Protein AF-N8UAY3-F1 (afdb_monomer)

Nearest PDB structures (foldseek):
  7ane-assembly1_Ap  TM=3.406E-01  e=6.841E-01  Leishmania major
  6hiv-assembly1_BN  TM=3.502E-01  e=1.423E+00  Trypanosoma brucei brucei
  6yxx-assembly1_BN  TM=2.627E-01  e=9.866E-01  Trypanosoma brucei brucei
  7bmh-assembly1_A  TM=2.824E-01  e=1.489E+00  Plenodomus lingam
  7am2-assembly1_Ap  TM=3.497E-01  e=2.827E+00  Leishmania tarentolae

Radius of gyration: 30.23 Å; Cα contacts (8 Å, |Δi|>4): 750; chains: 1; bounding box: 75×64×90 Å

Mean predicted aligned error: 14.75 Å

pLDDT: mean 79.89, std 14.53, range [37.12, 98.62]

Foldseek 3Di:
DQCCVVQVCVVQNQASVFLVNVLQLLLCCFQPNNVCSRHVVLALLLVVLVVQLPPDDVVVLVVVCVVQPDDADPPDDQSHPADPSSLSSSLVSCLVVVQADPVGNQWGDFCSSVVVCVVVDDPDPDTHDTRNSSGRDPPPPLFPAAADPQFQDDPRTAALVVSVVVLVVVLCVVVVQPDPPDDDYPPVSNVPDDSVVSCVVPPHDYGRHGHFDPPVLLVLLLVLLLVLCVVPVVVLLQLLLLQLVCVVVVVDDVQSSCPDPSRDPVLVVLAAAEQAADPDPCRLVSLLSSHHSLLSVLLNLLSLCSNCLQFLLEDPVFVLAAQLQPFKPPNPDQLVPDPDWFMKGKTFDPPADDDDPPDDGDIDIDTGGSSNNNSLNSLSVSVVSCCVVVQDHSVFDHSRWDADPVSSHTGGDDPVSNQSSQSSNCSNSVRDWDCPDVVHIHHHRDDSVSSSLNNLQVQCLVQPPNCQVVSCVSNVPQDSVVSVCSRPVNDDPLSVLLSFLVQLLCQLVVHDHANEPPSVVVLVVLCVVVVHPDDPPPDDPDPVSSVVSSVSSSVCVVVVQKDKDKDKDWDADPVRDIGIDIHIYIDGPDDD

Solvent-accessible surface area (backbone atoms only — not comparable to full-atom values): 33856 Å² total; per-residue (Å²): 97,73,61,32,79,82,46,37,33,94,83,48,47,51,60,63,58,42,44,66,55,55,51,52,45,54,50,34,24,36,60,55,36,65,62,32,45,66,65,41,44,46,59,50,52,38,52,52,43,57,65,68,39,74,84,61,61,66,69,60,39,54,60,48,29,76,80,43,55,84,53,82,72,88,89,58,82,75,74,46,91,60,54,74,68,54,45,50,42,40,43,45,52,32,57,79,66,67,29,41,24,91,91,44,68,44,39,60,38,58,64,57,70,54,65,82,42,58,95,42,69,77,92,64,98,64,81,63,80,75,65,70,80,57,29,43,49,78,78,78,63,98,48,91,50,52,68,50,77,51,41,74,46,74,90,67,51,35,44,51,68,63,50,53,53,46,54,57,56,56,59,48,50,59,64,55,51,76,41,87,98,47,78,62,61,64,65,79,42,61,78,77,66,45,71,74,59,50,43,72,78,45,80,59,30,68,73,48,46,68,51,73,70,57,65,70,58,51,54,50,51,44,50,55,17,50,55,50,44,73,74,40,45,68,63,48,57,52,42,53,50,53,51,44,50,38,49,73,70,65,75,54,56,64,69,56,44,59,75,33,91,78,39,59,67,68,52,46,73,66,36,36,79,42,62,58,70,62,94,57,96,54,32,68,61,40,54,64,45,34,26,13,49,54,54,50,51,41,34,50,53,15,20,51,51,48,45,48,23,38,68,61,37,43,54,59,73,36,60,45,63,19,44,35,82,72,26,54,38,62,80,90,61,60,63,85,81,48,90,74,56,85,28,28,42,38,38,53,42,86,92,44,60,54,89,62,96,72,72,44,56,47,76,45,71,42,76,41,58,50,72,56,47,36,52,53,50,53,40,27,54,50,45,53,51,37,46,76,65,69,39,41,54,80,93,42,42,24,44,56,57,42,75,37,83,90,77,57,33,52,30,54,49,45,76,65,54,50,52,50,26,31,40,47,30,28,58,59,73,57,44,58,67,43,78,76,46,95,97,38,63,24,25,57,60,70,48,46,70,40,28,22,48,50,33,52,39,54,48,36,73,75,41,42,77,66,30,46,66,58,48,31,58,65,59,69,51,84,55,61,64,66,47,49,54,69,48,53,72,82,50,53,67,69,60,51,41,53,48,44,21,49,53,52,46,35,41,69,70,70,44,95,64,60,71,52,42,62,50,76,57,48,57,57,52,55,30,66,76,67,76,42,97,70,80,85,78,72,64,98,80,48,70,68,59,56,53,55,50,36,53,53,45,34,49,36,41,75,70,58,40,34,47,72,47,78,47,76,47,79,48,65,49,99,84,70,46,85,41,71,49,72,44,35,37,52,45,67,66,59,83,130

Secondary structure (DSSP, 8-state):
-TTTTTTTHHHHGGGG--HHHHHHHHHHHHHHHHHHHHH-HHHHHHHHHHHHTTT--HHHHHHHHHHS-----TTS--SS---HHHHHHHHHHHHHTT-B-SSSTTSB-TTTTGGGGGGG-----SPPPP-GGG-SS----SSSSEEP-SB---TTS-BHHHHHHHHHHHHTHHHHHTSTTPPP--THHHHS--HHHHHHHSPPBP---BPPPPHHHHHHHHHHHHHHHHHHHHHHHHHHHHHHHHHHTT---HHHHHHSTTS-HHHHHTT--BSS--SSTTHHHHHHTT-BHHHHHHHHHHHHHHHHHHHS---HHHHHT--SSS-EESTT--TTS-----EEEEEE-TT-SB-SSS-BPPEEEEEE-HHHHHHHHHHHHHHHHHHHTTSS-GGG--SSEEEETTTTEEEEPPHHHHHHHHHHHHHHTT--EEEEETTEEEE----HHHHHHHHHHHHHHHHGGGGHHHHHHHHT-S-HHHHHHHHHTTS-HHHHHHHHHHHHHHHHTT-SS--EETGGGHHHHHHHHTT-S------TT-HHHHHHHHHHHHHHHHTTSEEEEEEEEEEE-TTS-EEEEEEEEEEE-S--

Structure (mmCIF, N/CA/C/O backbone):
data_AF-N8UAY3-F1
#
_entry.id   AF-N8UAY3-F1
#
loop_
_atom_site.group_PDB
_atom_site.id
_atom_site.type_symbol
_atom_site.label_atom_id
_atom_site.label_alt_id
_atom_site.label_comp_id
_atom_site.label_asym_id
_atom_site.label_entity_id
_atom_site.label_seq_id
_atom_site.pdbx_PDB_ins_code
_atom_site.Cartn_x
_atom_site.Cartn_y
_atom_site.Cartn_z
_atom_site.occupancy
_atom_site.B_iso_or_equiv
_atom_site.auth_seq_id
_atom_site.auth_comp_id
_atom_site.auth_asym_id
_atom_site.auth_atom_id
_atom_site.pdbx_PDB_model_num
ATOM 1 N N . MET A 1 1 ? 29.345 -21.409 26.321 1.00 54.19 1 MET A N 1
ATOM 2 C CA . MET A 1 1 ? 29.181 -20.986 24.911 1.00 54.19 1 MET A CA 1
ATOM 3 C C . MET A 1 1 ? 28.461 -22.089 24.157 1.00 54.19 1 MET A C 1
ATOM 5 O O . MET A 1 1 ? 28.746 -23.256 24.392 1.00 54.19 1 MET A O 1
ATOM 9 N N . ILE A 1 2 ? 27.542 -21.736 23.264 1.00 57.28 2 ILE A N 1
ATOM 10 C CA . ILE A 1 2 ? 26.912 -22.690 22.342 1.00 57.28 2 ILE A CA 1
ATOM 11 C C . ILE A 1 2 ? 28.004 -23.381 21.502 1.00 57.28 2 ILE A C 1
ATOM 13 O O . ILE A 1 2 ? 28.976 -22.738 21.111 1.00 57.28 2 ILE A O 1
ATOM 17 N N . ASN A 1 3 ? 27.882 -24.695 21.294 1.00 65.00 3 ASN A N 1
ATOM 18 C CA . ASN A 1 3 ? 28.874 -25.568 20.642 1.00 65.00 3 ASN A CA 1
ATOM 19 C C . ASN A 1 3 ? 30.256 -25.640 21.321 1.00 65.00 3 ASN A C 1
ATOM 21 O O . ASN A 1 3 ? 31.181 -26.208 20.745 1.00 65.00 3 ASN A O 1
ATOM 25 N N . SER A 1 4 ? 30.420 -25.152 22.561 1.00 66.00 4 SER A N 1
ATOM 26 C CA . SER A 1 4 ? 31.726 -25.181 23.243 1.00 66.00 4 SER A CA 1
ATOM 27 C C . SER A 1 4 ? 32.270 -26.584 23.477 1.00 66.00 4 SER A C 1
ATOM 29 O O . SER A 1 4 ? 33.482 -26.765 23.479 1.00 66.00 4 SER A O 1
ATOM 31 N N . HIS A 1 5 ? 31.380 -27.558 23.676 1.00 68.44 5 HIS A N 1
ATOM 32 C CA . HIS A 1 5 ? 31.741 -28.965 23.821 1.00 68.44 5 HIS A CA 1
ATOM 33 C C . HIS A 1 5 ? 32.167 -29.578 22.480 1.00 68.44 5 HIS A C 1
ATOM 35 O O . HIS A 1 5 ? 33.114 -30.350 22.436 1.00 68.44 5 HIS A O 1
ATOM 41 N N . ILE A 1 6 ? 31.502 -29.206 21.381 1.00 69.69 6 ILE A N 1
ATOM 42 C CA . ILE A 1 6 ? 31.816 -29.694 20.026 1.00 69.69 6 ILE A CA 1
ATOM 43 C C . ILE A 1 6 ? 33.161 -29.128 19.558 1.00 69.69 6 ILE A C 1
ATOM 45 O O . ILE A 1 6 ? 33.985 -29.836 18.991 1.00 69.69 6 ILE A O 1
ATOM 49 N N . LEU A 1 7 ? 33.395 -27.844 19.831 1.00 69.38 7 LEU A N 1
ATOM 50 C CA . LEU A 1 7 ? 34.625 -27.144 19.470 1.00 69.38 7 LEU A CA 1
ATOM 51 C C . LEU A 1 7 ? 35.740 -27.302 20.512 1.00 69.38 7 LEU A C 1
ATOM 53 O O . LEU A 1 7 ? 36.841 -26.812 20.283 1.00 69.38 7 LEU A O 1
ATOM 57 N N . GLU A 1 8 ? 35.465 -27.948 21.650 1.00 75.31 8 GLU A N 1
ATOM 58 C CA . GLU A 1 8 ? 36.378 -28.064 22.797 1.00 75.31 8 GLU A CA 1
ATOM 59 C C . GLU A 1 8 ? 37.083 -26.730 23.118 1.00 75.31 8 GLU A C 1
ATOM 61 O O . GLU A 1 8 ? 38.305 -26.663 23.283 1.00 75.31 8 GLU A O 1
ATOM 66 N N . LEU A 1 9 ? 36.300 -25.643 23.174 1.00 71.88 9 LEU A N 1
ATOM 67 C CA . LEU A 1 9 ? 36.817 -24.267 23.253 1.00 71.88 9 LEU A CA 1
ATOM 68 C C . LEU A 1 9 ? 37.727 -24.042 24.467 1.00 71.88 9 LEU A C 1
ATOM 70 O O . LEU A 1 9 ? 38.656 -23.245 24.394 1.00 71.88 9 LEU A O 1
ATOM 74 N N . SER A 1 10 ? 37.488 -24.752 25.572 1.00 75.00 10 SER A N 1
ATOM 75 C CA . SER A 1 10 ? 38.325 -24.687 26.777 1.00 75.00 10 SER A CA 1
ATOM 76 C C . SER A 1 10 ? 39.745 -25.215 26.557 1.00 75.00 10 SER A C 1
ATOM 78 O O . SER A 1 10 ? 40.659 -24.792 27.256 1.00 75.00 10 SER A O 1
ATOM 80 N N . LYS A 1 11 ? 39.934 -26.129 25.599 1.00 76.81 11 LYS A N 1
ATOM 81 C CA . LYS A 1 11 ? 41.215 -26.783 25.313 1.00 76.81 11 LYS A CA 1
ATOM 82 C C . LYS A 1 11 ? 41.920 -26.187 24.097 1.00 76.81 11 LYS A C 1
ATOM 84 O O . LYS A 1 11 ? 43.143 -26.113 24.083 1.00 76.81 11 LYS A O 1
ATOM 89 N N . TYR A 1 12 ? 41.163 -25.766 23.084 1.00 72.38 12 TYR A N 1
ATOM 90 C CA . TYR A 1 12 ? 41.717 -25.331 21.797 1.00 72.38 12 TYR A CA 1
ATOM 91 C C . TYR A 1 12 ? 41.393 -23.878 21.431 1.00 72.38 12 TYR A C 1
ATOM 93 O O . TYR A 1 12 ? 41.790 -23.421 20.358 1.00 72.38 12 TYR A O 1
ATOM 101 N N . GLY A 1 13 ? 40.685 -23.135 22.287 1.00 74.62 13 GLY A N 1
ATOM 102 C CA . GLY A 1 13 ? 40.230 -21.785 21.961 1.00 74.62 13 GLY A CA 1
ATOM 103 C C . GLY A 1 13 ? 39.432 -21.773 20.655 1.00 74.62 13 GLY A C 1
ATOM 104 O O . GLY A 1 13 ? 38.655 -22.686 20.385 1.00 74.62 13 GLY A O 1
ATOM 105 N N . LEU A 1 14 ? 39.654 -20.767 19.809 1.00 73.88 14 LEU A N 1
ATOM 106 C CA . LEU A 1 14 ? 39.008 -20.666 18.494 1.00 73.88 14 LEU A CA 1
ATOM 107 C C . LEU A 1 14 ? 39.765 -21.407 17.374 1.00 73.88 14 LEU A C 1
ATOM 109 O O . LEU A 1 14 ? 39.320 -21.393 16.227 1.00 73.88 14 LEU A O 1
ATOM 113 N N . ASN A 1 15 ? 40.866 -22.104 17.685 1.00 72.38 15 ASN A N 1
ATOM 114 C CA . ASN A 1 15 ? 41.706 -22.768 16.678 1.00 72.38 15 ASN A CA 1
ATOM 115 C C . ASN A 1 15 ? 40.995 -23.932 15.968 1.00 72.38 15 ASN A C 1
ATOM 117 O O . ASN A 1 15 ? 41.370 -24.294 14.857 1.00 72.38 15 ASN A O 1
ATOM 121 N N . LYS A 1 16 ? 39.954 -24.509 16.586 1.00 73.75 16 LYS A N 1
ATOM 122 C CA . LYS A 1 16 ? 39.120 -25.568 15.988 1.00 73.75 16 LYS A CA 1
ATOM 123 C C . LYS A 1 16 ? 38.062 -25.050 15.003 1.00 73.75 16 LYS A C 1
ATOM 125 O O . LYS A 1 16 ? 37.354 -25.855 14.404 1.00 73.75 16 LYS A O 1
ATOM 130 N N . ILE A 1 17 ? 37.952 -23.736 14.797 1.00 75.06 17 ILE A N 1
ATOM 131 C CA . ILE A 1 17 ? 37.089 -23.165 13.755 1.00 75.06 17 ILE A CA 1
ATOM 132 C C . ILE A 1 17 ? 37.789 -23.332 12.396 1.00 75.06 17 ILE A C 1
ATOM 134 O O . ILE A 1 17 ? 38.535 -22.464 11.936 1.00 75.06 17 ILE A O 1
ATOM 138 N N . SER A 1 18 ? 37.568 -24.488 11.766 1.00 74.81 18 SER A N 1
ATOM 139 C CA . SER A 1 18 ? 38.076 -24.807 10.431 1.00 74.81 18 SER A CA 1
ATOM 140 C C . SER A 1 18 ? 37.202 -24.213 9.320 1.00 74.81 18 SER A C 1
ATOM 142 O O . SER A 1 18 ? 36.069 -23.785 9.549 1.00 74.81 18 SER A O 1
ATOM 144 N N . GLU A 1 19 ? 37.724 -24.210 8.093 1.00 74.62 19 GLU A N 1
ATOM 145 C CA . GLU A 1 19 ? 36.946 -23.878 6.896 1.00 74.62 19 GLU A CA 1
ATOM 146 C C . GLU A 1 19 ? 35.716 -24.784 6.771 1.00 74.62 19 GLU A C 1
ATOM 148 O O . GLU A 1 19 ? 34.606 -24.289 6.575 1.00 74.62 19 GLU A O 1
ATOM 153 N N . ASP A 1 20 ? 35.899 -26.088 6.979 1.00 77.00 20 ASP A N 1
ATOM 154 C CA . ASP A 1 20 ? 34.824 -27.077 6.911 1.00 77.00 20 ASP A CA 1
ATOM 155 C C . ASP A 1 20 ? 33.733 -26.810 7.950 1.00 77.00 20 ASP A C 1
ATOM 157 O O . ASP A 1 20 ? 32.552 -26.897 7.627 1.00 77.00 20 ASP A O 1
ATOM 161 N N . TYR A 1 21 ? 34.104 -26.397 9.169 1.00 79.12 21 TYR A N 1
ATOM 162 C CA . TYR A 1 21 ? 33.134 -26.022 10.199 1.00 79.12 21 TYR A CA 1
ATOM 163 C C . TYR A 1 21 ? 32.309 -24.794 9.788 1.00 79.12 21 TYR A C 1
ATOM 165 O O . TYR A 1 21 ? 31.097 -24.754 10.002 1.00 79.12 21 TYR A O 1
ATOM 173 N N . ILE A 1 22 ? 32.937 -23.782 9.177 1.00 78.56 22 ILE A N 1
ATOM 174 C CA . ILE A 1 22 ? 32.221 -22.584 8.715 1.00 78.56 22 ILE A CA 1
ATOM 175 C C . ILE A 1 22 ? 31.314 -22.919 7.525 1.00 78.56 22 ILE A C 1
ATOM 177 O O . ILE A 1 22 ? 30.191 -22.417 7.459 1.00 78.56 22 ILE A O 1
ATOM 181 N N . ILE A 1 23 ? 31.773 -23.761 6.595 1.00 79.00 23 ILE A N 1
ATOM 182 C CA . ILE A 1 23 ? 30.966 -24.219 5.458 1.00 79.00 23 ILE A CA 1
ATOM 183 C C . ILE A 1 23 ? 29.763 -25.025 5.953 1.00 79.00 23 ILE A C 1
ATOM 185 O O . ILE A 1 23 ? 28.642 -24.704 5.567 1.00 79.00 23 ILE A O 1
ATOM 189 N N . ASP A 1 24 ? 29.968 -25.999 6.843 1.00 81.88 24 ASP A N 1
ATOM 190 C CA . ASP A 1 24 ? 28.896 -26.787 7.463 1.00 81.88 24 ASP A CA 1
ATOM 191 C C . ASP A 1 24 ? 27.883 -25.885 8.182 1.00 81.88 24 ASP A C 1
ATOM 193 O O . ASP A 1 24 ? 26.674 -26.003 7.981 1.00 81.88 24 ASP A O 1
ATOM 197 N N . TYR A 1 25 ? 28.358 -24.897 8.942 1.00 79.50 25 TYR A N 1
ATOM 198 C CA . TYR A 1 25 ? 27.490 -23.921 9.594 1.00 79.50 25 TYR A CA 1
ATOM 199 C C . TYR A 1 25 ? 26.673 -23.087 8.591 1.00 79.50 25 TYR A C 1
ATOM 201 O O . TYR A 1 25 ? 25.472 -22.892 8.780 1.00 79.50 25 TYR A O 1
ATOM 209 N N . LEU A 1 26 ? 27.281 -22.613 7.499 1.00 79.00 26 LEU A N 1
ATOM 210 C CA . LEU A 1 26 ? 26.583 -21.855 6.453 1.00 79.00 26 LEU A CA 1
ATOM 211 C C . LEU A 1 26 ? 25.581 -22.717 5.670 1.00 79.00 26 LEU A C 1
ATOM 213 O O . LEU A 1 26 ? 24.511 -22.224 5.306 1.00 79.00 26 LEU A O 1
ATOM 217 N N . VAL A 1 27 ? 25.883 -23.997 5.455 1.00 80.25 27 VAL A N 1
ATOM 218 C CA . VAL A 1 27 ? 24.957 -24.980 4.872 1.00 80.25 27 VAL A CA 1
ATOM 219 C C . VAL A 1 27 ? 23.774 -25.222 5.811 1.00 80.25 27 VAL A C 1
ATOM 221 O O . VAL A 1 27 ? 22.624 -25.129 5.388 1.00 80.25 27 VAL A O 1
ATOM 224 N N . LYS A 1 28 ? 24.021 -25.407 7.113 1.00 77.94 28 LYS A N 1
ATOM 225 C CA . LYS A 1 28 ? 22.961 -25.535 8.126 1.00 77.94 28 LYS A CA 1
ATOM 226 C C . LYS A 1 28 ? 22.076 -24.294 8.201 1.00 77.94 28 LYS A C 1
ATOM 228 O O . LYS A 1 28 ? 20.859 -24.428 8.289 1.00 77.94 28 LYS A O 1
ATOM 233 N N . ILE A 1 29 ? 22.651 -23.090 8.111 1.00 76.19 29 ILE A N 1
ATOM 234 C CA . ILE A 1 29 ? 21.869 -21.845 7.998 1.00 76.19 29 ILE A CA 1
ATOM 235 C C . ILE A 1 29 ? 20.981 -21.886 6.754 1.00 76.19 29 ILE A C 1
ATOM 237 O O . ILE A 1 29 ? 19.826 -21.466 6.822 1.00 76.19 29 ILE A O 1
ATOM 241 N N . SER A 1 30 ? 21.519 -22.384 5.639 1.00 72.88 30 SER A N 1
ATOM 242 C CA . SER A 1 30 ? 20.827 -22.428 4.350 1.00 72.88 30 SER A CA 1
ATOM 243 C C . SER A 1 30 ? 19.630 -23.386 4.344 1.00 72.88 30 SER A C 1
ATOM 245 O O . SER A 1 30 ? 18.621 -23.084 3.713 1.00 72.88 30 SER A O 1
ATOM 247 N N . ASN A 1 31 ? 19.712 -24.488 5.093 1.00 72.12 31 ASN A N 1
ATOM 248 C CA . ASN A 1 31 ? 18.662 -25.512 5.145 1.00 72.12 31 ASN A CA 1
ATOM 249 C C . ASN A 1 31 ? 17.673 -25.339 6.299 1.00 72.12 31 ASN A C 1
ATOM 251 O O . ASN A 1 31 ? 16.530 -25.771 6.213 1.00 72.12 31 ASN A O 1
ATOM 255 N N . HIS A 1 32 ? 18.107 -24.760 7.419 1.00 71.44 32 HIS A N 1
ATOM 256 C CA . HIS A 1 32 ? 17.336 -24.809 8.667 1.00 71.44 32 HIS A CA 1
ATOM 257 C C . HIS A 1 32 ? 17.142 -23.440 9.322 1.00 71.44 32 HIS A C 1
ATOM 259 O O . HIS A 1 32 ? 16.545 -23.328 10.393 1.00 71.44 32 HIS A O 1
ATOM 265 N N . GLY A 1 33 ? 17.644 -22.380 8.691 1.00 73.44 33 GLY A N 1
ATOM 266 C CA . GLY A 1 33 ? 17.613 -21.033 9.235 1.00 73.44 33 GLY A CA 1
ATOM 267 C C . GLY A 1 33 ? 18.642 -20.803 10.344 1.00 73.44 33 GLY A C 1
ATOM 268 O O . GLY A 1 33 ? 19.209 -21.719 10.940 1.00 73.44 33 GLY A O 1
ATOM 269 N N . LYS A 1 34 ? 18.894 -19.521 10.630 1.00 72.69 34 LYS A N 1
ATOM 270 C CA . LYS A 1 34 ? 19.989 -19.071 11.511 1.00 72.69 34 LYS A CA 1
ATOM 271 C C . LYS A 1 34 ? 19.933 -19.679 12.910 1.00 72.69 34 LYS A C 1
ATOM 273 O O . LYS A 1 34 ? 20.925 -20.210 13.389 1.00 72.69 34 LYS A O 1
ATOM 278 N N . ILE A 1 35 ? 18.769 -19.610 13.551 1.00 74.94 35 ILE A N 1
ATOM 279 C CA . ILE A 1 35 ? 18.608 -20.027 14.947 1.00 74.94 35 ILE A CA 1
ATOM 280 C C . ILE A 1 35 ? 18.741 -21.545 15.088 1.00 74.94 35 ILE A C 1
ATOM 282 O O . ILE A 1 35 ? 19.421 -22.012 16.000 1.00 74.94 35 ILE A O 1
ATOM 286 N N . ASN A 1 36 ? 18.152 -22.317 14.170 1.00 75.50 36 ASN A N 1
ATOM 287 C CA . ASN A 1 36 ? 18.279 -23.769 14.217 1.00 75.50 36 ASN A CA 1
ATOM 288 C C . ASN A 1 36 ? 19.719 -24.209 13.903 1.00 75.50 36 ASN A C 1
ATOM 290 O O . ASN A 1 36 ? 20.234 -25.085 14.579 1.00 75.50 36 ASN A O 1
ATOM 294 N N . ALA A 1 37 ? 20.416 -23.537 12.982 1.00 75.12 37 ALA A N 1
ATOM 295 C CA . ALA A 1 37 ? 21.831 -23.802 12.716 1.00 75.12 37 ALA A CA 1
ATOM 296 C C . ALA A 1 37 ? 22.757 -23.480 13.904 1.00 75.12 37 ALA A C 1
ATOM 298 O O . ALA A 1 37 ? 23.777 -24.142 14.087 1.00 75.12 37 ALA A O 1
ATOM 299 N N . SER A 1 38 ? 22.432 -22.457 14.705 1.00 73.38 38 SER A N 1
ATOM 300 C CA . SER A 1 38 ? 23.234 -22.082 15.876 1.00 73.38 38 SER A CA 1
ATOM 301 C C . SER A 1 38 ? 23.070 -23.048 17.047 1.00 73.38 38 SER A C 1
ATOM 303 O O . SER A 1 38 ? 24.071 -23.428 17.643 1.00 73.38 38 SER A O 1
ATOM 305 N N . ILE A 1 39 ? 21.830 -23.389 17.415 1.00 74.56 39 ILE A N 1
ATOM 306 C CA . ILE A 1 39 ? 21.523 -24.072 18.688 1.00 74.56 39 ILE A CA 1
ATOM 307 C C . ILE A 1 39 ? 20.661 -25.328 18.544 1.00 74.56 39 ILE A C 1
ATOM 309 O O . ILE A 1 39 ? 20.203 -25.844 19.561 1.00 74.56 39 ILE A O 1
ATOM 313 N N . ASN A 1 40 ? 20.386 -25.796 17.324 1.00 79.25 40 ASN A N 1
ATOM 314 C CA . ASN A 1 40 ? 19.385 -26.836 17.058 1.00 79.25 40 ASN A CA 1
ATOM 315 C C . ASN A 1 40 ? 18.063 -26.540 17.787 1.00 79.25 40 ASN A C 1
ATOM 317 O O . ASN A 1 40 ? 17.524 -27.370 18.514 1.00 79.25 40 ASN A O 1
ATOM 321 N N . TYR A 1 41 ? 17.566 -25.308 17.649 1.00 80.44 41 TYR A N 1
ATOM 322 C CA . TYR A 1 41 ? 16.430 -24.797 18.416 1.00 80.44 41 TYR A CA 1
ATOM 323 C C . TYR A 1 41 ? 15.185 -25.685 18.347 1.00 80.44 41 TYR A C 1
ATOM 325 O O . TYR A 1 41 ? 14.543 -25.899 19.372 1.00 80.44 41 TYR A O 1
ATOM 333 N N . ASN A 1 42 ? 14.866 -26.244 17.179 1.00 85.44 42 ASN A N 1
ATOM 334 C CA . ASN A 1 42 ? 13.697 -27.111 17.023 1.00 85.44 42 ASN A CA 1
ATOM 335 C C . ASN A 1 42 ? 13.855 -28.405 17.832 1.00 85.44 42 ASN A C 1
ATOM 337 O O . ASN A 1 42 ? 12.922 -28.852 18.499 1.00 85.44 42 ASN A O 1
ATOM 341 N N . GLU A 1 43 ? 15.052 -28.991 17.817 1.00 86.00 43 GLU A N 1
ATOM 342 C CA . GLU A 1 43 ? 15.378 -30.185 18.596 1.00 86.00 43 GLU A CA 1
ATOM 343 C C . GLU A 1 43 ? 15.393 -29.878 20.096 1.00 86.00 43 GLU A C 1
ATOM 345 O O . GLU A 1 43 ? 14.810 -30.622 20.882 1.00 86.00 43 GLU A O 1
ATOM 350 N N . PHE A 1 44 ? 15.974 -28.742 20.494 1.00 86.25 44 PHE A N 1
ATOM 351 C CA . PHE A 1 44 ? 15.935 -28.264 21.873 1.00 86.25 44 PHE A CA 1
ATOM 352 C C . PHE A 1 44 ? 14.496 -28.139 22.383 1.00 86.25 44 PHE A C 1
ATOM 354 O O . PHE A 1 44 ? 14.182 -28.674 23.443 1.00 86.25 44 PHE A O 1
ATOM 361 N N . VAL A 1 45 ? 13.615 -27.475 21.628 1.00 88.38 45 VAL A N 1
ATOM 362 C CA . VAL A 1 45 ? 12.208 -27.296 22.013 1.00 88.38 45 VAL A CA 1
ATOM 363 C C . VAL A 1 45 ? 11.471 -28.633 22.038 1.00 88.38 45 VAL A C 1
ATOM 365 O O . VAL A 1 45 ? 10.734 -28.891 22.987 1.00 88.38 45 VAL A O 1
ATOM 368 N N . THR A 1 46 ? 11.716 -29.509 21.060 1.00 89.81 46 THR A N 1
ATOM 369 C CA . THR A 1 46 ? 11.142 -30.864 21.024 1.00 89.81 46 THR A CA 1
ATOM 370 C C . THR A 1 46 ? 11.524 -31.648 22.281 1.00 89.81 46 THR A C 1
ATOM 372 O O . THR A 1 46 ? 10.650 -32.138 22.991 1.00 89.81 46 THR A O 1
ATOM 375 N N . ASN A 1 47 ? 12.817 -31.721 22.601 1.00 89.31 47 ASN A N 1
ATOM 376 C CA . ASN A 1 47 ? 13.321 -32.465 23.756 1.00 89.31 47 ASN A CA 1
ATOM 377 C C . ASN A 1 47 ? 12.860 -31.843 25.077 1.00 89.31 47 ASN A C 1
ATOM 379 O O . ASN A 1 47 ? 12.465 -32.557 25.994 1.00 89.31 47 ASN A O 1
ATOM 383 N N . PHE A 1 48 ? 12.850 -30.512 25.161 1.00 90.06 48 PHE A N 1
ATOM 384 C CA . PHE A 1 48 ? 12.347 -29.790 26.324 1.00 90.06 48 PHE A CA 1
ATOM 385 C C . PHE A 1 48 ? 10.877 -30.124 26.599 1.00 90.06 48 PHE A C 1
ATOM 387 O O . PHE A 1 48 ? 10.525 -30.465 27.726 1.00 90.06 48 PHE A O 1
ATOM 394 N N . LEU A 1 49 ? 10.022 -30.066 25.575 1.00 91.31 49 LEU A N 1
ATOM 395 C CA . LEU A 1 49 ? 8.608 -30.408 25.715 1.00 91.31 49 LEU A CA 1
ATOM 396 C C . LEU A 1 49 ? 8.428 -31.890 26.067 1.00 91.31 49 LEU A C 1
ATOM 398 O O . LEU A 1 49 ? 7.640 -32.191 26.962 1.00 91.31 49 LEU A O 1
ATOM 402 N N . LYS A 1 50 ? 9.203 -32.799 25.450 1.00 90.88 50 LYS A N 1
ATOM 403 C CA . LYS A 1 50 ? 9.213 -34.240 25.776 1.00 90.88 50 LYS A CA 1
ATOM 404 C C . LYS A 1 50 ? 9.534 -34.517 27.229 1.00 90.88 50 LYS A C 1
ATOM 406 O O . LYS A 1 50 ? 8.831 -35.304 27.850 1.00 90.88 50 LYS A O 1
ATOM 411 N N . GLU A 1 51 ? 10.528 -33.842 27.792 1.00 90.50 51 GLU A N 1
ATOM 412 C CA . GLU A 1 51 ? 10.829 -33.950 29.219 1.00 90.50 51 GLU A CA 1
ATOM 413 C C . GLU A 1 51 ? 9.681 -33.428 30.088 1.00 90.50 51 GLU A C 1
ATOM 415 O O . GLU A 1 51 ? 9.299 -34.068 31.065 1.00 90.50 51 GLU A O 1
ATOM 420 N N . LYS A 1 52 ? 9.094 -32.284 29.727 1.00 88.88 52 LYS A N 1
ATOM 421 C CA . LYS A 1 52 ? 8.083 -31.615 30.555 1.00 88.88 52 LYS A CA 1
ATOM 422 C C . LYS A 1 52 ? 6.699 -32.246 30.517 1.00 88.88 52 LYS A C 1
ATOM 424 O O . LYS A 1 52 ? 5.926 -32.029 31.446 1.00 88.88 52 LYS A O 1
ATOM 429 N N . MET A 1 53 ? 6.388 -33.034 29.493 1.00 86.88 53 MET A N 1
ATOM 430 C CA . MET A 1 53 ? 5.078 -33.672 29.374 1.00 86.88 53 MET A CA 1
ATOM 431 C C . MET A 1 53 ? 4.977 -35.080 29.964 1.00 86.88 53 MET A C 1
ATOM 433 O O . MET A 1 53 ? 3.881 -35.636 29.977 1.00 86.88 53 MET A O 1
ATOM 437 N N . LYS A 1 54 ? 6.082 -35.653 30.466 1.00 85.69 54 LYS A N 1
ATOM 438 C CA . LYS A 1 54 ? 6.096 -37.005 31.063 1.00 85.69 54 LYS A CA 1
ATOM 439 C C . LYS A 1 54 ? 5.113 -37.156 32.228 1.00 85.69 54 LYS A C 1
ATOM 441 O O . LYS A 1 54 ? 4.590 -38.243 32.435 1.00 85.69 54 LYS A O 1
ATOM 446 N N . GLU A 1 55 ? 4.852 -36.071 32.951 1.00 81.19 55 GLU A N 1
ATOM 447 C CA . GLU A 1 55 ? 4.024 -36.051 34.165 1.00 81.19 55 GLU A CA 1
ATOM 448 C C . GLU A 1 55 ? 2.584 -35.563 33.913 1.00 81.19 55 GLU A C 1
ATOM 450 O O . GLU A 1 55 ? 1.833 -35.340 34.857 1.00 81.19 55 GLU A O 1
ATOM 455 N N . ILE A 1 56 ? 2.181 -35.368 32.651 1.00 87.31 56 ILE A N 1
ATOM 456 C CA . ILE A 1 56 ? 0.863 -34.815 32.306 1.00 87.31 56 ILE A CA 1
ATOM 457 C C . ILE A 1 56 ? -0.160 -35.927 32.092 1.00 87.31 56 ILE A C 1
ATOM 459 O O . ILE A 1 56 ? -0.024 -36.741 31.172 1.00 87.31 56 ILE A O 1
ATOM 463 N N . ASP A 1 57 ? -1.235 -35.885 32.880 1.00 85.50 57 ASP A N 1
ATOM 464 C CA . ASP A 1 57 ? -2.418 -36.718 32.680 1.00 85.50 57 ASP A CA 1
ATOM 465 C C . ASP A 1 57 ? -3.221 -36.248 31.454 1.00 85.50 57 ASP A C 1
ATOM 467 O O . ASP A 1 57 ? -3.515 -35.063 31.275 1.00 85.50 57 ASP A O 1
ATOM 471 N N . ILE A 1 58 ? -3.605 -37.199 30.603 1.00 84.06 58 ILE A N 1
ATOM 472 C CA . ILE A 1 58 ? -4.428 -36.953 29.420 1.00 84.06 58 ILE A CA 1
ATOM 473 C C . ILE A 1 58 ? -5.838 -36.460 29.783 1.00 84.06 58 ILE A C 1
ATOM 475 O O . ILE A 1 58 ? -6.446 -35.731 29.001 1.00 84.06 58 ILE A O 1
ATOM 479 N N . HIS A 1 59 ? -6.364 -36.802 30.963 1.00 84.38 59 HIS A N 1
ATOM 480 C CA . HIS A 1 59 ? -7.692 -36.354 31.391 1.00 84.38 59 HIS A CA 1
ATOM 481 C C . HIS A 1 59 ? -7.769 -34.839 31.604 1.00 84.38 59 HIS A C 1
ATOM 483 O O . HIS A 1 59 ? -8.781 -34.219 31.264 1.00 84.38 59 HIS A O 1
ATOM 489 N N . ASP A 1 60 ? -6.696 -34.225 32.097 1.00 86.44 60 ASP A N 1
ATOM 490 C CA . ASP A 1 60 ? -6.620 -32.772 32.245 1.00 86.44 60 ASP A CA 1
ATOM 491 C C . ASP A 1 60 ? -6.492 -32.067 30.891 1.00 86.44 60 ASP A C 1
ATOM 493 O O . ASP A 1 60 ? -7.071 -30.999 30.681 1.00 86.44 60 ASP A O 1
ATOM 497 N N . VAL A 1 61 ? -5.806 -32.705 29.938 1.00 84.81 61 VAL A N 1
ATOM 498 C CA . VAL A 1 61 ? -5.718 -32.230 28.552 1.00 84.81 61 VAL A CA 1
ATOM 499 C C . VAL A 1 61 ? -7.101 -32.210 27.899 1.00 84.81 61 VAL A C 1
ATOM 501 O O . VAL A 1 61 ? -7.455 -31.224 27.262 1.00 84.81 61 VAL A O 1
ATOM 504 N N . ILE A 1 62 ? -7.920 -33.246 28.101 1.00 84.62 62 ILE A N 1
ATOM 505 C CA . ILE A 1 62 ? -9.280 -33.306 27.539 1.00 84.62 62 ILE A CA 1
ATOM 506 C C . ILE A 1 62 ? -10.161 -32.180 28.105 1.00 84.62 62 ILE A C 1
ATOM 508 O O . ILE A 1 62 ? -10.831 -31.489 27.342 1.00 84.62 62 ILE A O 1
ATOM 512 N N . LYS A 1 63 ? -10.107 -31.916 29.419 1.00 84.12 63 LYS A N 1
ATOM 513 C CA . LYS A 1 63 ? -10.829 -30.778 30.030 1.00 84.12 63 LYS A CA 1
ATOM 514 C C . LYS A 1 63 ? -10.350 -29.431 29.492 1.00 84.12 63 LYS A C 1
ATOM 516 O O . LYS A 1 63 ? -11.135 -28.505 29.304 1.00 84.12 63 LYS A O 1
ATOM 521 N N . PHE A 1 64 ? -9.048 -29.296 29.252 1.00 85.56 64 PHE A N 1
ATOM 522 C CA . PHE A 1 64 ? -8.487 -28.104 28.626 1.00 85.56 64 PHE A CA 1
ATOM 523 C C . PHE A 1 64 ? -9.018 -27.902 27.200 1.00 85.56 64 PHE A C 1
ATOM 525 O O . PHE A 1 64 ? -9.330 -26.771 26.817 1.00 85.56 64 PHE A O 1
ATOM 532 N N . GLU A 1 65 ? -9.179 -28.985 26.443 1.00 83.19 65 GLU A N 1
ATOM 533 C CA . GLU A 1 65 ? -9.690 -28.961 25.073 1.00 83.19 65 GLU A CA 1
ATOM 534 C C . GLU A 1 65 ? -11.172 -28.574 24.975 1.00 83.19 65 GLU A C 1
ATOM 536 O O . GLU A 1 65 ? -11.577 -28.005 23.965 1.00 83.19 65 GLU A O 1
ATOM 541 N N . GLU A 1 66 ? -11.971 -28.770 26.029 1.00 81.75 66 GLU A N 1
ATOM 542 C CA . GLU A 1 66 ? -13.340 -28.230 26.090 1.00 81.75 66 GLU A CA 1
ATOM 543 C C . GLU A 1 66 ? -13.349 -26.693 26.043 1.00 81.75 66 GLU A C 1
ATOM 545 O O . GLU A 1 66 ? -14.236 -26.078 25.448 1.00 81.75 66 GLU A O 1
ATOM 550 N N . LYS A 1 67 ? -12.337 -26.056 26.649 1.00 76.38 67 LYS A N 1
ATOM 551 C CA . LYS A 1 67 ? -12.181 -24.594 26.674 1.00 76.38 67 LYS A CA 1
ATOM 552 C C . LYS A 1 67 ? -11.413 -24.061 25.461 1.00 76.38 67 LYS A C 1
ATOM 554 O O . LYS A 1 67 ? -11.688 -22.951 25.004 1.00 76.38 67 LYS A O 1
ATOM 559 N N . TYR A 1 68 ? -10.453 -24.832 24.955 1.00 74.50 68 TYR A N 1
ATOM 560 C CA . TYR A 1 68 ? -9.630 -24.503 23.792 1.00 74.50 68 TYR A CA 1
ATOM 561 C C . TYR A 1 68 ? -9.588 -25.704 22.835 1.00 74.50 68 TYR A C 1
ATOM 563 O O . TYR A 1 68 ? -8.670 -26.520 22.939 1.00 74.50 68 TYR A O 1
ATOM 571 N N . PRO A 1 69 ? -10.561 -25.826 21.910 1.00 72.06 69 PRO A N 1
ATOM 572 C CA . PRO A 1 69 ? -10.668 -26.980 21.023 1.00 72.06 69 PRO A CA 1
ATOM 573 C C . PRO A 1 69 ? -9.364 -27.255 20.280 1.00 72.06 69 PRO A C 1
ATOM 575 O O . PRO A 1 69 ? -8.798 -26.358 19.651 1.00 72.06 69 PRO A O 1
ATOM 578 N N . PHE A 1 70 ? -8.891 -28.499 20.354 1.00 66.88 70 PHE A N 1
ATOM 579 C CA . PHE A 1 70 ? -7.624 -28.880 19.751 1.00 66.88 70 PHE A CA 1
ATOM 580 C C . PHE A 1 70 ? -7.662 -28.711 18.229 1.00 66.88 70 PHE A C 1
ATOM 582 O O . PHE A 1 70 ? -8.479 -29.310 17.532 1.00 66.88 70 PHE A O 1
ATOM 589 N N . PHE A 1 71 ? -6.738 -27.900 17.719 1.00 65.25 71 PHE A N 1
ATOM 590 C CA . PHE A 1 71 ? -6.557 -27.653 16.294 1.00 65.25 71 PHE A CA 1
ATOM 591 C C . PHE A 1 71 ? -5.256 -28.285 15.786 1.00 65.25 71 PHE A C 1
ATOM 593 O O . PHE A 1 71 ? -4.188 -28.078 16.378 1.00 65.25 71 PHE A O 1
ATOM 600 N N . ILE A 1 72 ? -5.351 -29.022 14.676 1.00 59.59 72 ILE A N 1
ATOM 601 C CA . ILE A 1 72 ? -4.216 -29.574 13.927 1.00 59.59 72 ILE A CA 1
ATOM 602 C C . ILE A 1 72 ? -4.072 -28.747 12.655 1.00 59.59 72 ILE A C 1
ATOM 604 O O . ILE A 1 72 ? -4.997 -28.682 11.846 1.00 59.59 72 ILE A O 1
ATOM 608 N N . ASN A 1 73 ? -2.914 -28.119 12.481 1.00 56.38 73 ASN A N 1
ATOM 609 C CA . ASN A 1 73 ? -2.606 -27.405 11.254 1.00 56.38 73 ASN A CA 1
ATOM 610 C C . ASN A 1 73 ? -1.964 -28.384 10.261 1.00 56.38 73 ASN A C 1
ATOM 612 O O . ASN A 1 73 ? -0.766 -28.623 10.332 1.00 56.38 73 ASN A O 1
ATOM 616 N N . TYR A 1 74 ? -2.762 -28.965 9.363 1.00 51.50 74 TYR A N 1
ATOM 617 C CA . TYR A 1 74 ? -2.298 -29.959 8.380 1.00 51.50 74 TYR A CA 1
ATOM 618 C C . TYR A 1 74 ? -1.452 -29.370 7.233 1.00 51.50 74 TYR A C 1
ATOM 620 O O . TYR A 1 74 ? -0.970 -30.115 6.386 1.00 51.50 74 TYR A O 1
ATOM 628 N N . ASN A 1 75 ? -1.279 -28.045 7.180 1.00 45.78 75 ASN A N 1
ATOM 629 C CA . ASN A 1 75 ? -0.732 -27.340 6.016 1.00 45.78 75 ASN A CA 1
ATOM 630 C C . ASN A 1 75 ? 0.763 -26.986 6.118 1.00 45.78 75 ASN A C 1
ATOM 632 O O . ASN A 1 75 ? 1.266 -26.257 5.263 1.00 45.78 75 ASN A O 1
ATOM 636 N N . HIS A 1 76 ? 1.484 -27.453 7.142 1.00 50.59 76 HIS A N 1
ATOM 637 C CA . HIS A 1 76 ? 2.894 -27.105 7.340 1.00 50.59 76 HIS A CA 1
ATOM 638 C C . HIS A 1 76 ? 3.753 -28.322 7.680 1.00 50.59 76 HIS A C 1
ATOM 640 O O . HIS A 1 76 ? 3.305 -29.225 8.376 1.00 50.59 76 HIS A O 1
ATOM 646 N N . ASN A 1 77 ? 5.006 -28.309 7.212 1.00 53.62 77 ASN A N 1
ATOM 647 C CA . ASN A 1 77 ? 6.024 -29.268 7.630 1.00 53.62 77 ASN A CA 1
ATOM 648 C C . ASN A 1 77 ? 6.166 -29.214 9.158 1.00 53.62 77 ASN A C 1
ATOM 650 O O . ASN A 1 77 ? 6.441 -28.145 9.711 1.00 53.62 77 ASN A O 1
ATOM 654 N N . ASP A 1 78 ? 5.982 -30.350 9.833 1.00 59.19 78 ASP A N 1
ATOM 655 C CA . ASP A 1 78 ? 6.093 -30.456 11.289 1.00 59.19 78 ASP A CA 1
ATOM 656 C C . ASP A 1 78 ? 7.525 -30.124 11.742 1.00 59.19 78 ASP A C 1
ATOM 658 O O . ASP A 1 78 ? 8.424 -30.965 11.778 1.00 59.19 78 ASP A O 1
ATOM 662 N N . GLU A 1 79 ? 7.755 -28.854 12.088 1.00 72.25 79 GLU A N 1
ATOM 663 C CA . GLU A 1 79 ? 9.067 -28.350 12.513 1.00 72.25 79 GLU A CA 1
ATOM 664 C C . GLU A 1 79 ? 9.559 -29.006 13.814 1.00 72.25 79 GLU A C 1
ATOM 666 O O . GLU A 1 79 ? 10.764 -29.018 14.080 1.00 72.25 79 GLU A O 1
ATOM 671 N N . LEU A 1 80 ? 8.635 -29.524 14.634 1.00 82.06 80 LEU A N 1
ATOM 672 C CA . LEU A 1 80 ? 8.915 -30.212 15.892 1.00 82.06 80 LEU A CA 1
ATOM 673 C C . LEU A 1 80 ? 8.507 -31.672 15.722 1.00 82.06 80 LEU A C 1
ATOM 675 O O . LEU A 1 80 ? 7.401 -31.975 15.289 1.00 82.06 80 LEU A O 1
ATOM 679 N N . LYS A 1 81 ? 9.396 -32.589 16.103 1.00 85.62 81 LYS A N 1
ATOM 680 C CA . LYS A 1 81 ? 9.167 -34.034 15.959 1.00 85.62 81 LYS A CA 1
ATOM 681 C C . LYS A 1 81 ? 8.342 -34.562 17.136 1.00 85.62 81 LYS A C 1
ATOM 683 O O . LYS A 1 81 ? 8.868 -35.256 18.013 1.00 85.62 81 LYS A O 1
ATOM 688 N N . LEU A 1 82 ? 7.069 -34.174 17.172 1.00 83.38 82 LEU A N 1
ATOM 689 C CA . LEU A 1 82 ? 6.094 -34.526 18.203 1.00 83.38 82 LEU A CA 1
ATOM 690 C C . LEU A 1 82 ? 4.944 -35.329 17.585 1.00 83.38 82 LEU A C 1
ATOM 692 O O . LEU A 1 82 ? 4.418 -34.972 16.538 1.00 83.38 82 LEU A O 1
ATOM 696 N N . THR A 1 83 ? 4.535 -36.406 18.247 1.00 86.81 83 THR A N 1
ATOM 697 C CA . THR A 1 83 ? 3.298 -37.126 17.920 1.00 86.81 83 THR A CA 1
ATOM 698 C C . THR A 1 83 ? 2.067 -36.290 18.276 1.00 86.81 83 THR A C 1
ATOM 700 O O . THR A 1 83 ? 2.148 -35.308 19.016 1.00 86.81 83 THR A O 1
ATOM 703 N N . LEU A 1 84 ? 0.892 -36.702 17.797 1.00 81.88 84 LEU A N 1
ATOM 704 C CA . LEU A 1 84 ? -0.359 -36.000 18.080 1.00 81.88 84 LEU A CA 1
ATOM 705 C C . LEU A 1 84 ? -0.643 -35.873 19.586 1.00 81.88 84 LEU A C 1
ATOM 707 O O . LEU A 1 84 ? -1.021 -34.808 20.067 1.00 81.88 84 LEU A O 1
ATOM 711 N N . GLU A 1 85 ? -0.441 -36.955 20.337 1.00 83.00 85 GLU A N 1
ATOM 712 C CA . GLU A 1 85 ? -0.634 -36.970 21.788 1.00 83.00 85 GLU A CA 1
ATOM 713 C C . GLU A 1 85 ? 0.386 -36.071 22.500 1.00 83.00 85 GLU A C 1
ATOM 715 O O . GLU A 1 85 ? 0.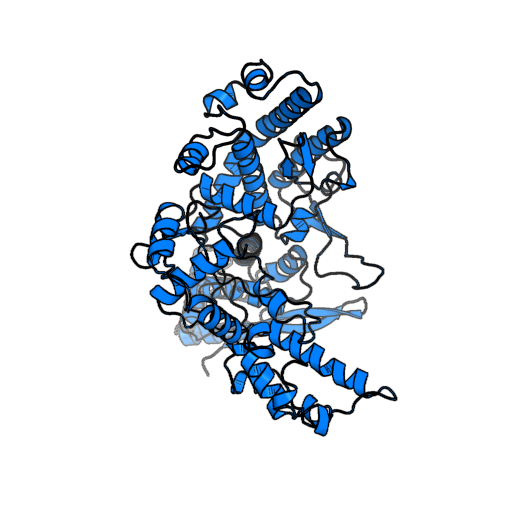024 -35.272 23.367 1.00 83.00 85 GLU A O 1
ATOM 720 N N . GLU A 1 86 ? 1.651 -36.149 22.082 1.00 87.81 86 GLU A N 1
ATOM 721 C CA . GLU A 1 86 ? 2.727 -35.291 22.575 1.00 87.81 86 GLU A CA 1
ATOM 722 C C . GLU A 1 86 ? 2.426 -33.805 22.320 1.00 87.81 86 GLU A C 1
ATOM 724 O O . GLU A 1 86 ? 2.650 -32.958 23.187 1.00 87.81 86 GLU A O 1
ATOM 729 N N . LEU A 1 87 ? 1.857 -33.471 21.160 1.00 87.38 87 LEU A N 1
ATOM 730 C CA . LEU A 1 87 ? 1.476 -32.106 20.812 1.00 87.38 87 LEU A CA 1
ATOM 731 C C . LEU A 1 87 ? 0.334 -31.590 21.699 1.00 87.38 87 LEU A C 1
ATOM 733 O O . LEU A 1 87 ? 0.406 -30.464 22.196 1.00 87.38 87 LEU A O 1
ATOM 737 N N . ARG A 1 88 ? -0.694 -32.414 21.945 1.00 87.25 88 ARG A N 1
ATOM 738 C CA . ARG A 1 88 ? -1.816 -32.089 22.847 1.00 87.25 88 ARG A CA 1
ATOM 739 C C . ARG A 1 88 ? -1.317 -31.788 24.261 1.00 87.25 88 ARG A C 1
ATOM 741 O O . ARG A 1 88 ? -1.588 -30.713 24.802 1.00 87.25 88 ARG A O 1
ATOM 748 N N . LYS A 1 89 ? -0.497 -32.684 24.820 1.00 89.56 89 LYS A N 1
ATOM 749 C CA . LYS A 1 89 ? 0.126 -32.507 26.142 1.00 89.56 89 LYS A CA 1
ATOM 750 C C . LYS A 1 89 ? 1.036 -31.277 26.190 1.00 89.56 89 LYS A C 1
ATOM 752 O O . LYS A 1 89 ? 0.994 -30.522 27.159 1.00 89.56 89 LYS A O 1
ATOM 757 N N . SER A 1 90 ? 1.798 -31.018 25.126 1.00 90.25 90 SER A N 1
ATOM 758 C CA . SER A 1 90 ? 2.664 -29.836 25.016 1.00 90.25 90 SER A CA 1
ATOM 759 C C . SER A 1 90 ? 1.871 -28.528 25.068 1.00 90.25 90 SER A C 1
ATOM 761 O O . SER A 1 90 ? 2.259 -27.599 25.782 1.00 90.25 90 SER A O 1
ATOM 763 N N . LYS A 1 91 ? 0.738 -28.446 24.354 1.00 89.19 91 LYS A N 1
ATOM 764 C CA . LYS A 1 91 ? -0.129 -27.257 24.371 1.00 89.19 91 LYS A CA 1
ATOM 765 C C . LYS A 1 91 ? -0.701 -26.992 25.759 1.00 89.19 91 LYS A C 1
ATOM 767 O O . LYS A 1 91 ? -0.684 -25.839 26.197 1.00 89.19 91 LYS A O 1
ATOM 772 N N . TYR A 1 92 ? -1.155 -28.044 26.440 1.00 90.06 92 TYR A N 1
ATOM 773 C CA . TYR A 1 92 ? -1.654 -27.959 27.810 1.00 90.06 92 TYR A CA 1
ATOM 774 C C . TYR A 1 92 ? -0.561 -27.519 28.792 1.00 90.06 92 TYR A C 1
ATOM 776 O O . TYR A 1 92 ? -0.754 -26.567 29.546 1.00 90.06 92 TYR A O 1
ATOM 784 N N . TRP A 1 93 ? 0.631 -28.121 28.719 1.00 91.88 93 TRP A N 1
ATOM 785 C CA . TRP A 1 93 ? 1.757 -27.743 29.574 1.00 91.88 93 TRP A CA 1
ATOM 786 C C . TRP A 1 93 ? 2.111 -26.260 29.448 1.00 91.88 93 TRP A C 1
ATOM 788 O O . TRP A 1 93 ? 2.282 -25.559 30.449 1.00 91.88 93 TRP A O 1
ATOM 798 N N . LEU A 1 94 ? 2.187 -25.766 28.207 1.00 90.94 94 LEU A N 1
ATOM 799 C CA . LEU A 1 94 ? 2.445 -24.357 27.927 1.00 90.94 94 LEU A CA 1
ATOM 800 C C . LEU A 1 94 ? 1.351 -23.464 28.510 1.00 90.94 94 LEU A C 1
ATOM 802 O O . LEU A 1 94 ? 1.654 -22.366 28.962 1.00 90.94 94 LEU A O 1
ATOM 806 N N . TYR A 1 95 ? 0.098 -23.915 28.544 1.00 88.50 95 TYR A N 1
ATOM 807 C CA . TYR A 1 95 ? -0.994 -23.147 29.133 1.00 88.50 95 TYR A CA 1
ATOM 808 C C . TYR A 1 95 ? -0.828 -23.020 30.647 1.00 88.50 95 TYR A C 1
ATOM 810 O O . TYR A 1 95 ? -0.854 -21.905 31.168 1.00 88.50 95 TYR A O 1
ATOM 818 N N . CYS A 1 96 ? -0.553 -24.132 31.331 1.00 88.00 96 CYS A N 1
ATOM 819 C CA . CYS A 1 96 ? -0.315 -24.153 32.775 1.00 88.00 96 CYS A CA 1
ATOM 820 C C . CYS A 1 96 ? 0.903 -23.316 33.198 1.00 88.00 96 CYS A C 1
ATOM 822 O O . CYS A 1 96 ? 0.924 -22.783 34.300 1.00 88.00 96 CYS A O 1
ATOM 824 N N . ASN A 1 97 ? 1.903 -23.173 32.323 1.00 89.38 97 ASN A N 1
ATOM 825 C CA . ASN A 1 97 ? 3.162 -22.483 32.622 1.00 89.38 97 ASN A CA 1
ATOM 826 C C . ASN A 1 97 ? 3.269 -21.091 31.971 1.00 89.38 97 ASN A C 1
ATOM 828 O O . ASN A 1 97 ? 4.375 -20.621 31.677 1.00 89.38 97 ASN A O 1
ATOM 832 N N . GLU A 1 98 ? 2.135 -20.439 31.697 1.00 87.81 98 GLU A N 1
ATOM 833 C CA . GLU A 1 98 ? 2.062 -19.089 31.116 1.00 87.81 98 GLU A CA 1
ATOM 834 C C . GLU A 1 98 ? 2.876 -18.917 29.817 1.00 87.81 98 GLU A C 1
ATOM 836 O O . GLU A 1 98 ? 3.468 -17.865 29.539 1.00 87.81 98 GLU A O 1
ATOM 841 N N . GLY A 1 99 ? 2.922 -19.972 29.011 1.00 85.31 99 GLY A N 1
ATOM 842 C CA . GLY A 1 99 ? 3.570 -20.037 27.705 1.00 85.31 99 GLY A CA 1
ATOM 843 C C . GLY A 1 99 ? 2.940 -19.127 26.665 1.00 85.31 99 GLY A C 1
ATOM 844 O O . GLY A 1 99 ? 3.644 -18.626 25.789 1.00 85.31 99 GLY A O 1
ATOM 845 N N . TYR A 1 100 ? 1.643 -18.854 26.780 1.00 86.69 100 TYR A N 1
ATOM 846 C CA . TYR A 1 100 ? 0.894 -18.068 25.802 1.00 86.69 100 TYR A CA 1
ATOM 847 C C . TYR A 1 100 ? 0.908 -16.566 26.094 1.00 86.69 100 TYR A C 1
ATOM 849 O O . TYR A 1 100 ? 1.007 -16.114 27.235 1.00 86.69 100 TYR A O 1
ATOM 857 N N . SER A 1 101 ? 0.847 -15.765 25.030 1.00 76.88 101 SER A N 1
ATOM 858 C CA . SER A 1 101 ? 0.849 -14.305 25.104 1.00 76.88 101 SER A CA 1
ATOM 859 C C . SER A 1 101 ? -0.442 -13.768 25.720 1.00 76.88 101 SER A C 1
ATOM 861 O O . SER A 1 101 ? -1.532 -14.153 25.320 1.00 76.88 101 SER A O 1
ATOM 863 N N . THR A 1 102 ? -0.334 -12.776 26.602 1.00 70.25 102 THR A N 1
ATOM 864 C CA . THR A 1 102 ? -1.498 -12.051 27.141 1.00 70.25 102 THR A CA 1
ATOM 865 C C . THR A 1 102 ? -2.237 -11.236 26.073 1.00 70.25 102 THR A C 1
ATOM 867 O O . THR A 1 102 ? -3.444 -11.043 26.168 1.00 70.25 102 THR A O 1
ATOM 870 N N . TYR A 1 103 ? -1.532 -10.779 25.030 1.00 58.66 103 TYR A N 1
ATOM 871 C CA . TYR A 1 103 ? -2.101 -9.984 23.932 1.00 58.66 103 TYR A CA 1
ATOM 872 C C . TYR A 1 103 ? -2.731 -10.836 22.828 1.00 58.66 103 TYR A C 1
ATOM 874 O O . TYR A 1 103 ? -3.602 -10.371 22.096 1.00 58.66 103 TYR A O 1
ATOM 882 N N . SER A 1 104 ? -2.252 -12.067 22.674 1.00 65.81 104 SER A N 1
ATOM 883 C CA . SER A 1 104 ? -2.738 -13.034 21.698 1.00 65.81 104 SER A CA 1
ATOM 884 C C . SER A 1 104 ? -2.721 -14.404 22.370 1.00 65.81 104 SER A C 1
ATOM 886 O O . SER A 1 104 ? -1.767 -15.150 22.144 1.00 65.81 104 SER A O 1
ATOM 888 N N . PRO A 1 105 ? -3.741 -14.741 23.183 1.00 67.69 105 PRO A N 1
ATOM 889 C CA . PRO A 1 105 ? -3.763 -15.954 24.011 1.00 67.69 105 PRO A CA 1
ATOM 890 C C . PRO A 1 105 ? -3.634 -17.251 23.208 1.00 67.69 105 PRO A C 1
ATOM 892 O O . PRO A 1 105 ? -3.328 -18.289 23.771 1.00 67.69 105 PRO A O 1
ATOM 895 N N . ASN A 1 106 ? -3.783 -17.175 21.885 1.00 75.69 106 ASN A N 1
ATOM 896 C CA . ASN A 1 106 ? -3.493 -18.256 20.959 1.00 75.69 106 ASN A CA 1
ATOM 897 C C . ASN A 1 106 ? -1.996 -18.616 20.826 1.00 75.69 106 ASN A C 1
ATOM 899 O O . ASN A 1 106 ? -1.644 -19.768 20.594 1.00 75.69 106 ASN A O 1
ATOM 903 N N . LYS A 1 107 ? -1.102 -17.624 20.905 1.00 81.62 107 LYS A N 1
ATOM 904 C CA . LYS A 1 107 ? 0.290 -17.750 20.449 1.00 81.62 107 LYS A CA 1
ATOM 905 C C . LYS A 1 107 ? 1.253 -17.889 21.608 1.00 81.62 107 LYS A C 1
ATOM 907 O O . LYS A 1 107 ? 1.210 -17.090 22.547 1.00 81.62 107 LYS A O 1
ATOM 912 N N . VAL A 1 108 ? 2.182 -18.833 21.490 1.00 83.75 108 VAL A N 1
ATOM 913 C CA . VAL A 1 108 ? 3.307 -18.963 22.421 1.00 83.75 108 VAL A CA 1
ATOM 914 C C . VAL A 1 108 ? 4.133 -17.670 22.398 1.00 83.75 108 VAL A C 1
ATOM 916 O O . VAL A 1 108 ? 4.398 -17.091 21.339 1.00 83.75 108 VAL A O 1
ATOM 919 N N . LYS A 1 109 ? 4.525 -17.171 23.575 1.00 84.94 109 LYS A N 1
ATOM 920 C CA . LYS A 1 109 ? 5.409 -16.006 23.713 1.00 84.94 109 LYS A CA 1
ATOM 921 C C . LYS A 1 109 ? 6.708 -16.304 22.952 1.00 84.94 109 LYS A C 1
ATOM 923 O O . LYS A 1 109 ? 7.356 -17.310 23.217 1.00 84.94 109 LYS A O 1
ATOM 928 N N . LYS A 1 110 ? 7.121 -15.411 22.043 1.00 76.69 110 LYS A N 1
ATOM 929 C CA . LYS A 1 110 ? 8.295 -15.625 21.169 1.00 76.69 110 LYS A CA 1
ATOM 930 C C . LYS A 1 110 ? 9.535 -16.079 21.944 1.00 76.69 110 LYS A C 1
ATOM 932 O O . LYS A 1 110 ? 10.135 -17.088 21.612 1.00 76.69 110 LYS A O 1
ATOM 937 N N . ASN A 1 111 ? 9.861 -15.396 23.036 1.00 77.88 111 ASN A N 1
ATOM 938 C CA . ASN A 1 111 ? 11.069 -15.683 23.813 1.00 77.88 111 ASN A CA 1
ATOM 939 C C . ASN A 1 111 ? 10.859 -16.734 24.915 1.00 77.88 111 ASN A C 1
ATOM 941 O O . ASN A 1 111 ? 11.722 -16.887 25.774 1.00 77.88 111 ASN A O 1
ATOM 945 N N . TYR A 1 112 ? 9.732 -17.456 24.919 1.00 85.62 112 TYR A N 1
ATOM 946 C CA . TYR A 1 112 ? 9.381 -18.344 26.026 1.00 85.62 112 TYR A CA 1
ATOM 947 C C . TYR A 1 112 ? 10.424 -19.430 26.273 1.00 85.62 112 TYR A C 1
ATOM 949 O O . TYR A 1 112 ? 10.812 -19.648 27.413 1.00 85.62 112 TYR A O 1
ATOM 957 N N . PHE A 1 113 ? 10.894 -20.090 25.214 1.00 84.75 113 PHE A N 1
ATOM 958 C CA . PHE A 1 113 ? 11.883 -21.160 25.342 1.00 84.75 113 PHE A CA 1
ATOM 959 C C . PHE A 1 113 ? 13.310 -20.633 25.523 1.00 84.75 113 PHE A C 1
ATOM 961 O O . PHE A 1 113 ? 14.154 -21.335 26.069 1.00 84.75 113 PHE A O 1
ATOM 968 N N . ILE A 1 114 ? 13.577 -19.389 25.107 1.00 78.38 114 ILE A N 1
ATOM 969 C CA . ILE A 1 114 ? 14.906 -18.772 25.217 1.00 78.38 114 ILE A CA 1
ATOM 970 C C . ILE A 1 114 ? 15.303 -18.562 26.681 1.00 78.38 114 ILE A C 1
ATOM 972 O O . ILE A 1 114 ? 16.474 -18.730 27.002 1.00 78.38 114 ILE A O 1
ATOM 976 N N . LYS A 1 115 ? 14.342 -18.301 27.580 1.00 77.69 115 LYS A N 1
ATOM 977 C CA . LYS A 1 115 ? 14.627 -18.146 29.018 1.00 77.69 115 LYS A CA 1
ATOM 978 C C . LYS A 1 115 ? 15.299 -19.382 29.635 1.00 77.69 115 LYS A C 1
ATOM 980 O O . LYS A 1 115 ? 16.118 -19.273 30.533 1.00 77.69 115 LYS A O 1
ATOM 985 N N . TYR A 1 116 ? 15.016 -20.572 29.100 1.00 78.94 116 TYR A N 1
ATOM 986 C CA . TYR A 1 116 ? 15.619 -21.833 29.547 1.00 78.94 116 TYR A CA 1
ATOM 987 C C . TYR A 1 116 ? 17.022 -22.081 28.964 1.00 78.94 116 TYR A C 1
ATOM 989 O O . TYR A 1 116 ? 17.614 -23.138 29.184 1.00 78.94 116 TYR A O 1
ATOM 997 N N . LEU A 1 117 ? 17.553 -21.117 28.209 1.00 73.56 117 LEU A N 1
ATOM 998 C CA . LEU A 1 117 ? 18.902 -21.113 27.653 1.00 73.56 117 LEU A CA 1
ATOM 999 C C . LEU A 1 117 ? 19.752 -19.948 28.199 1.00 73.56 117 LEU A C 1
ATOM 1001 O O . LEU A 1 117 ? 20.881 -19.778 27.742 1.00 73.56 117 LEU A O 1
ATOM 1005 N N . GLU A 1 118 ? 19.246 -19.153 29.152 1.00 62.03 118 GLU A N 1
ATOM 1006 C CA . GLU A 1 118 ? 19.909 -17.934 29.659 1.00 62.03 118 GLU A CA 1
ATOM 1007 C C . GLU A 1 118 ? 21.300 -18.205 30.256 1.00 62.03 118 GLU A C 1
ATOM 1009 O O . GLU A 1 118 ? 22.24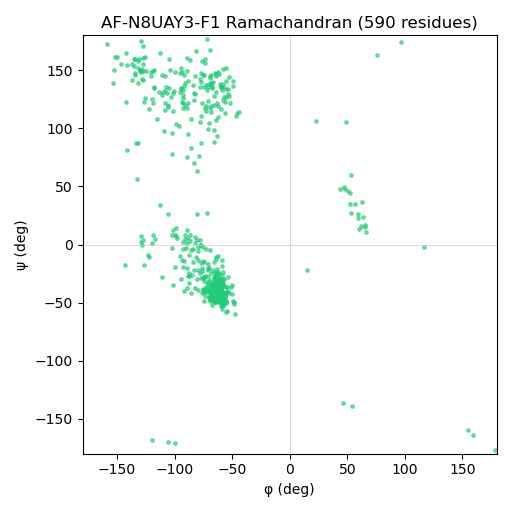3 -17.465 29.970 1.00 62.03 118 GLU A O 1
ATOM 1014 N N . ASP A 1 119 ? 21.485 -19.343 30.932 1.00 61.66 119 ASP A N 1
ATOM 1015 C CA . ASP A 1 119 ? 22.787 -19.773 31.474 1.00 61.66 119 ASP A CA 1
ATOM 1016 C C . ASP A 1 119 ? 23.805 -20.168 30.384 1.00 61.66 119 ASP A C 1
ATOM 1018 O O . ASP A 1 119 ? 24.964 -20.489 30.659 1.00 61.66 119 ASP A O 1
ATOM 1022 N N . ARG A 1 120 ? 23.388 -20.168 29.111 1.00 61.28 120 ARG A N 1
ATOM 1023 C CA . ARG A 1 120 ? 24.171 -20.630 27.960 1.00 61.28 120 ARG A CA 1
ATOM 1024 C C . ARG A 1 120 ? 24.557 -19.493 27.005 1.00 61.28 120 ARG A C 1
ATOM 1026 O O . ARG A 1 120 ? 24.696 -19.751 25.823 1.00 61.28 120 ARG A O 1
ATOM 1033 N N . ILE A 1 121 ? 24.811 -18.274 27.498 1.00 54.22 121 ILE A N 1
ATOM 1034 C CA . ILE A 1 121 ? 25.329 -17.089 26.760 1.00 54.22 121 ILE A CA 1
ATOM 1035 C C . ILE A 1 121 ? 24.578 -16.781 25.450 1.00 54.22 121 ILE A C 1
ATOM 1037 O O . ILE A 1 121 ? 24.806 -17.393 24.406 1.00 54.22 121 ILE A O 1
ATOM 1041 N N . ILE A 1 122 ? 23.755 -15.730 25.476 1.00 56.34 122 ILE A N 1
ATOM 1042 C CA . ILE A 1 122 ? 22.882 -15.333 24.366 1.00 56.34 122 ILE A CA 1
ATOM 1043 C C . ILE A 1 122 ? 23.014 -13.815 24.141 1.00 56.34 122 ILE A C 1
ATOM 1045 O O . ILE A 1 122 ? 22.229 -13.031 24.658 1.00 56.34 122 ILE A O 1
ATOM 1049 N N . ILE A 1 123 ? 23.980 -13.370 23.323 1.00 50.44 123 ILE A N 1
ATOM 1050 C CA . ILE A 1 123 ? 23.779 -12.125 22.556 1.00 50.44 123 ILE A CA 1
ATOM 1051 C C . ILE A 1 123 ? 23.046 -12.542 21.285 1.00 50.44 123 ILE A C 1
ATOM 1053 O O . ILE A 1 123 ? 23.653 -12.804 20.248 1.00 50.44 123 ILE A O 1
ATOM 1057 N N . PHE A 1 124 ? 21.725 -12.667 21.376 1.00 54.78 124 PHE A N 1
ATOM 1058 C CA . PHE A 1 124 ? 20.893 -12.899 20.203 1.00 54.78 124 PHE A CA 1
ATOM 1059 C C . PHE A 1 124 ? 20.305 -11.567 19.772 1.00 54.78 124 PHE A C 1
ATOM 1061 O O . PHE A 1 124 ? 19.323 -11.090 20.329 1.00 54.78 124 PHE A O 1
ATOM 1068 N N . ASN A 1 125 ? 20.856 -10.997 18.704 1.00 54.47 125 ASN A N 1
ATOM 1069 C CA . ASN A 1 125 ? 20.164 -9.947 17.958 1.00 54.47 125 ASN A CA 1
ATOM 1070 C C . ASN A 1 125 ? 19.121 -10.553 16.988 1.00 54.47 125 ASN A C 1
ATOM 1072 O O . ASN A 1 125 ? 18.851 -10.007 15.921 1.00 54.47 125 ASN A O 1
ATOM 1076 N N . GLN A 1 126 ? 18.599 -11.745 17.309 1.00 60.62 126 GLN A N 1
ATOM 1077 C CA . GLN A 1 126 ? 17.728 -12.552 16.456 1.00 60.62 126 GLN A CA 1
ATOM 1078 C C . GLN A 1 126 ? 16.512 -13.031 17.246 1.00 60.62 126 GLN A C 1
ATOM 1080 O O . GLN A 1 126 ? 16.620 -13.409 18.408 1.00 60.62 126 GLN A O 1
ATOM 1085 N N . GLN A 1 127 ? 15.350 -13.000 16.599 1.00 62.59 127 GLN A N 1
ATOM 1086 C CA . GLN A 1 127 ? 14.078 -13.376 17.209 1.00 62.59 127 GLN A CA 1
ATOM 1087 C C . GLN A 1 127 ? 13.796 -14.866 16.950 1.00 62.59 127 GLN A C 1
ATOM 1089 O O . GLN A 1 127 ? 13.855 -15.265 15.786 1.00 62.59 127 GLN A O 1
ATOM 1094 N N . PRO A 1 128 ? 13.476 -15.671 17.980 1.00 68.81 128 PRO A N 1
ATOM 1095 C CA . PRO A 1 128 ? 13.099 -17.079 17.826 1.00 68.81 128 PRO A CA 1
ATOM 1096 C C . PRO A 1 128 ? 11.887 -17.268 16.908 1.00 68.81 128 PRO A C 1
ATOM 1098 O O . PRO A 1 128 ? 11.014 -16.397 16.804 1.00 68.81 128 PRO A O 1
ATOM 1101 N N . VAL A 1 129 ? 11.851 -18.427 16.247 1.00 67.69 129 VAL A N 1
ATOM 1102 C CA . VAL A 1 129 ? 10.741 -18.844 15.382 1.00 67.69 129 VAL A CA 1
ATOM 1103 C C . VAL A 1 129 ? 9.524 -19.161 16.250 1.00 67.69 129 VAL A C 1
ATOM 1105 O O . VAL A 1 129 ? 9.646 -19.745 17.325 1.00 67.69 129 VAL A O 1
ATOM 1108 N N . ALA A 1 130 ? 8.344 -18.738 15.800 1.00 70.69 130 ALA A N 1
ATOM 1109 C CA . ALA A 1 130 ? 7.089 -19.101 16.443 1.00 70.69 130 ALA A CA 1
ATOM 1110 C C . ALA A 1 130 ? 6.566 -20.405 15.827 1.00 70.69 130 ALA A C 1
ATOM 1112 O O . ALA A 1 130 ? 6.229 -20.423 14.646 1.00 70.69 130 ALA A O 1
ATOM 1113 N N . PHE A 1 131 ? 6.459 -21.463 16.631 1.00 79.25 131 PHE A N 1
ATOM 1114 C CA . PHE A 1 131 ? 5.961 -22.763 16.181 1.00 79.25 131 PHE A CA 1
ATOM 1115 C C . PHE A 1 131 ? 4.436 -22.755 16.076 1.00 79.25 131 PHE A C 1
ATOM 1117 O O . PHE A 1 131 ? 3.737 -22.807 17.089 1.00 79.25 131 PHE A O 1
ATOM 1124 N N . GLN A 1 132 ? 3.911 -22.713 14.852 1.00 74.88 132 GLN A N 1
ATOM 1125 C CA . GLN A 1 132 ? 2.462 -22.657 14.629 1.00 74.88 132 GLN A CA 1
ATOM 1126 C C . GLN A 1 132 ? 1.726 -23.901 15.140 1.00 74.88 132 GLN A C 1
ATOM 1128 O O . GLN A 1 132 ? 0.601 -23.785 15.618 1.00 74.88 132 GLN A O 1
ATOM 1133 N N . GLN A 1 133 ? 2.374 -25.069 15.109 1.00 80.06 133 GLN A N 1
ATOM 1134 C CA . GLN A 1 133 ? 1.828 -26.316 15.656 1.00 80.06 133 GLN A CA 1
ATOM 1135 C C . GLN A 1 133 ? 1.478 -26.223 17.152 1.00 80.06 133 GLN A C 1
ATOM 1137 O O . GLN A 1 133 ? 0.611 -26.955 17.619 1.00 80.06 133 GLN A O 1
ATOM 1142 N N . LEU A 1 134 ? 2.096 -25.298 17.900 1.00 84.88 134 LEU A N 1
ATOM 1143 C CA . LEU A 1 134 ? 1.817 -25.062 19.320 1.00 84.88 134 LEU A CA 1
ATOM 1144 C C . LEU A 1 134 ? 0.693 -24.037 19.560 1.00 84.88 134 LEU A C 1
ATOM 1146 O O . LEU A 1 134 ? 0.394 -23.742 20.712 1.00 84.88 134 LEU A O 1
ATOM 1150 N N . ASN A 1 135 ? 0.063 -23.481 18.521 1.00 83.25 135 ASN A N 1
ATOM 1151 C CA . ASN A 1 135 ? -1.059 -22.554 18.688 1.00 83.25 135 ASN A CA 1
ATOM 1152 C C . ASN A 1 135 ? -2.308 -23.277 19.234 1.00 83.25 135 ASN A C 1
ATOM 1154 O O . ASN A 1 135 ? -2.574 -24.435 18.893 1.00 83.25 135 ASN A O 1
ATOM 1158 N N . LEU A 1 136 ? -3.086 -22.588 20.073 1.00 77.25 136 LEU A N 1
ATOM 1159 C CA . LEU A 1 136 ? -4.298 -23.135 20.703 1.00 77.25 136 LEU A CA 1
ATOM 1160 C C . LEU A 1 136 ? -5.500 -23.228 19.759 1.00 77.25 136 LEU A C 1
ATOM 1162 O O . LEU A 1 136 ? -6.264 -24.178 19.830 1.00 77.25 136 LEU A O 1
ATOM 1166 N N . ILE A 1 137 ? -5.660 -22.242 18.890 1.00 69.81 137 ILE A N 1
ATOM 1167 C CA . ILE A 1 137 ? -6.740 -22.074 17.923 1.00 69.81 137 ILE A CA 1
ATOM 1168 C C . ILE A 1 137 ? -6.140 -21.693 16.570 1.00 69.81 137 ILE A C 1
ATOM 1170 O O . ILE A 1 137 ? -5.014 -21.191 16.487 1.00 69.81 137 ILE A O 1
ATOM 1174 N N . ASP A 1 138 ? -6.903 -21.901 15.503 1.00 61.00 138 ASP A N 1
ATOM 1175 C CA . ASP A 1 138 ? -6.518 -21.380 14.198 1.00 61.00 138 ASP A CA 1
ATOM 1176 C C . ASP A 1 138 ? -6.392 -19.849 14.274 1.00 61.00 138 ASP A C 1
ATOM 1178 O O . ASP A 1 138 ? -7.204 -19.160 14.912 1.00 61.00 138 ASP A O 1
ATOM 1182 N N . ASP A 1 139 ? -5.340 -19.306 13.666 1.00 56.84 139 ASP A N 1
ATOM 1183 C CA . ASP A 1 139 ? -5.203 -17.863 13.540 1.00 56.84 139 ASP A CA 1
ATOM 1184 C C . ASP A 1 139 ? -6.341 -17.410 12.627 1.00 56.84 139 ASP A C 1
ATOM 1186 O O . ASP A 1 139 ? -6.217 -17.495 11.409 1.00 56.84 139 ASP A O 1
ATOM 1190 N N . LYS A 1 140 ? -7.451 -16.915 13.204 1.00 52.56 140 LYS A N 1
ATOM 1191 C CA . LYS A 1 140 ? -8.515 -16.269 12.423 1.00 52.56 140 LYS A CA 1
ATOM 1192 C C . LYS A 1 140 ? -7.837 -15.294 11.471 1.00 52.56 140 LYS A C 1
ATOM 1194 O O . LYS A 1 140 ? -7.241 -14.302 11.918 1.00 52.56 140 LYS A O 1
ATOM 1199 N N . SER A 1 141 ? -7.873 -15.615 10.181 1.00 54.44 141 SER A N 1
ATOM 1200 C CA . SER A 1 141 ? -7.202 -14.831 9.162 1.00 54.44 141 SER A CA 1
ATOM 1201 C C . SER A 1 141 ? -7.663 -13.387 9.315 1.00 54.44 141 SER A C 1
ATOM 1203 O O . SER A 1 141 ? -8.843 -13.090 9.500 1.00 54.44 141 SER A O 1
ATOM 1205 N N . LYS A 1 142 ? -6.717 -12.441 9.283 1.00 68.12 142 LYS A N 1
ATOM 1206 C CA . LYS A 1 142 ? -7.062 -11.007 9.322 1.00 68.12 142 LYS A CA 1
ATOM 1207 C C . LYS A 1 142 ? -7.892 -10.575 8.104 1.00 68.12 142 LYS A C 1
ATOM 1209 O O . LYS A 1 142 ? -8.357 -9.440 8.077 1.00 68.12 142 LYS A O 1
ATOM 1214 N N . THR A 1 143 ? -8.004 -11.458 7.122 1.00 83.12 143 THR A N 1
ATOM 1215 C CA . THR A 1 143 ? -8.577 -11.294 5.794 1.00 83.12 143 THR A CA 1
ATOM 1216 C C . THR A 1 143 ? -9.620 -12.382 5.539 1.00 83.12 143 THR A C 1
ATOM 1218 O O . THR A 1 143 ? -9.606 -13.404 6.225 1.00 83.12 143 THR A O 1
ATOM 1221 N N . GLU A 1 144 ? -10.524 -12.182 4.578 1.00 85.50 144 GLU A N 1
ATOM 1222 C CA . GLU A 1 144 ? -11.633 -13.123 4.321 1.00 85.50 144 GLU A CA 1
ATOM 1223 C C . GLU A 1 144 ? -11.146 -14.483 3.814 1.00 85.50 144 GLU A C 1
ATOM 1225 O O . GLU A 1 144 ? -11.692 -15.520 4.175 1.00 85.50 144 GLU A O 1
ATOM 1230 N N . TYR A 1 145 ? -10.099 -14.466 2.993 1.00 83.94 145 TYR A N 1
ATOM 1231 C CA . TYR A 1 145 ? -9.447 -15.653 2.460 1.00 83.94 145 TYR A CA 1
ATOM 1232 C C . TYR A 1 145 ? -7.952 -15.597 2.764 1.00 83.94 145 TYR A C 1
ATOM 1234 O O . TYR A 1 145 ? -7.386 -14.527 3.024 1.00 83.94 145 TYR A O 1
ATOM 1242 N N . LEU A 1 146 ? -7.289 -16.749 2.689 1.00 79.19 146 LEU A N 1
ATOM 1243 C CA . LEU A 1 146 ? -5.835 -16.794 2.696 1.00 79.19 146 LEU A CA 1
ATOM 1244 C C . LEU A 1 146 ? -5.277 -16.086 1.459 1.00 79.19 146 LEU A C 1
ATOM 1246 O O . LEU A 1 146 ? -5.869 -16.077 0.373 1.00 79.19 146 LEU A O 1
ATOM 1250 N N . CYS A 1 147 ? -4.121 -15.459 1.645 1.00 74.25 147 CYS A N 1
ATOM 1251 C CA . CYS A 1 147 ? -3.439 -14.767 0.569 1.00 74.25 147 CYS A CA 1
ATOM 1252 C C . CYS A 1 147 ? -2.794 -15.770 -0.373 1.00 74.25 147 CYS A C 1
ATOM 1254 O O . CYS A 1 147 ? -2.114 -16.692 0.074 1.00 74.25 147 CYS A O 1
ATOM 1256 N N . LEU A 1 148 ? -2.950 -15.551 -1.680 1.00 70.62 148 LEU A N 1
ATOM 1257 C CA . LEU A 1 148 ? -2.099 -16.234 -2.642 1.00 70.62 148 LEU A CA 1
ATOM 1258 C C . LEU A 1 148 ? -0.632 -15.903 -2.357 1.00 70.62 148 LEU A C 1
ATOM 1260 O O . LEU A 1 148 ? -0.330 -14.727 -2.109 1.00 70.62 148 LEU A O 1
ATOM 1264 N N . PRO A 1 149 ? 0.273 -16.897 -2.384 1.00 61.50 149 PRO A N 1
ATOM 1265 C CA . PRO A 1 149 ? 1.694 -16.637 -2.241 1.00 61.50 149 PRO A CA 1
ATOM 1266 C C . PRO A 1 149 ? 2.103 -15.640 -3.320 1.00 61.50 149 PRO A C 1
ATOM 1268 O O . PRO A 1 149 ? 2.026 -15.913 -4.514 1.00 61.50 149 PRO A O 1
ATOM 1271 N N . TYR A 1 150 ? 2.485 -14.436 -2.904 1.00 53.12 150 TYR A N 1
ATOM 1272 C CA . TYR A 1 150 ? 2.980 -13.422 -3.826 1.00 53.12 150 TYR A CA 1
ATOM 1273 C C . TYR A 1 150 ? 4.489 -13.543 -4.017 1.00 53.12 150 TYR A C 1
ATOM 1275 O O . TYR A 1 150 ? 5.054 -12.679 -4.665 1.00 53.12 150 TYR A O 1
ATOM 1283 N N . THR A 1 151 ? 5.138 -14.562 -3.450 1.00 43.81 151 THR A N 1
ATOM 1284 C CA . THR A 1 151 ? 6.539 -14.939 -3.663 1.00 43.81 151 THR A CA 1
ATOM 1285 C C . THR A 1 151 ? 6.566 -16.358 -4.224 1.00 43.81 151 THR A C 1
ATOM 1287 O O . THR A 1 151 ? 5.998 -17.247 -3.600 1.00 43.81 151 THR A O 1
ATOM 1290 N N . THR A 1 152 ? 7.208 -16.583 -5.374 1.00 42.44 152 THR A N 1
ATOM 1291 C CA . THR A 1 152 ? 7.293 -17.885 -6.077 1.00 42.44 152 THR A CA 1
ATOM 1292 C C . THR A 1 152 ? 8.191 -18.901 -5.375 1.00 42.44 152 THR A C 1
ATOM 1294 O O . THR A 1 152 ? 8.848 -19.703 -6.028 1.00 42.44 152 THR A O 1
ATOM 1297 N N . SER A 1 153 ? 8.340 -18.805 -4.063 1.00 38.66 153 SER A N 1
ATOM 1298 C CA . SER A 1 153 ? 9.339 -19.589 -3.376 1.00 38.66 153 SER A CA 1
ATOM 1299 C C . SER A 1 153 ? 8.778 -20.720 -2.564 1.00 38.66 153 SER A C 1
ATOM 1301 O O . SER A 1 153 ? 7.923 -20.475 -1.717 1.00 38.66 153 SER A O 1
ATOM 1303 N N . ASP A 1 154 ? 9.435 -21.863 -2.699 1.00 40.72 154 ASP A N 1
ATOM 1304 C CA . ASP A 1 154 ? 9.414 -22.923 -1.708 1.00 40.72 154 ASP A CA 1
ATOM 1305 C C . ASP A 1 154 ? 9.851 -22.367 -0.342 1.00 40.72 154 ASP A C 1
ATOM 1307 O O . ASP A 1 154 ? 10.814 -21.585 -0.220 1.00 40.72 154 ASP A O 1
ATOM 1311 N N . ASP A 1 155 ? 9.088 -22.730 0.686 1.00 45.03 155 ASP A N 1
ATOM 1312 C CA . ASP A 1 155 ? 9.262 -22.295 2.076 1.00 45.03 155 ASP A CA 1
ATOM 1313 C C . ASP A 1 155 ? 10.440 -23.005 2.776 1.00 45.03 155 ASP A C 1
ATOM 1315 O O . ASP A 1 155 ? 10.776 -22.681 3.912 1.00 45.03 155 ASP A O 1
ATOM 1319 N N . GLU A 1 156 ? 11.112 -23.934 2.090 1.00 44.34 156 GLU A N 1
ATOM 1320 C CA . GLU A 1 156 ? 12.065 -24.868 2.704 1.00 44.34 156 GLU A CA 1
ATOM 1321 C C . GLU A 1 156 ? 13.535 -24.393 2.722 1.00 44.34 156 GLU A C 1
ATOM 1323 O O . GLU A 1 156 ? 14.331 -24.942 3.478 1.00 44.34 156 GLU A O 1
ATOM 1328 N N . HIS A 1 157 ? 13.920 -23.354 1.960 1.00 49.25 157 HIS A N 1
ATOM 1329 C CA . HIS A 1 157 ? 15.336 -22.960 1.784 1.00 49.25 157 HIS A CA 1
ATOM 1330 C C . HIS A 1 157 ? 15.611 -21.459 2.041 1.00 49.25 157 HIS A C 1
ATOM 1332 O O . HIS A 1 157 ? 14.775 -20.590 1.780 1.00 49.25 157 HIS A O 1
ATOM 1338 N N . PHE A 1 158 ? 16.810 -21.126 2.541 1.00 56.78 158 PHE A N 1
ATOM 1339 C CA . PHE A 1 158 ? 17.247 -19.759 2.890 1.00 56.78 158 PHE A CA 1
ATOM 1340 C C . PHE A 1 158 ? 17.640 -18.912 1.662 1.00 56.78 158 PHE A C 1
ATOM 1342 O O . PHE A 1 158 ? 18.186 -19.433 0.691 1.00 56.78 158 PHE A O 1
ATOM 1349 N N . SER A 1 159 ? 17.415 -17.588 1.700 1.00 57.97 159 SER A N 1
ATOM 1350 C CA . SER A 1 159 ? 17.646 -16.712 0.535 1.00 57.97 159 SER A CA 1
ATOM 1351 C C . SER A 1 159 ? 19.131 -16.426 0.255 1.00 57.97 159 SER A C 1
ATOM 1353 O O . SER A 1 159 ? 19.936 -16.233 1.174 1.00 57.97 159 SER A O 1
ATOM 1355 N N . TYR A 1 160 ? 19.479 -16.292 -1.031 1.00 65.25 160 TYR A N 1
ATOM 1356 C CA . TYR A 1 160 ? 20.823 -15.907 -1.483 1.00 65.25 160 TYR A CA 1
ATOM 1357 C C . TYR A 1 160 ? 21.341 -14.614 -0.814 1.00 65.25 160 TYR A C 1
ATOM 1359 O O . TYR A 1 160 ? 22.499 -14.540 -0.395 1.00 65.25 160 TYR A O 1
ATOM 1367 N N . GLN A 1 161 ? 20.484 -13.594 -0.658 1.00 58.88 161 GLN A N 1
ATOM 1368 C CA . GLN A 1 161 ? 20.852 -12.308 -0.043 1.00 58.88 161 GLN A CA 1
ATOM 1369 C C . GLN A 1 161 ? 21.142 -12.426 1.455 1.00 58.88 161 GLN A C 1
ATOM 1371 O O . GLN A 1 161 ? 22.089 -11.809 1.958 1.00 58.88 161 GLN A O 1
ATOM 1376 N N . ASP A 1 162 ? 20.350 -13.219 2.178 1.00 65.00 162 ASP A N 1
ATOM 1377 C CA . ASP A 1 162 ? 20.544 -13.392 3.614 1.00 65.00 162 ASP A CA 1
ATOM 1378 C C . ASP A 1 162 ? 21.869 -14.092 3.915 1.00 65.00 162 ASP A C 1
ATOM 1380 O O . ASP A 1 162 ? 22.583 -13.683 4.841 1.00 65.00 162 ASP A O 1
ATOM 1384 N N . LEU A 1 163 ? 22.223 -15.098 3.108 1.00 71.31 163 LEU A N 1
ATOM 1385 C CA . LEU A 1 163 ? 23.495 -15.806 3.207 1.00 71.31 163 LEU A CA 1
ATOM 1386 C C . LEU A 1 163 ? 24.674 -14.912 2.801 1.00 71.31 163 LEU A C 1
ATOM 1388 O O . LEU A 1 163 ? 25.677 -14.865 3.514 1.00 71.31 163 LEU A O 1
ATOM 1392 N N . GLN A 1 164 ? 24.544 -14.122 1.730 1.00 70.62 164 GLN A N 1
ATOM 1393 C CA . GLN A 1 164 ? 25.577 -13.165 1.321 1.00 70.62 164 GLN A CA 1
ATOM 1394 C C . GLN A 1 164 ? 25.877 -12.143 2.428 1.00 70.62 164 GLN A C 1
ATOM 1396 O O . GLN A 1 164 ? 27.040 -11.825 2.695 1.00 70.62 164 GLN A O 1
ATOM 1401 N N . SER A 1 165 ? 24.839 -11.665 3.120 1.00 69.94 165 SER A N 1
ATOM 1402 C CA . SER A 1 165 ? 24.985 -10.800 4.292 1.00 69.94 165 SER A CA 1
ATOM 1403 C C . SER A 1 165 ? 25.728 -11.504 5.438 1.00 69.94 165 SER A C 1
ATOM 1405 O O . SER A 1 165 ? 26.599 -10.897 6.067 1.00 69.94 165 SER A O 1
ATOM 1407 N N . GLN A 1 166 ? 25.467 -12.799 5.675 1.00 73.69 166 GLN A N 1
ATOM 1408 C CA . GLN A 1 166 ? 26.212 -13.585 6.671 1.00 73.69 166 GLN A CA 1
ATOM 1409 C C . GLN A 1 166 ? 27.683 -13.747 6.301 1.00 73.69 166 GLN A C 1
ATOM 1411 O O . GLN A 1 166 ? 28.539 -13.474 7.136 1.00 73.69 166 GLN A O 1
ATOM 1416 N N . ILE A 1 167 ? 27.996 -14.106 5.054 1.00 74.88 167 ILE A N 1
ATOM 1417 C CA . ILE A 1 167 ? 29.384 -14.223 4.585 1.00 74.88 167 ILE A CA 1
ATOM 1418 C C . ILE A 1 167 ? 30.110 -12.884 4.740 1.00 74.88 167 ILE A C 1
ATOM 1420 O O . ILE A 1 167 ? 31.241 -12.847 5.220 1.00 74.88 167 ILE A O 1
ATOM 1424 N N . LYS A 1 168 ? 29.457 -11.765 4.397 1.00 73.62 168 LYS A N 1
ATOM 1425 C CA . LYS A 1 168 ? 30.034 -10.427 4.582 1.00 73.62 168 LYS A CA 1
ATOM 1426 C C . LYS A 1 168 ? 30.320 -10.128 6.055 1.00 73.62 168 LYS A C 1
ATOM 1428 O O . LYS A 1 168 ? 31.358 -9.547 6.354 1.00 73.62 168 LYS A O 1
ATOM 1433 N N . ASN A 1 169 ? 29.430 -10.515 6.969 1.00 73.25 169 ASN A N 1
ATOM 1434 C CA . ASN A 1 169 ? 29.649 -10.339 8.405 1.00 73.25 169 ASN A CA 1
ATOM 1435 C C . ASN A 1 169 ? 30.748 -11.263 8.948 1.00 73.25 169 ASN A C 1
ATOM 1437 O O . ASN A 1 169 ? 31.579 -10.794 9.716 1.00 73.25 169 ASN A O 1
ATOM 1441 N N . LEU A 1 170 ? 30.818 -12.520 8.501 1.00 74.12 170 LEU A N 1
ATOM 1442 C CA . LEU A 1 170 ? 31.903 -13.442 8.850 1.00 74.12 170 LEU A CA 1
ATOM 1443 C C . LEU A 1 170 ? 33.262 -12.902 8.397 1.00 74.12 170 LEU A C 1
ATOM 1445 O O . LEU A 1 170 ? 34.213 -12.918 9.168 1.00 74.12 170 LEU A O 1
ATOM 1449 N N . LYS A 1 171 ? 33.349 -12.325 7.193 1.00 72.62 171 LYS A N 1
ATOM 1450 C CA . LYS A 1 171 ? 34.589 -11.706 6.697 1.00 72.62 171 LYS A CA 1
ATOM 1451 C C . LYS A 1 171 ? 35.057 -10.509 7.533 1.00 72.62 171 LYS A C 1
ATOM 1453 O O . LYS A 1 171 ? 36.242 -10.202 7.516 1.00 72.62 171 LYS A O 1
ATOM 1458 N N . LYS A 1 172 ? 34.181 -9.865 8.316 1.00 73.12 172 LYS A N 1
ATOM 1459 C CA . LYS A 1 172 ? 34.596 -8.816 9.268 1.00 73.12 172 LYS A CA 1
ATOM 1460 C C . LYS A 1 172 ? 35.360 -9.374 10.471 1.00 73.12 172 LYS A C 1
ATOM 1462 O O . LYS A 1 172 ? 36.096 -8.622 11.095 1.00 73.12 172 LYS A O 1
ATOM 1467 N N . ILE A 1 173 ? 35.231 -10.665 10.787 1.00 71.44 173 ILE A N 1
ATOM 1468 C CA . ILE A 1 173 ? 35.991 -11.299 11.877 1.00 71.44 173 ILE A CA 1
ATOM 1469 C C . ILE A 1 173 ? 37.497 -11.233 11.588 1.00 71.44 173 ILE A C 1
ATOM 1471 O O . ILE A 1 173 ? 38.281 -11.006 12.504 1.00 71.44 173 ILE A O 1
ATOM 1475 N N . VAL A 1 174 ? 37.893 -11.307 10.312 1.00 67.62 174 VAL A N 1
ATOM 1476 C CA . VAL A 1 174 ? 39.291 -11.134 9.875 1.00 67.62 174 VAL A CA 1
ATOM 1477 C C . VAL A 1 174 ? 39.857 -9.772 10.306 1.00 67.62 174 VAL A C 1
ATOM 1479 O O . VAL A 1 174 ? 41.021 -9.683 10.673 1.00 67.62 174 VAL A O 1
ATOM 1482 N N . PHE A 1 175 ? 39.030 -8.722 10.332 1.00 67.56 175 PHE A N 1
ATOM 1483 C CA . PHE A 1 175 ? 39.438 -7.386 10.781 1.00 67.56 175 PHE A CA 1
ATOM 1484 C C . PHE A 1 175 ? 39.594 -7.284 12.307 1.00 67.56 175 PHE A C 1
ATOM 1486 O O . PHE A 1 175 ? 40.415 -6.521 12.804 1.00 67.56 175 PHE A O 1
ATOM 1493 N N . VAL A 1 176 ? 38.812 -8.051 13.071 1.00 67.12 176 VAL A N 1
ATOM 1494 C CA . VAL A 1 176 ? 38.970 -8.133 14.535 1.00 67.12 176 VAL A CA 1
ATOM 1495 C C . VAL A 1 176 ? 40.238 -8.908 14.883 1.00 67.12 176 VAL A C 1
ATOM 1497 O O . VAL A 1 176 ? 40.959 -8.548 15.803 1.00 67.12 176 VAL A O 1
ATOM 1500 N N . HIS A 1 177 ? 40.544 -9.940 14.102 1.00 67.25 177 HIS A N 1
ATOM 1501 C CA . HIS A 1 177 ? 41.733 -10.761 14.274 1.00 67.25 177 HIS A CA 1
ATOM 1502 C C . HIS A 1 177 ? 43.052 -9.998 14.040 1.00 67.25 177 HIS A C 1
ATOM 1504 O O . HIS A 1 177 ? 44.070 -10.369 14.612 1.00 67.25 177 HIS A O 1
ATOM 1510 N N . SER A 1 178 ? 43.046 -8.911 13.258 1.00 66.88 178 SER A N 1
ATOM 1511 C CA . SER A 1 178 ? 44.232 -8.065 13.058 1.00 66.88 178 SER A CA 1
ATOM 1512 C C . SER A 1 178 ? 44.525 -7.103 14.222 1.00 66.88 178 SER A C 1
ATOM 1514 O O . SER A 1 178 ? 45.412 -6.264 14.092 1.00 66.88 178 SER A O 1
ATOM 1516 N N . GLN A 1 179 ? 43.762 -7.162 15.319 1.00 73.69 179 GLN A N 1
ATOM 1517 C CA . GLN A 1 179 ? 43.974 -6.348 16.520 1.00 73.69 179 GLN A CA 1
ATOM 1518 C C . GLN A 1 179 ? 44.827 -7.103 17.552 1.00 73.69 179 GLN A C 1
ATOM 1520 O O . GLN A 1 179 ? 44.736 -8.327 17.671 1.00 73.69 179 GLN A O 1
ATOM 1525 N N . ASN A 1 180 ? 45.625 -6.365 18.328 1.00 66.56 180 ASN A N 1
ATOM 1526 C CA . ASN A 1 180 ? 46.431 -6.932 19.414 1.00 66.56 180 ASN A CA 1
ATOM 1527 C C . ASN A 1 180 ? 45.527 -7.570 20.492 1.00 66.56 180 ASN A C 1
ATOM 1529 O O . ASN A 1 180 ? 44.397 -7.131 20.704 1.00 66.56 180 ASN A O 1
ATOM 1533 N N . ASP A 1 181 ? 46.020 -8.623 21.150 1.00 71.31 181 ASP A N 1
ATOM 1534 C CA . ASP A 1 181 ? 45.356 -9.348 22.252 1.00 71.31 181 ASP A CA 1
ATOM 1535 C C . ASP A 1 181 ? 44.017 -10.040 21.915 1.00 71.31 181 ASP A C 1
ATOM 1537 O O . ASP A 1 181 ? 43.272 -10.459 22.804 1.00 71.31 181 ASP A O 1
ATOM 1541 N N . CYS A 1 182 ? 43.709 -10.224 20.627 1.00 68.38 182 CYS A N 1
ATOM 1542 C CA . CYS A 1 182 ? 42.519 -10.949 20.184 1.00 68.38 182 CYS A CA 1
ATOM 1543 C C . CYS A 1 182 ? 42.785 -12.446 19.950 1.00 68.38 182 CYS A C 1
ATOM 1545 O O . CYS A 1 182 ? 43.848 -12.859 19.476 1.00 68.38 182 CYS A O 1
ATOM 1547 N N . ALA A 1 183 ? 41.775 -13.275 20.243 1.00 67.00 183 ALA A N 1
ATOM 1548 C CA . ALA A 1 183 ? 41.824 -14.716 20.010 1.00 67.00 183 ALA A CA 1
ATOM 1549 C C . ALA A 1 183 ? 42.063 -15.038 18.523 1.00 67.00 183 ALA A C 1
ATOM 1551 O O . ALA A 1 183 ? 41.423 -14.481 17.627 1.00 67.00 183 ALA A O 1
ATOM 1552 N N . GLN A 1 184 ? 42.997 -15.954 18.265 1.00 67.19 184 GLN A N 1
ATOM 1553 C CA . GLN A 1 184 ? 43.458 -16.263 16.917 1.00 67.19 184 GLN A CA 1
ATOM 1554 C C . GLN A 1 184 ? 42.526 -17.277 16.224 1.00 67.19 184 GLN A C 1
ATOM 1556 O O . GLN A 1 184 ? 42.076 -18.238 16.844 1.00 67.19 184 GLN A O 1
ATOM 1561 N N . ILE A 1 185 ? 42.217 -17.052 14.942 1.00 68.94 185 ILE A N 1
ATOM 1562 C CA . ILE A 1 185 ? 41.467 -17.967 14.066 1.00 68.94 185 ILE A CA 1
ATOM 1563 C C . ILE A 1 185 ? 42.298 -18.148 12.796 1.00 68.94 185 ILE A C 1
ATOM 1565 O O . ILE A 1 185 ? 42.892 -17.185 12.316 1.00 68.94 185 ILE A O 1
ATOM 1569 N N . SER A 1 186 ? 42.330 -19.350 12.220 1.00 65.56 186 SER A N 1
ATOM 1570 C CA . SER A 1 186 ? 43.016 -19.573 10.942 1.00 65.56 186 SER A CA 1
ATOM 1571 C C . SER A 1 186 ? 42.382 -18.740 9.811 1.00 65.56 186 SER A C 1
ATOM 1573 O O . SER A 1 186 ? 41.261 -19.007 9.375 1.00 65.56 186 SER A O 1
ATOM 1575 N N . ILE A 1 187 ? 43.098 -17.713 9.337 1.00 59.66 187 ILE A N 1
ATOM 1576 C CA . ILE A 1 187 ? 42.623 -16.740 8.332 1.00 59.66 187 ILE A CA 1
ATOM 1577 C C . ILE A 1 187 ? 42.474 -17.362 6.936 1.00 59.66 187 ILE A C 1
ATOM 1579 O O . ILE A 1 187 ? 41.600 -16.943 6.170 1.00 59.66 187 ILE A O 1
ATOM 1583 N N . SER A 1 188 ? 43.287 -18.374 6.598 1.00 60.47 188 SER A N 1
ATOM 1584 C CA . SER A 1 188 ? 43.245 -19.055 5.291 1.00 60.47 188 SER A CA 1
ATOM 1585 C C . SER A 1 188 ? 41.846 -19.577 4.949 1.00 60.47 188 SER A C 1
ATOM 1587 O O . SER A 1 188 ? 41.465 -19.606 3.782 1.00 60.47 188 SER A O 1
ATOM 1589 N N . ASN A 1 189 ? 41.056 -19.879 5.981 1.00 58.09 189 ASN A N 1
ATOM 1590 C CA . ASN A 1 189 ? 39.722 -20.458 5.897 1.00 58.09 189 ASN A CA 1
ATOM 1591 C C . ASN A 1 189 ? 38.650 -19.488 5.363 1.00 58.09 189 ASN A C 1
ATOM 1593 O O . ASN A 1 189 ? 37.572 -19.935 4.993 1.00 58.09 189 ASN A O 1
ATOM 1597 N N . PHE A 1 190 ? 38.883 -18.166 5.334 1.00 64.00 190 PHE A N 1
ATOM 1598 C CA . PHE A 1 190 ? 37.838 -17.178 4.994 1.00 64.00 190 PHE A CA 1
ATOM 1599 C C . PHE A 1 190 ? 37.880 -16.667 3.547 1.00 64.00 190 PHE A C 1
ATOM 1601 O O . PHE A 1 190 ? 36.876 -16.147 3.044 1.00 64.00 190 PHE A O 1
ATOM 1608 N N . ASN A 1 191 ? 39.018 -16.810 2.863 1.00 63.03 191 ASN A N 1
ATOM 1609 C CA . ASN A 1 191 ? 39.197 -16.332 1.486 1.00 63.03 191 ASN A CA 1
ATOM 1610 C C . ASN A 1 191 ? 38.527 -17.253 0.455 1.00 63.03 191 ASN A C 1
ATOM 1612 O O . ASN A 1 191 ? 38.058 -16.789 -0.584 1.00 63.03 191 ASN A O 1
ATOM 1616 N N . THR A 1 192 ? 38.425 -18.541 0.773 1.00 64.19 192 THR A N 1
ATOM 1617 C CA . THR A 1 192 ? 37.853 -19.617 -0.054 1.00 64.19 192 THR A CA 1
ATOM 1618 C C . THR A 1 192 ? 36.324 -19.721 0.056 1.00 64.19 192 THR A C 1
ATOM 1620 O O . THR A 1 192 ? 35.674 -20.341 -0.796 1.00 64.19 192 THR A O 1
ATOM 1623 N N . ILE A 1 193 ? 35.723 -19.083 1.068 1.00 70.38 193 ILE A N 1
ATOM 1624 C CA . ILE A 1 193 ? 34.274 -19.067 1.297 1.00 70.38 193 ILE A CA 1
ATOM 1625 C C . ILE A 1 193 ? 33.613 -18.094 0.315 1.00 70.38 193 ILE A C 1
ATOM 1627 O O . ILE A 1 193 ? 33.743 -16.865 0.405 1.00 70.38 193 ILE A O 1
ATOM 1631 N N . SER A 1 194 ? 32.862 -18.661 -0.628 1.00 69.81 194 SER A N 1
ATOM 1632 C CA . SER A 1 194 ? 32.098 -17.926 -1.634 1.00 69.81 194 SER A CA 1
ATOM 1633 C C . SER A 1 194 ? 30.696 -18.503 -1.798 1.00 69.81 194 SER A C 1
ATOM 1635 O O . SER A 1 194 ? 30.469 -19.696 -1.597 1.00 69.81 194 SER A O 1
ATOM 1637 N N . MET A 1 195 ? 29.761 -17.656 -2.235 1.00 67.25 195 MET A N 1
ATOM 1638 C CA . MET A 1 195 ? 28.390 -18.069 -2.554 1.00 67.25 195 MET A CA 1
ATOM 1639 C C . MET A 1 195 ? 28.360 -19.199 -3.587 1.00 67.25 195 MET A C 1
ATOM 1641 O O . MET A 1 195 ? 27.616 -20.157 -3.420 1.00 67.25 195 MET A O 1
ATOM 1645 N N . LYS A 1 196 ? 29.227 -19.132 -4.610 1.00 68.38 196 LYS A N 1
ATOM 1646 C CA . LYS A 1 196 ? 29.343 -20.170 -5.646 1.00 68.38 196 LYS A CA 1
ATOM 1647 C C . LYS A 1 196 ? 29.676 -21.541 -5.060 1.00 68.38 196 LYS A C 1
ATOM 1649 O O . LYS A 1 196 ? 29.199 -22.545 -5.570 1.00 68.38 196 LYS A O 1
ATOM 1654 N N . ARG A 1 197 ? 30.495 -21.594 -4.005 1.00 72.44 197 ARG A N 1
ATOM 1655 C CA . ARG A 1 197 ? 30.868 -22.852 -3.349 1.00 72.44 197 ARG A CA 1
ATOM 1656 C C . ARG A 1 197 ? 29.730 -23.416 -2.504 1.00 72.44 197 ARG A C 1
ATOM 1658 O O . ARG A 1 197 ? 29.490 -24.611 -2.572 1.00 72.44 197 ARG A O 1
ATOM 1665 N N . ILE A 1 198 ? 29.008 -22.572 -1.769 1.00 74.44 198 ILE A N 1
ATOM 1666 C CA . ILE A 1 198 ? 27.875 -23.028 -0.950 1.00 74.44 198 ILE A CA 1
ATOM 1667 C C . ILE A 1 198 ? 26.719 -23.483 -1.845 1.00 74.44 198 ILE A C 1
ATOM 1669 O O . ILE A 1 198 ? 26.176 -24.555 -1.613 1.00 74.44 198 ILE A O 1
ATOM 1673 N N . ASN A 1 199 ? 26.438 -22.751 -2.929 1.00 67.44 199 ASN A N 1
ATOM 1674 C CA . ASN A 1 199 ? 25.397 -23.109 -3.896 1.00 67.44 199 ASN A CA 1
ATOM 1675 C C . ASN A 1 199 ? 25.647 -24.457 -4.602 1.00 67.44 199 ASN A C 1
ATOM 1677 O O . ASN A 1 199 ? 24.711 -25.094 -5.063 1.00 67.44 199 ASN A O 1
ATOM 1681 N N . LYS A 1 200 ? 26.911 -24.902 -4.690 1.00 72.50 200 LYS A N 1
ATOM 1682 C CA . LYS A 1 200 ? 27.261 -26.242 -5.195 1.00 72.50 200 LYS A CA 1
ATOM 1683 C C . LYS A 1 200 ? 26.956 -27.361 -4.195 1.00 72.50 200 LYS A C 1
ATOM 1685 O O . LYS A 1 200 ? 26.748 -28.489 -4.619 1.00 72.50 200 LYS A O 1
ATOM 1690 N N . ILE A 1 201 ? 27.001 -27.070 -2.894 1.00 74.88 201 ILE A N 1
ATOM 1691 C CA . ILE A 1 201 ? 26.806 -28.052 -1.812 1.00 74.88 201 ILE A CA 1
ATOM 1692 C C . ILE A 1 201 ? 25.326 -28.154 -1.446 1.00 74.88 201 ILE A C 1
ATOM 1694 O O . ILE A 1 201 ? 24.816 -29.222 -1.127 1.00 74.88 201 ILE A O 1
ATOM 1698 N N . THR A 1 202 ? 24.629 -27.026 -1.465 1.00 66.38 202 THR A N 1
ATOM 1699 C CA . THR A 1 202 ? 23.210 -26.932 -1.156 1.00 66.38 202 THR A CA 1
ATOM 1700 C C . THR A 1 202 ? 22.608 -25.907 -2.099 1.00 66.38 202 THR A C 1
ATOM 1702 O O . THR A 1 202 ? 23.086 -24.768 -2.100 1.00 66.38 202 THR A O 1
ATOM 1705 N N . PRO A 1 203 ? 21.595 -26.281 -2.900 1.00 61.50 203 PRO A N 1
ATOM 1706 C CA . PRO A 1 203 ? 20.947 -25.340 -3.793 1.00 61.50 203 PRO A CA 1
ATOM 1707 C C . PRO A 1 203 ? 20.356 -24.212 -2.949 1.00 61.50 203 PRO A C 1
ATOM 1709 O O . PRO A 1 203 ? 19.517 -24.424 -2.075 1.00 61.50 203 PRO A O 1
ATOM 1712 N N . LEU A 1 204 ? 20.858 -23.003 -3.166 1.00 57.19 204 LEU A N 1
ATOM 1713 C CA . LEU A 1 204 ? 20.348 -21.819 -2.503 1.00 57.19 204 LEU A CA 1
ATOM 1714 C C . LEU A 1 204 ? 19.122 -21.331 -3.253 1.00 57.19 204 LEU A C 1
ATOM 1716 O O . LEU A 1 204 ? 19.059 -21.363 -4.480 1.00 57.19 204 LEU A O 1
ATOM 1720 N N . LYS A 1 205 ? 18.164 -20.807 -2.498 1.00 57.44 205 LYS A N 1
ATOM 1721 C CA . LYS A 1 205 ? 16.992 -20.165 -3.067 1.00 57.44 205 LYS A CA 1
ATOM 1722 C C . LYS A 1 205 ? 17.403 -18.868 -3.756 1.00 57.44 205 LYS A C 1
ATOM 1724 O O . LYS A 1 205 ? 17.867 -17.920 -3.104 1.00 57.44 205 LYS A O 1
ATOM 1729 N N . ASP A 1 206 ? 17.156 -18.803 -5.060 1.00 46.06 206 ASP A N 1
ATOM 1730 C CA . ASP A 1 206 ? 16.968 -17.526 -5.740 1.00 46.06 206 ASP A CA 1
ATOM 1731 C C . ASP A 1 206 ? 15.855 -16.769 -5.018 1.00 46.06 206 ASP A C 1
ATOM 1733 O O . ASP A 1 206 ? 14.880 -17.377 -4.575 1.00 46.06 206 ASP A O 1
ATOM 1737 N N . LEU A 1 207 ? 15.991 -15.450 -4.854 1.00 38.25 207 LEU A N 1
ATOM 1738 C CA . LEU A 1 207 ? 14.940 -14.630 -4.246 1.00 38.25 207 LEU A CA 1
ATOM 1739 C C . LEU A 1 207 ? 13.584 -15.037 -4.822 1.00 38.25 207 LEU A C 1
ATOM 1741 O O . LEU A 1 207 ? 13.348 -14.85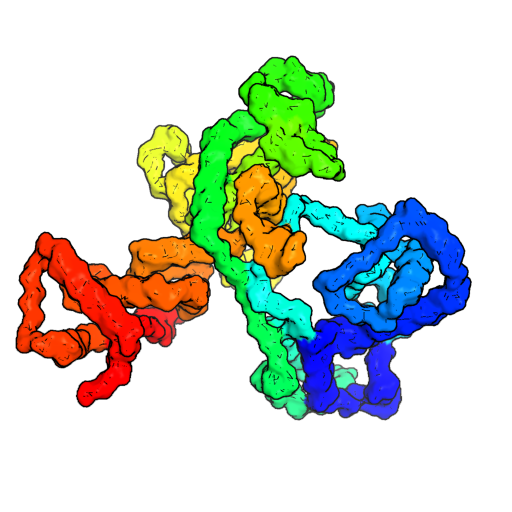1 -6.014 1.00 38.25 207 LEU A O 1
ATOM 1745 N N . GLY A 1 208 ? 12.719 -15.594 -3.965 1.00 37.12 208 GLY A N 1
ATOM 1746 C CA . GLY A 1 208 ? 11.342 -15.910 -4.317 1.00 37.12 208 GLY A CA 1
ATOM 1747 C C . GLY A 1 208 ? 10.749 -14.717 -5.034 1.00 37.12 208 GLY A C 1
ATOM 1748 O O . GLY A 1 208 ? 10.654 -13.630 -4.458 1.00 37.12 208 GLY A O 1
ATOM 1749 N N . ARG A 1 209 ? 10.442 -14.890 -6.314 1.00 47.47 209 ARG A N 1
ATOM 1750 C CA . ARG A 1 209 ? 10.111 -13.781 -7.195 1.00 47.47 209 ARG A CA 1
ATOM 1751 C C . ARG A 1 209 ? 8.735 -13.304 -6.814 1.00 47.47 209 ARG A C 1
ATOM 1753 O O . ARG A 1 209 ? 7.843 -14.105 -6.545 1.00 47.47 209 ARG A O 1
ATOM 1760 N N . PHE A 1 210 ? 8.547 -11.995 -6.763 1.00 48.16 210 PHE A N 1
ATOM 1761 C CA . PHE A 1 210 ? 7.222 -11.498 -6.465 1.00 48.16 210 PHE A CA 1
ATOM 1762 C C . PHE A 1 210 ? 6.292 -11.812 -7.644 1.00 48.16 210 PHE A C 1
ATOM 1764 O O . PHE A 1 210 ? 6.486 -11.260 -8.728 1.00 48.16 210 PHE A O 1
ATOM 1771 N N . ALA A 1 211 ? 5.295 -12.674 -7.448 1.00 57.03 211 ALA A N 1
ATOM 1772 C CA . ALA A 1 211 ? 4.323 -13.009 -8.478 1.00 57.03 211 ALA A CA 1
ATOM 1773 C C . ALA A 1 211 ? 3.616 -11.728 -8.944 1.00 57.03 211 ALA A C 1
ATOM 1775 O O . ALA A 1 211 ? 3.082 -10.955 -8.135 1.00 57.03 211 ALA A O 1
ATOM 1776 N N . THR A 1 212 ? 3.659 -11.470 -10.250 1.00 67.25 212 THR A N 1
ATOM 1777 C CA . THR A 1 212 ? 2.940 -10.352 -10.864 1.00 67.25 212 THR A CA 1
ATOM 1778 C C . THR A 1 212 ? 1.442 -10.604 -10.741 1.00 67.25 212 THR A C 1
ATOM 1780 O O . THR A 1 212 ? 0.983 -11.736 -10.882 1.00 67.25 212 THR A O 1
ATOM 1783 N N . LEU A 1 213 ? 0.670 -9.556 -10.448 1.00 73.69 213 LEU A N 1
ATOM 1784 C CA . LEU A 1 213 ? -0.784 -9.675 -10.463 1.00 73.69 213 LEU A CA 1
ATOM 1785 C C . LEU A 1 213 ? -1.266 -9.870 -11.904 1.00 73.69 213 LEU A C 1
ATOM 1787 O O . LEU A 1 213 ? -0.781 -9.167 -12.793 1.00 73.69 213 LEU A O 1
ATOM 1791 N N . PRO A 1 214 ? -2.249 -10.752 -12.141 1.00 77.75 214 PRO A N 1
ATOM 1792 C CA . PRO A 1 214 ? -2.931 -10.805 -13.424 1.00 77.75 214 PRO A CA 1
ATOM 1793 C C . PRO A 1 214 ? -3.470 -9.424 -13.836 1.00 77.75 214 PRO A C 1
ATOM 1795 O O . PRO A 1 214 ? -3.893 -8.620 -12.992 1.00 77.75 214 PRO A O 1
ATOM 1798 N N . ALA A 1 215 ? -3.434 -9.134 -15.138 1.00 76.38 215 ALA A N 1
ATOM 1799 C CA . ALA A 1 215 ? -3.840 -7.833 -15.665 1.00 76.38 215 ALA A CA 1
ATOM 1800 C C . ALA A 1 215 ? -5.318 -7.536 -15.364 1.00 76.38 215 ALA A C 1
ATOM 1802 O O . ALA A 1 215 ? -5.633 -6.439 -14.911 1.00 76.38 215 ALA A O 1
ATOM 1803 N N . ASP A 1 216 ? -6.203 -8.527 -15.515 1.00 79.25 216 ASP A N 1
ATOM 1804 C CA . ASP A 1 216 ? -7.634 -8.433 -15.188 1.00 79.25 216 ASP A CA 1
ATOM 1805 C C . ASP A 1 216 ? -7.864 -8.026 -13.725 1.00 79.25 216 ASP A C 1
ATOM 1807 O O . ASP A 1 216 ? -8.662 -7.131 -13.441 1.00 79.25 216 ASP A O 1
ATOM 1811 N N . VAL A 1 217 ? -7.108 -8.621 -12.797 1.00 87.19 217 VAL A N 1
ATOM 1812 C CA . VAL A 1 217 ? -7.171 -8.289 -11.366 1.00 87.19 217 VAL A CA 1
ATOM 1813 C C . VAL A 1 217 ? -6.746 -6.844 -11.120 1.00 87.19 217 VAL A C 1
ATOM 1815 O O . VAL A 1 217 ? -7.409 -6.127 -10.368 1.00 87.19 217 VAL A O 1
ATOM 1818 N N . THR A 1 218 ? -5.661 -6.400 -11.757 1.00 88.19 218 THR A N 1
ATOM 1819 C CA . THR A 1 218 ? -5.112 -5.056 -11.533 1.00 88.19 218 THR A CA 1
ATOM 1820 C C . THR A 1 218 ? -5.978 -3.971 -12.170 1.00 88.19 218 THR A C 1
ATOM 1822 O O . THR A 1 218 ? -6.291 -2.985 -11.508 1.00 88.19 218 THR A O 1
ATOM 1825 N N . PHE A 1 219 ? -6.437 -4.160 -13.411 1.00 89.62 219 PHE A N 1
ATOM 1826 C CA . PHE A 1 219 ? -7.340 -3.220 -14.079 1.00 89.62 219 PHE A CA 1
ATOM 1827 C C . PHE A 1 219 ? -8.673 -3.082 -13.344 1.00 89.62 219 PHE A C 1
ATOM 1829 O O . PHE A 1 219 ? -9.131 -1.957 -13.137 1.00 89.62 219 PHE A O 1
ATOM 1836 N N . LYS A 1 220 ? -9.264 -4.197 -12.883 1.00 94.25 220 LYS A N 1
ATOM 1837 C CA . LYS A 1 220 ? -10.470 -4.149 -12.048 1.00 94.25 220 LYS A CA 1
ATOM 1838 C C . LYS A 1 220 ? -10.216 -3.355 -10.766 1.00 94.25 220 LYS A C 1
ATOM 1840 O O . LYS A 1 220 ? -10.996 -2.468 -10.447 1.00 94.25 220 LYS A O 1
ATOM 1845 N N . ALA A 1 221 ? -9.105 -3.609 -10.073 1.00 96.38 221 ALA A N 1
ATOM 1846 C CA . ALA A 1 221 ? -8.768 -2.888 -8.848 1.00 96.38 221 ALA A CA 1
ATOM 1847 C C . ALA A 1 221 ? -8.557 -1.380 -9.071 1.00 96.38 221 ALA A C 1
ATOM 1849 O O . ALA A 1 221 ? -8.974 -0.577 -8.241 1.00 96.38 221 ALA A O 1
ATOM 1850 N N . ILE A 1 222 ? -7.941 -0.980 -10.189 1.00 94.62 222 ILE A N 1
ATOM 1851 C CA . ILE A 1 222 ? -7.793 0.435 -10.562 1.00 94.62 222 ILE A CA 1
ATOM 1852 C C . ILE A 1 222 ? -9.167 1.067 -10.801 1.00 94.62 222 ILE A C 1
ATOM 1854 O O . ILE A 1 222 ? -9.436 2.148 -10.280 1.00 94.62 222 ILE A O 1
ATOM 1858 N N . ARG A 1 223 ? -10.043 0.390 -11.552 1.00 96.38 223 ARG A N 1
ATOM 1859 C CA . ARG A 1 223 ? -11.410 0.852 -11.807 1.00 96.38 223 ARG A CA 1
ATOM 1860 C C . ARG A 1 223 ? -12.192 1.028 -10.505 1.00 96.38 223 ARG A C 1
ATOM 1862 O O . ARG A 1 223 ? -12.658 2.130 -10.234 1.00 96.38 223 ARG A O 1
ATOM 1869 N N . ASP A 1 224 ? -12.268 -0.025 -9.694 1.00 98.06 224 ASP A N 1
ATOM 1870 C CA . ASP A 1 224 ? -12.977 -0.040 -8.410 1.00 98.06 224 ASP A CA 1
ATOM 1871 C C . ASP A 1 224 ? -12.470 1.077 -7.481 1.00 98.06 224 ASP A C 1
ATOM 1873 O O . ASP A 1 224 ? -13.249 1.789 -6.849 1.00 98.06 224 ASP A O 1
ATOM 1877 N N . SER A 1 225 ? -11.148 1.277 -7.448 1.00 98.19 225 SER A N 1
ATOM 1878 C CA . SER A 1 225 ? -10.499 2.353 -6.702 1.00 98.19 225 SER A CA 1
ATOM 1879 C C . SER A 1 225 ? -10.970 3.738 -7.157 1.00 98.19 225 SER A C 1
ATOM 1881 O O . SER A 1 225 ? -11.412 4.532 -6.324 1.00 98.19 225 SER A O 1
ATOM 1883 N N . PHE A 1 226 ? -10.908 4.041 -8.456 1.00 97.62 226 PHE A N 1
ATOM 1884 C CA . PHE A 1 226 ? -11.303 5.355 -8.965 1.00 97.62 226 PHE A CA 1
ATOM 1885 C C . PHE A 1 226 ? -12.798 5.620 -8.853 1.00 97.62 226 PHE A C 1
ATOM 1887 O O . PHE A 1 226 ? -13.170 6.735 -8.490 1.00 97.62 226 PHE A O 1
ATOM 1894 N N . GLU A 1 227 ? -13.642 4.624 -9.123 1.00 98.19 227 GLU A N 1
ATOM 1895 C CA . GLU A 1 227 ? -15.092 4.743 -8.952 1.00 98.19 227 GLU A CA 1
ATOM 1896 C C . GLU A 1 227 ? -15.427 5.069 -7.489 1.00 98.19 227 GLU A C 1
ATOM 1898 O O . GLU A 1 227 ? -16.139 6.035 -7.212 1.00 98.19 227 GLU A O 1
ATOM 1903 N N . PHE A 1 228 ? -14.824 4.356 -6.534 1.00 98.31 228 PHE A N 1
ATOM 1904 C CA . PHE A 1 228 ? -15.066 4.592 -5.111 1.00 98.31 228 PHE A 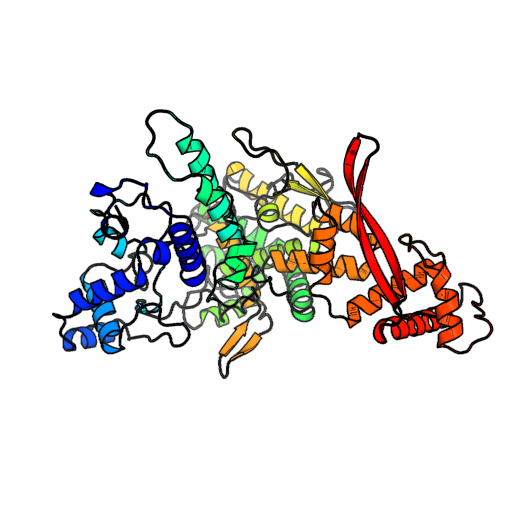CA 1
ATOM 1905 C C . PHE A 1 228 ? -14.544 5.949 -4.628 1.00 98.31 228 PHE A C 1
ATOM 1907 O O . PHE A 1 228 ? -15.232 6.653 -3.885 1.00 98.31 228 PHE A O 1
ATOM 1914 N N . ILE A 1 229 ? -13.345 6.350 -5.066 1.00 98.50 229 ILE A N 1
ATOM 1915 C CA . ILE A 1 229 ? -12.793 7.681 -4.780 1.00 98.50 229 ILE A CA 1
ATOM 1916 C C . ILE A 1 229 ? -13.724 8.761 -5.334 1.00 98.50 229 ILE A C 1
ATOM 1918 O O . ILE A 1 229 ? -14.060 9.703 -4.621 1.00 98.50 229 ILE A O 1
ATOM 1922 N N . HIS A 1 230 ? -14.157 8.630 -6.588 1.00 96.94 230 HIS A N 1
ATOM 1923 C CA . HIS A 1 230 ? -15.029 9.607 -7.228 1.00 96.94 230 HIS A CA 1
ATOM 1924 C C . HIS A 1 230 ? -16.358 9.764 -6.482 1.00 96.94 230 HIS A C 1
ATOM 1926 O O . HIS A 1 230 ? -16.807 10.888 -6.267 1.00 96.94 230 HIS A O 1
ATOM 1932 N N . MET A 1 231 ? -16.953 8.654 -6.040 1.00 96.88 231 MET A N 1
ATOM 1933 C CA . MET A 1 231 ? -18.241 8.657 -5.348 1.00 96.88 231 MET A CA 1
ATOM 1934 C C . MET A 1 231 ? -18.164 9.172 -3.907 1.00 96.88 231 MET A C 1
ATOM 1936 O O . MET A 1 231 ? -19.081 9.861 -3.459 1.00 96.88 231 MET A O 1
ATOM 1940 N N . TYR A 1 232 ? -17.112 8.818 -3.159 1.00 98.12 232 TYR A N 1
ATOM 1941 C CA . TYR A 1 232 ? -17.144 8.920 -1.696 1.00 98.12 232 TYR A CA 1
ATOM 1942 C C . TYR A 1 232 ? -16.039 9.770 -1.061 1.00 98.12 232 TYR A C 1
ATOM 1944 O O . TYR A 1 232 ? -16.123 10.040 0.138 1.00 98.12 232 TYR A O 1
ATOM 1952 N N . LEU A 1 233 ? -15.023 10.220 -1.810 1.00 98.19 233 LEU A N 1
ATOM 1953 C CA . LEU A 1 233 ? -13.889 10.965 -1.241 1.00 98.19 233 LEU A CA 1
ATOM 1954 C C . LEU A 1 233 ? -14.346 12.193 -0.444 1.00 98.19 233 LEU A C 1
ATOM 1956 O O . LEU A 1 233 ? -14.043 12.297 0.741 1.00 98.19 233 LEU A O 1
ATOM 1960 N N . ASP A 1 234 ? -15.097 13.100 -1.067 1.00 97.75 234 ASP A N 1
ATOM 1961 C CA . ASP A 1 234 ? -15.443 14.384 -0.444 1.00 97.75 234 ASP A CA 1
ATOM 1962 C C . ASP A 1 234 ? -16.342 14.196 0.780 1.00 97.75 234 ASP A C 1
ATOM 1964 O O . ASP A 1 234 ? -16.062 14.726 1.856 1.00 97.75 234 ASP A O 1
ATOM 1968 N N . ILE A 1 235 ? -17.390 13.380 0.637 1.00 98.19 235 ILE A N 1
ATOM 1969 C CA . ILE A 1 235 ? -18.364 13.157 1.704 1.00 98.19 235 ILE A CA 1
ATOM 1970 C C . ILE A 1 235 ? -17.746 12.454 2.915 1.00 98.19 235 ILE A C 1
ATOM 1972 O O . ILE A 1 235 ? -18.068 12.808 4.048 1.00 98.19 235 ILE A O 1
ATOM 1976 N N . LEU A 1 236 ? -16.840 11.491 2.718 1.00 98.38 236 LEU A N 1
ATOM 1977 C CA . LEU A 1 236 ? -16.211 10.783 3.833 1.00 98.38 236 LEU A CA 1
ATOM 1978 C C . LEU A 1 236 ? -15.148 11.627 4.531 1.00 98.38 236 LEU A C 1
ATOM 1980 O O . LEU A 1 236 ? -15.089 11.593 5.760 1.00 98.38 236 LEU A O 1
ATOM 1984 N N . LEU A 1 237 ? -14.345 12.396 3.785 1.00 98.38 237 LEU A N 1
ATOM 1985 C CA . LEU A 1 237 ? -13.376 13.325 4.375 1.00 98.38 237 LEU A CA 1
ATOM 1986 C C . LEU A 1 237 ? -14.081 14.398 5.219 1.00 98.38 237 LEU A C 1
ATOM 1988 O O . LEU A 1 237 ? -13.678 14.648 6.352 1.00 98.38 237 LEU A O 1
ATOM 1992 N N . ASP A 1 238 ? -15.166 14.984 4.715 1.00 98.12 238 ASP A N 1
ATOM 1993 C CA . ASP A 1 238 ? -15.960 15.963 5.464 1.00 98.12 238 ASP A CA 1
ATOM 1994 C C . ASP A 1 238 ? -16.635 15.336 6.699 1.00 98.12 238 ASP A C 1
ATOM 1996 O O . ASP A 1 238 ? -16.508 15.840 7.819 1.00 98.12 238 ASP A O 1
ATOM 2000 N N . THR A 1 239 ? -17.290 14.182 6.531 1.00 98.31 239 THR A N 1
ATOM 2001 C CA . THR A 1 239 ? -18.023 13.526 7.627 1.00 98.31 239 THR A CA 1
ATOM 2002 C C . THR A 1 239 ? -17.094 13.085 8.754 1.00 98.31 239 THR A C 1
ATOM 2004 O O . THR A 1 239 ? -17.450 13.234 9.922 1.00 98.31 239 THR A O 1
ATOM 2007 N N . ILE A 1 240 ? -15.893 12.572 8.453 1.00 98.25 240 ILE A N 1
ATOM 2008 C CA . ILE A 1 240 ? -14.974 12.120 9.507 1.00 98.25 240 ILE A CA 1
ATOM 2009 C C . ILE A 1 240 ? -14.375 13.288 10.300 1.00 98.25 240 ILE A C 1
ATOM 2011 O O . ILE A 1 240 ? -14.178 13.154 11.509 1.00 98.25 240 ILE A O 1
ATOM 2015 N N . ILE A 1 241 ? -14.155 14.452 9.670 1.00 97.94 241 ILE A N 1
ATOM 2016 C CA . ILE A 1 241 ? -13.806 15.681 10.400 1.00 97.94 241 ILE A CA 1
ATOM 2017 C C . ILE A 1 241 ? -14.964 16.103 11.294 1.00 97.94 241 ILE A C 1
ATOM 2019 O O . ILE A 1 241 ? -14.749 16.341 12.480 1.00 97.94 241 ILE A O 1
ATOM 2023 N N . LYS A 1 242 ? -16.190 16.169 10.758 1.00 97.88 242 LYS A N 1
ATOM 2024 C CA . LYS A 1 242 ? -17.381 16.539 11.537 1.00 97.88 242 LYS A CA 1
ATOM 2025 C C . LYS A 1 242 ? -17.575 15.618 12.738 1.00 97.88 242 LYS A C 1
ATOM 2027 O O . LYS A 1 242 ? -17.805 16.113 13.837 1.00 97.88 242 LYS A O 1
ATOM 2032 N N . TYR A 1 243 ? -17.410 14.310 12.547 1.00 98.06 243 TYR A N 1
ATOM 2033 C CA . TYR A 1 243 ? -17.436 13.324 13.624 1.00 98.06 243 TYR A CA 1
ATOM 2034 C C . TYR A 1 243 ? -16.342 13.598 14.660 1.00 98.06 243 TYR A C 1
ATOM 2036 O O . TYR A 1 243 ? -16.606 13.662 15.857 1.00 98.06 243 TYR A O 1
ATOM 2044 N N . SER A 1 244 ? -15.106 13.818 14.213 1.00 97.81 244 SER A N 1
ATOM 2045 C CA . SER A 1 244 ? -13.989 14.080 15.117 1.00 97.81 244 SER A CA 1
ATOM 2046 C C . SER A 1 244 ? -14.174 15.362 15.932 1.00 97.81 244 SER A C 1
ATOM 2048 O O . SER A 1 244 ? -13.904 15.364 17.134 1.00 97.81 244 SER A O 1
ATOM 2050 N N . LEU A 1 245 ? -14.695 16.428 15.319 1.00 97.69 245 LEU A N 1
ATOM 2051 C CA . LEU A 1 245 ? -15.041 17.672 16.005 1.00 97.69 245 LEU A CA 1
ATOM 2052 C C . LEU A 1 245 ? -16.191 17.472 16.995 1.00 97.69 245 LEU A C 1
ATOM 2054 O O . LEU A 1 245 ? -16.094 17.943 18.122 1.00 97.69 245 LEU A O 1
ATOM 2058 N N . PHE A 1 246 ? -17.225 16.718 16.618 1.00 97.50 246 PHE A N 1
ATOM 2059 C CA . PHE A 1 246 ? -18.343 16.369 17.497 1.00 97.50 246 PHE A CA 1
ATOM 2060 C C . PHE A 1 246 ? -17.862 15.659 18.775 1.00 97.50 246 PHE A C 1
ATOM 2062 O O . PHE A 1 246 ? -18.217 16.056 19.886 1.00 97.50 246 PHE A O 1
ATOM 2069 N N . ILE A 1 247 ? -16.972 14.669 18.631 1.00 96.81 247 ILE A N 1
ATOM 2070 C CA . ILE A 1 247 ? -16.358 13.966 19.768 1.00 96.81 247 ILE A CA 1
ATOM 2071 C C . ILE A 1 247 ? -15.439 14.893 20.574 1.00 96.81 247 ILE A C 1
ATOM 2073 O O . ILE A 1 247 ? -15.480 14.886 21.804 1.00 96.81 247 ILE A O 1
ATOM 2077 N N . LYS A 1 248 ? -14.621 15.719 19.909 1.00 95.69 248 LYS A N 1
ATOM 2078 C CA . LYS A 1 248 ? -13.712 16.669 20.574 1.00 95.69 248 LYS A CA 1
ATOM 2079 C C . LYS A 1 248 ? -14.468 17.698 21.418 1.00 95.69 248 LYS A C 1
ATOM 2081 O O . LYS A 1 248 ? -14.038 18.005 22.528 1.00 95.69 248 LYS A O 1
ATOM 2086 N N . ASN A 1 249 ? -15.603 18.174 20.917 1.00 96.06 249 ASN A N 1
ATOM 2087 C CA . ASN A 1 249 ? -16.492 19.110 21.599 1.00 96.06 249 ASN A CA 1
ATOM 2088 C C . ASN A 1 249 ? -17.361 18.442 22.677 1.00 96.06 249 ASN A C 1
ATOM 2090 O O . ASN A 1 249 ? -18.132 19.130 23.340 1.00 96.06 249 ASN A O 1
ATOM 2094 N N . LYS A 1 250 ? -17.227 17.121 22.873 1.00 95.31 250 LYS A N 1
ATOM 2095 C CA . LYS A 1 250 ? -18.004 16.322 23.832 1.00 95.31 250 LYS A CA 1
ATOM 2096 C C . LYS A 1 250 ? -19.518 16.422 23.605 1.00 95.31 250 LYS A C 1
ATOM 2098 O O . LYS A 1 250 ? -20.288 16.390 24.558 1.00 95.31 250 LYS A O 1
ATOM 2103 N N . GLU A 1 251 ? -19.943 16.523 22.347 1.00 94.75 251 GLU A N 1
ATOM 2104 C CA . GLU A 1 251 ? -21.362 16.652 21.985 1.00 94.75 251 GLU A CA 1
ATOM 2105 C C . GLU A 1 251 ? -22.145 15.328 22.121 1.00 94.75 251 GLU A C 1
ATOM 2107 O O . GLU A 1 251 ? -23.373 15.340 22.138 1.00 94.75 251 GLU A O 1
ATOM 2112 N N . GLY A 1 252 ? -21.460 14.184 22.232 1.00 95.00 252 GLY A N 1
ATOM 2113 C CA . GLY A 1 252 ? -22.083 12.872 22.429 1.00 95.00 252 GLY A CA 1
ATOM 2114 C C . GLY A 1 252 ? -21.219 11.717 21.926 1.00 95.00 252 GLY A C 1
ATOM 2115 O O . GLY A 1 252 ? -20.005 11.858 21.763 1.00 95.00 252 GLY A O 1
ATOM 2116 N N . ASN A 1 253 ? -21.851 10.571 21.670 1.00 95.19 253 ASN A N 1
ATOM 2117 C CA . ASN A 1 253 ? -21.223 9.397 21.060 1.00 95.19 253 ASN A CA 1
ATOM 2118 C C . ASN A 1 253 ? -21.546 9.295 19.549 1.00 95.19 253 ASN A C 1
ATOM 2120 O O . ASN A 1 253 ? -22.097 10.220 18.950 1.00 95.19 253 ASN A O 1
ATOM 2124 N N . PHE A 1 254 ? -21.186 8.172 18.915 1.00 96.44 254 PHE A N 1
ATOM 2125 C CA . PHE A 1 254 ? -21.488 7.959 17.498 1.00 96.44 254 PHE A CA 1
ATOM 2126 C C . PHE A 1 254 ? -22.989 7.919 17.197 1.00 96.44 254 PHE A C 1
ATOM 2128 O O . PHE A 1 254 ? -23.382 8.488 16.188 1.00 96.44 254 PHE A O 1
ATOM 2135 N N . ASP A 1 255 ? -23.822 7.325 18.051 1.00 96.81 255 ASP A N 1
ATOM 2136 C CA . ASP A 1 255 ? -25.272 7.246 17.825 1.00 96.81 255 ASP A CA 1
ATOM 2137 C C . ASP A 1 255 ? -25.899 8.647 17.839 1.00 96.81 255 ASP A C 1
ATOM 2139 O O . ASP A 1 255 ? -26.696 8.991 16.967 1.00 96.81 255 ASP A O 1
ATOM 2143 N N . ASN A 1 256 ? -25.454 9.513 18.760 1.00 97.44 256 ASN A N 1
ATOM 2144 C CA . ASN A 1 256 ? -25.853 10.923 18.769 1.00 97.44 256 ASN A CA 1
ATOM 2145 C C . ASN A 1 256 ? -25.427 11.643 17.480 1.00 97.44 256 ASN A C 1
ATOM 2147 O O . ASN A 1 256 ? -26.205 12.409 16.912 1.00 97.44 256 ASN A O 1
ATOM 2151 N N . PHE A 1 257 ? -24.197 11.409 17.011 1.00 97.75 257 PHE A N 1
ATOM 2152 C CA . PHE A 1 257 ? -23.713 11.995 15.761 1.00 97.75 257 PHE A CA 1
ATOM 2153 C C . PHE A 1 257 ? -24.504 11.478 14.556 1.00 97.75 257 PHE A C 1
ATOM 2155 O O . PHE A 1 257 ? -24.904 12.277 13.711 1.00 97.75 257 PHE A O 1
ATOM 2162 N N . TYR A 1 258 ? -24.763 10.171 14.504 1.00 97.44 258 TYR A N 1
ATOM 2163 C CA . TYR A 1 258 ? -25.503 9.492 13.449 1.00 97.44 258 TYR A CA 1
ATOM 2164 C C . TYR A 1 258 ? -26.932 10.027 13.326 1.00 97.44 258 TYR A C 1
ATOM 2166 O O . TYR A 1 258 ? -27.389 10.272 12.212 1.00 97.44 258 TYR A O 1
ATOM 2174 N N . GLU A 1 259 ? -27.630 10.282 14.434 1.00 96.69 259 GLU A N 1
ATOM 2175 C CA . GLU A 1 259 ? -28.978 10.871 14.402 1.00 96.69 259 GLU A CA 1
ATOM 2176 C C . GLU A 1 259 ? -29.006 12.390 14.190 1.00 96.69 259 GLU A C 1
ATOM 2178 O O . GLU A 1 259 ? -30.046 12.955 13.850 1.00 96.69 259 GLU A O 1
ATOM 2183 N N . SER A 1 260 ? -27.867 13.068 14.321 1.00 95.50 260 SER A N 1
ATOM 2184 C CA . SER A 1 260 ? -27.781 14.506 14.075 1.00 95.50 260 SER A CA 1
ATOM 2185 C C . SER A 1 260 ? -27.844 14.860 12.583 1.00 95.50 260 SER A C 1
ATOM 2187 O O . SER A 1 260 ? -27.475 14.077 11.707 1.00 95.50 260 SER A O 1
ATOM 2189 N N . SER A 1 261 ? -28.187 16.117 12.283 1.00 93.50 261 SER A N 1
ATOM 2190 C CA . SER A 1 261 ? -28.109 16.676 10.924 1.00 93.50 261 SER A CA 1
ATOM 2191 C C . SER A 1 261 ? -26.681 16.756 10.362 1.00 93.50 261 SER A C 1
ATOM 2193 O O . SER A 1 261 ? -26.505 17.018 9.171 1.00 93.50 261 SER A O 1
ATOM 2195 N N . LYS A 1 262 ? -25.651 16.536 11.196 1.00 94.38 262 LYS A N 1
ATOM 2196 C CA . LYS A 1 262 ? -24.242 16.532 10.777 1.00 94.38 262 LYS A CA 1
ATOM 2197 C C . LYS A 1 262 ? -23.856 15.242 10.046 1.00 94.38 262 LYS A C 1
ATOM 2199 O O . LYS A 1 262 ? -22.884 15.277 9.290 1.00 94.38 262 LYS A O 1
ATOM 2204 N N . PHE A 1 263 ? -24.585 14.138 10.247 1.00 97.38 263 PHE A N 1
ATOM 2205 C CA . PHE A 1 263 ? -24.349 12.884 9.531 1.00 97.38 263 PHE A CA 1
ATOM 2206 C C . PHE A 1 263 ? -25.143 12.855 8.214 1.00 97.38 263 PHE A C 1
ATOM 2208 O O . PHE A 1 263 ? -26.372 12.964 8.232 1.00 97.38 263 PHE A O 1
ATOM 2215 N N . PRO A 1 264 ? -24.492 12.693 7.049 1.00 96.88 264 PRO A N 1
ATOM 2216 C CA . PRO A 1 264 ? -25.191 12.744 5.770 1.00 96.88 264 PRO A CA 1
ATOM 2217 C C . PRO A 1 264 ? -26.214 11.617 5.582 1.00 96.88 264 PRO A C 1
ATOM 2219 O O . PRO A 1 264 ? -25.896 10.432 5.695 1.00 96.88 264 PRO A O 1
ATOM 2222 N N . GLY A 1 265 ? -27.434 11.971 5.165 1.00 96.25 265 GLY A N 1
ATOM 2223 C CA . GLY A 1 265 ? -28.476 10.990 4.841 1.00 96.25 265 GLY A CA 1
ATOM 2224 C C . GLY A 1 265 ? -28.109 10.056 3.679 1.00 96.25 265 GLY A C 1
ATOM 2225 O O . GLY A 1 265 ? -28.584 8.926 3.625 1.00 96.25 265 GLY A O 1
ATOM 2226 N N . THR A 1 266 ? -27.229 10.481 2.768 1.00 96.38 266 THR A N 1
ATOM 2227 C CA . THR A 1 266 ? -26.669 9.623 1.709 1.00 96.38 266 THR A CA 1
ATOM 2228 C C . THR A 1 266 ? -25.849 8.470 2.284 1.00 96.38 266 THR A C 1
ATOM 2230 O O . THR A 1 266 ? -25.998 7.346 1.818 1.00 96.38 266 THR A O 1
ATOM 2233 N N . LEU A 1 267 ? -25.061 8.711 3.339 1.00 97.44 267 LEU A N 1
ATOM 2234 C CA . LEU A 1 267 ? -24.297 7.668 4.028 1.00 97.44 267 LEU A CA 1
ATOM 2235 C C . LEU A 1 267 ? -25.205 6.681 4.784 1.00 97.44 267 LEU A C 1
ATOM 2237 O O . LEU A 1 267 ? -24.921 5.486 4.803 1.00 97.44 267 LEU A O 1
ATOM 2241 N N . LYS A 1 268 ? -26.340 7.145 5.329 1.00 96.94 268 LYS A N 1
ATOM 2242 C CA . LYS A 1 268 ? -27.367 6.246 5.894 1.00 96.94 268 LYS A CA 1
ATOM 2243 C C . LYS A 1 268 ? -27.968 5.343 4.812 1.00 96.94 268 LYS A C 1
ATOM 2245 O O . LYS A 1 268 ? -28.063 4.133 4.984 1.00 96.94 268 LYS A O 1
ATOM 2250 N N . LYS A 1 269 ? -28.335 5.928 3.664 1.00 96.94 269 LYS A N 1
ATOM 2251 C CA . LYS A 1 269 ? -28.975 5.215 2.541 1.00 96.94 269 LYS A CA 1
ATOM 2252 C C . LYS A 1 269 ? -28.105 4.109 1.940 1.00 96.94 269 LYS A C 1
ATOM 2254 O O . LYS A 1 269 ? -28.656 3.117 1.481 1.00 96.94 269 LYS A O 1
ATOM 2259 N N . ILE A 1 270 ? -26.779 4.260 1.941 1.00 95.75 270 ILE A N 1
ATOM 2260 C CA . ILE A 1 270 ? -25.860 3.225 1.430 1.00 95.75 270 ILE A CA 1
ATOM 2261 C C . ILE A 1 270 ? -25.605 2.080 2.425 1.00 95.75 270 ILE A C 1
ATOM 2263 O O . ILE A 1 270 ? -24.926 1.125 2.055 1.00 95.75 270 ILE A O 1
ATOM 2267 N N . GLY A 1 271 ? -26.121 2.169 3.658 1.00 96.44 271 GLY A N 1
ATOM 2268 C CA . GLY A 1 271 ? -26.084 1.086 4.647 1.00 96.44 271 GLY A CA 1
ATOM 2269 C C . GLY A 1 271 ? -25.281 1.364 5.921 1.00 96.44 271 GLY A C 1
ATOM 2270 O O . GLY A 1 271 ? -25.274 0.508 6.806 1.00 96.44 271 GLY A O 1
ATOM 2271 N N . ILE A 1 272 ? -24.635 2.530 6.067 1.00 97.88 272 ILE A N 1
ATOM 2272 C CA . ILE A 1 272 ? -23.883 2.843 7.295 1.00 97.88 272 ILE A CA 1
ATOM 2273 C C . ILE A 1 272 ? -24.852 2.960 8.470 1.00 97.88 272 ILE A C 1
ATOM 2275 O O . ILE A 1 272 ? -25.815 3.718 8.396 1.00 97.88 272 ILE A O 1
ATOM 2279 N N . LYS A 1 273 ? -24.572 2.234 9.557 1.00 96.38 273 LYS A N 1
ATOM 2280 C CA . LYS A 1 273 ? -25.413 2.200 10.765 1.00 96.38 273 LYS A CA 1
ATOM 2281 C C . LYS A 1 273 ? -24.640 2.109 12.080 1.00 96.38 273 LYS A C 1
ATOM 2283 O O . LYS A 1 273 ? -25.197 2.402 13.126 1.00 96.38 273 LYS A O 1
ATOM 2288 N N . GLU A 1 274 ? -23.372 1.708 12.045 1.00 96.25 274 GLU A N 1
ATOM 2289 C CA . GLU A 1 274 ? -22.526 1.572 13.234 1.00 96.25 274 GLU A CA 1
ATOM 2290 C C . GLU A 1 274 ? -21.167 2.248 13.021 1.00 96.25 274 GLU A C 1
ATOM 2292 O O . GLU A 1 274 ? -20.715 2.453 11.892 1.00 96.25 274 GLU A O 1
ATOM 2297 N N . LEU A 1 275 ? -20.483 2.607 14.113 1.00 96.50 275 LEU A N 1
ATOM 2298 C CA . LEU A 1 275 ? -19.173 3.255 14.017 1.00 96.50 275 LEU A CA 1
ATOM 2299 C C . LEU A 1 275 ? -18.147 2.320 13.367 1.00 96.50 275 LEU A C 1
ATOM 2301 O O . LEU A 1 275 ? -17.348 2.742 12.533 1.00 96.50 275 LEU A O 1
ATOM 2305 N N . LYS A 1 276 ? -18.141 1.052 13.779 1.00 95.62 276 LYS A N 1
ATOM 2306 C CA . LYS A 1 276 ? -17.187 0.040 13.333 1.00 95.62 276 LYS A CA 1
ATOM 2307 C C . LYS A 1 276 ? -17.806 -1.348 13.437 1.00 95.62 276 LYS A C 1
ATOM 2309 O O . LYS A 1 276 ? -18.426 -1.648 14.450 1.00 95.62 276 LYS A O 1
ATOM 2314 N N . ILE A 1 277 ? -17.556 -2.189 12.442 1.00 94.12 277 ILE A N 1
ATOM 2315 C CA . ILE A 1 277 ? -18.114 -3.538 12.363 1.00 94.12 277 ILE A CA 1
ATOM 2316 C C . ILE A 1 277 ? -17.466 -4.448 13.405 1.00 94.12 277 ILE A C 1
ATOM 2318 O O . ILE A 1 277 ? -16.238 -4.482 13.578 1.00 94.12 277 ILE A O 1
ATOM 2322 N N . THR A 1 278 ? -18.305 -5.230 14.075 1.00 89.69 278 THR A N 1
ATOM 2323 C CA . THR A 1 278 ? -17.875 -6.268 15.014 1.00 89.69 278 THR A CA 1
ATOM 2324 C C . THR A 1 278 ? -17.163 -7.408 14.279 1.00 89.69 278 THR A C 1
ATOM 2326 O O . THR A 1 278 ? -17.607 -7.876 13.236 1.00 89.69 278 THR A O 1
ATOM 2329 N N . LYS A 1 279 ? -16.028 -7.874 14.817 1.00 84.88 279 LYS A N 1
ATOM 2330 C CA . LYS A 1 279 ? -15.225 -8.959 14.222 1.00 84.88 279 LYS A CA 1
ATOM 2331 C C . LYS A 1 279 ? -15.790 -10.347 14.544 1.00 84.88 279 LYS A C 1
ATOM 2333 O O . LYS A 1 279 ? -15.142 -11.146 15.223 1.00 84.88 279 LYS A O 1
ATOM 2338 N N . ASP A 1 280 ? -16.999 -10.607 14.076 1.00 84.19 280 ASP A N 1
ATOM 2339 C CA . ASP A 1 280 ? -17.682 -11.895 14.173 1.00 84.19 280 ASP A CA 1
ATOM 2340 C C . ASP A 1 280 ? -17.696 -12.633 12.818 1.00 84.19 280 ASP A C 1
ATOM 2342 O O . ASP A 1 280 ? -16.998 -12.253 11.876 1.00 84.19 280 ASP A O 1
ATOM 2346 N N . GLN A 1 281 ? -18.464 -13.721 12.725 1.00 82.44 281 GLN A N 1
ATOM 2347 C CA . GLN A 1 281 ? -18.605 -14.512 11.495 1.00 82.44 281 GLN A CA 1
ATOM 2348 C C . GLN A 1 281 ? -19.256 -13.723 10.344 1.00 82.44 281 GLN A C 1
ATOM 2350 O O . GLN A 1 281 ? -19.001 -14.018 9.179 1.00 82.44 281 GLN A O 1
ATOM 2355 N N . ASN A 1 282 ? -20.039 -12.687 10.655 1.00 88.50 282 ASN A N 1
ATOM 2356 C CA . ASN A 1 282 ? -20.731 -11.846 9.683 1.00 88.50 282 ASN A CA 1
ATOM 2357 C C . ASN A 1 282 ? -19.913 -10.610 9.283 1.00 88.50 282 ASN A C 1
ATOM 2359 O O . ASN A 1 282 ? -20.392 -9.813 8.476 1.00 88.50 282 ASN A O 1
ATOM 2363 N N . TYR A 1 283 ? -18.682 -10.442 9.789 1.00 92.00 283 TYR A N 1
ATOM 2364 C CA . TYR A 1 283 ? -17.847 -9.262 9.536 1.00 92.00 283 TYR A CA 1
ATOM 2365 C C . TYR A 1 283 ? -17.775 -8.891 8.048 1.00 92.00 283 TYR A C 1
ATOM 2367 O O . TYR A 1 283 ? -18.071 -7.755 7.689 1.00 92.00 283 TYR A O 1
ATOM 2375 N N . PHE A 1 284 ? -17.446 -9.838 7.163 1.00 93.56 284 PHE A N 1
ATOM 2376 C CA . PHE A 1 284 ? -17.295 -9.556 5.728 1.00 93.56 284 PHE A CA 1
ATOM 2377 C C . PHE A 1 284 ? -18.631 -9.325 5.005 1.00 93.56 284 PHE A C 1
ATOM 2379 O O . PHE A 1 284 ? -18.681 -8.580 4.026 1.00 93.56 284 PHE A O 1
ATOM 2386 N N . ILE A 1 285 ? -19.725 -9.913 5.499 1.00 94.19 285 ILE A N 1
ATOM 2387 C CA . ILE A 1 285 ? -21.086 -9.647 5.004 1.00 94.19 285 ILE A CA 1
ATOM 2388 C C . ILE A 1 285 ? -21.480 -8.208 5.352 1.00 94.19 285 ILE A C 1
ATOM 2390 O O . ILE A 1 285 ? -21.908 -7.442 4.487 1.00 94.19 285 ILE A O 1
ATOM 2394 N N . ASN A 1 286 ? -21.255 -7.816 6.605 1.00 95.69 286 ASN A N 1
ATOM 2395 C CA . ASN A 1 286 ? -21.494 -6.465 7.102 1.00 95.69 286 ASN A CA 1
ATOM 2396 C C . ASN A 1 286 ? -20.580 -5.434 6.424 1.00 95.69 286 ASN A C 1
ATOM 2398 O O . ASN A 1 286 ? -21.016 -4.316 6.154 1.00 95.69 286 ASN A O 1
ATOM 2402 N N . LEU A 1 287 ? -19.340 -5.820 6.098 1.00 95.69 287 LEU A N 1
ATOM 2403 C CA . LEU A 1 287 ? -18.374 -4.981 5.388 1.00 95.69 287 LEU A CA 1
ATOM 2404 C C . LEU A 1 287 ? -18.889 -4.614 3.998 1.00 95.69 287 LEU A C 1
ATOM 2406 O O . LEU A 1 287 ? -18.882 -3.442 3.638 1.00 95.69 287 LEU A O 1
ATOM 2410 N N . ARG A 1 288 ? -19.389 -5.601 3.247 1.00 95.62 288 ARG A N 1
ATOM 2411 C CA . ARG A 1 288 ? -19.982 -5.395 1.915 1.00 95.62 288 ARG A CA 1
ATOM 2412 C C . ARG A 1 288 ? -21.339 -4.693 1.951 1.00 95.62 288 ARG A C 1
ATOM 2414 O O . ARG A 1 288 ? -21.734 -4.089 0.963 1.00 95.62 288 ARG A O 1
ATOM 2421 N N . SER A 1 289 ? -22.023 -4.747 3.089 1.00 96.62 289 SER A N 1
ATOM 2422 C CA . SER A 1 289 ? -23.268 -4.008 3.338 1.00 96.62 289 SER A CA 1
ATOM 2423 C C . SER A 1 289 ? -23.019 -2.589 3.873 1.00 96.62 289 SER A C 1
ATOM 2425 O O . SER A 1 289 ? -23.958 -1.913 4.281 1.00 96.62 289 SER A O 1
ATOM 2427 N N . ASN A 1 290 ? -21.758 -2.135 3.894 1.00 97.25 290 ASN A N 1
ATOM 2428 C CA . ASN A 1 290 ? -21.325 -0.805 4.331 1.00 97.25 290 ASN A CA 1
ATOM 2429 C C . ASN A 1 290 ? -21.672 -0.453 5.783 1.00 97.25 290 ASN A C 1
ATOM 2431 O O . ASN A 1 290 ? -21.734 0.723 6.116 1.00 97.25 290 ASN A O 1
ATOM 2435 N N . HIS A 1 291 ? -21.895 -1.425 6.671 1.00 97.31 291 HIS A N 1
ATOM 2436 C CA . HIS A 1 291 ? -22.459 -1.129 7.993 1.00 97.31 291 HIS A CA 1
ATOM 2437 C C . HIS A 1 291 ? -21.583 -0.196 8.853 1.00 97.31 291 HIS A C 1
ATOM 2439 O O . HIS A 1 291 ? -22.121 0.672 9.543 1.00 97.31 291 HIS A O 1
ATOM 2445 N N . GLY A 1 292 ? -20.254 -0.344 8.801 1.00 97.44 292 GLY A N 1
ATOM 2446 C CA . GLY A 1 292 ? -19.318 0.413 9.639 1.00 97.44 292 GLY A CA 1
ATOM 2447 C C . GLY A 1 292 ? -18.772 1.680 8.992 1.00 97.44 292 GLY A C 1
ATOM 2448 O O . GLY A 1 292 ? -18.072 1.61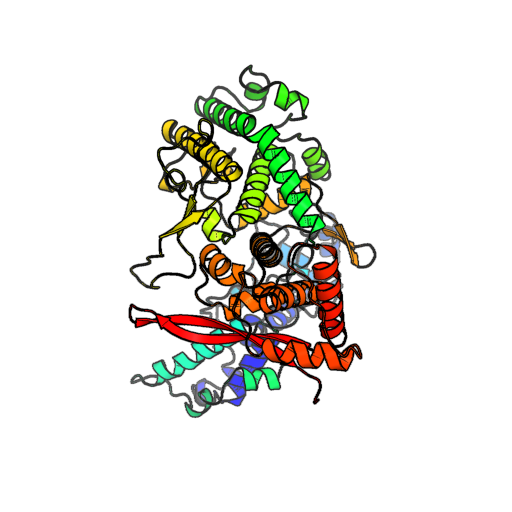2 7.982 1.00 97.44 292 GLY A O 1
ATOM 2449 N N . PHE A 1 293 ? -18.967 2.829 9.640 1.00 98.25 293 PHE A N 1
ATOM 2450 C CA . PHE A 1 293 ? -18.460 4.122 9.174 1.00 98.25 293 PHE A CA 1
ATOM 2451 C C . PHE A 1 293 ? -16.926 4.169 9.061 1.00 98.25 293 PHE A C 1
ATOM 2453 O O . PHE A 1 293 ? -16.376 4.571 8.034 1.00 98.25 293 PHE A O 1
ATOM 2460 N N . ILE A 1 294 ? -16.213 3.727 10.102 1.00 97.62 294 ILE A N 1
ATOM 2461 C CA . ILE A 1 294 ? -14.744 3.722 10.129 1.00 97.62 294 ILE A CA 1
ATOM 2462 C C . ILE A 1 294 ? -14.174 2.698 9.144 1.00 97.62 294 ILE A C 1
ATOM 2464 O O . ILE A 1 294 ? -13.128 2.945 8.544 1.00 97.62 294 ILE A O 1
ATOM 2468 N N . ASP A 1 295 ? -14.834 1.554 8.961 1.00 97.31 295 ASP A N 1
ATOM 2469 C CA . ASP A 1 295 ? -14.423 0.556 7.971 1.00 97.31 295 ASP A CA 1
ATOM 2470 C C . ASP A 1 295 ? -14.580 1.112 6.548 1.00 97.31 295 ASP A C 1
ATOM 2472 O O . ASP A 1 295 ? -13.650 1.006 5.751 1.00 97.31 295 ASP A O 1
ATOM 2476 N N . PHE A 1 296 ? -15.679 1.818 6.270 1.00 97.94 296 PHE A N 1
ATOM 2477 C CA . PHE A 1 296 ? -15.932 2.476 4.987 1.00 97.94 296 PHE A CA 1
ATOM 2478 C C . PHE A 1 296 ? -14.924 3.600 4.682 1.00 97.94 296 PHE A C 1
ATOM 2480 O O . PHE A 1 296 ? -14.390 3.682 3.574 1.00 97.94 296 PHE A O 1
ATOM 2487 N N . TYR A 1 297 ? -14.548 4.401 5.685 1.00 98.38 297 TYR A N 1
ATOM 2488 C CA . TYR A 1 297 ? -13.433 5.349 5.564 1.00 98.38 297 TYR A CA 1
ATOM 2489 C C . TYR A 1 297 ? -12.094 4.649 5.277 1.00 98.38 297 TYR A C 1
ATOM 2491 O O . TYR A 1 297 ? -11.313 5.100 4.441 1.00 98.38 297 TYR A O 1
ATOM 2499 N N . ASN A 1 298 ? -11.813 3.516 5.924 1.00 98.06 298 ASN A N 1
ATOM 2500 C CA . ASN A 1 298 ? -10.592 2.755 5.652 1.00 98.06 298 ASN A CA 1
ATOM 2501 C C . ASN A 1 298 ? -10.593 2.134 4.242 1.00 98.06 298 ASN A C 1
ATOM 2503 O O . ASN A 1 298 ? -9.532 2.051 3.624 1.00 98.06 298 ASN A O 1
ATOM 2507 N N . ILE A 1 299 ? -11.755 1.751 3.701 1.00 98.38 299 ILE A N 1
ATOM 2508 C CA . ILE A 1 299 ? -11.897 1.313 2.302 1.00 98.38 299 ILE A CA 1
ATOM 2509 C C . ILE A 1 299 ? -11.573 2.464 1.340 1.00 98.38 299 ILE A C 1
ATOM 2511 O O . ILE A 1 299 ? -10.860 2.245 0.357 1.00 98.38 299 ILE A O 1
ATOM 2515 N N . LEU A 1 300 ? -11.997 3.700 1.643 1.00 98.62 300 LEU A N 1
ATOM 2516 C CA . LEU A 1 300 ? -11.591 4.886 0.878 1.00 98.62 300 LEU A CA 1
ATOM 2517 C C . LEU A 1 300 ? -10.066 5.052 0.881 1.00 98.62 300 LEU A C 1
ATOM 2519 O O . LEU A 1 300 ? -9.467 5.227 -0.180 1.00 98.62 300 LEU A O 1
ATOM 2523 N N . LEU A 1 301 ? -9.424 4.954 2.050 1.00 98.31 301 LEU A N 1
ATOM 2524 C CA . LEU A 1 301 ? -7.963 5.036 2.139 1.00 98.31 301 LEU A CA 1
ATOM 2525 C C . LEU A 1 301 ? -7.284 3.922 1.332 1.00 98.31 301 LEU A C 1
ATOM 2527 O O . LEU A 1 301 ? -6.356 4.202 0.578 1.00 98.31 301 LEU A O 1
ATOM 2531 N N . GLY A 1 302 ? -7.760 2.678 1.437 1.00 98.12 302 GLY A N 1
ATOM 2532 C CA . GLY A 1 302 ? -7.275 1.555 0.627 1.00 98.12 302 GLY A CA 1
ATOM 2533 C C . GLY A 1 302 ? -7.415 1.815 -0.875 1.00 98.12 302 GLY A C 1
ATOM 2534 O O . GLY A 1 302 ? -6.472 1.578 -1.627 1.00 98.12 302 GLY A O 1
ATOM 2535 N N . SER A 1 303 ? -8.539 2.395 -1.296 1.00 98.56 303 SER A N 1
ATOM 2536 C CA . SER A 1 303 ? -8.791 2.788 -2.686 1.00 98.56 303 SER A CA 1
ATOM 2537 C C . SER A 1 303 ? -7.787 3.842 -3.155 1.00 98.56 303 SER A C 1
ATOM 2539 O O . SER A 1 303 ? -7.156 3.657 -4.193 1.00 98.56 303 SER A O 1
ATOM 2541 N N . ILE A 1 304 ? -7.548 4.896 -2.367 1.00 98.25 304 ILE A N 1
ATOM 2542 C CA . ILE A 1 304 ? -6.535 5.924 -2.670 1.00 98.25 304 ILE A CA 1
ATOM 2543 C C . ILE A 1 304 ? -5.142 5.295 -2.806 1.00 98.25 304 ILE A C 1
ATOM 2545 O O . ILE A 1 304 ? -4.400 5.632 -3.728 1.00 98.25 304 ILE A O 1
ATOM 2549 N N . LEU A 1 305 ? -4.786 4.360 -1.919 1.00 97.44 305 LEU A N 1
ATOM 2550 C CA . LEU A 1 305 ? -3.497 3.671 -1.968 1.00 97.44 305 LEU A CA 1
ATOM 2551 C C . LEU A 1 305 ? -3.333 2.820 -3.232 1.00 97.44 305 LEU A C 1
ATOM 2553 O O . LEU A 1 305 ? -2.245 2.822 -3.804 1.00 97.44 305 LEU A O 1
ATOM 2557 N N . VAL A 1 306 ? -4.390 2.145 -3.694 1.00 97.25 306 VAL A N 1
ATOM 2558 C CA . VAL A 1 306 ? -4.375 1.413 -4.971 1.00 97.25 306 VAL A CA 1
ATOM 2559 C C . VAL A 1 306 ? -4.177 2.371 -6.150 1.00 97.25 306 VAL A C 1
ATOM 2561 O O . VAL A 1 306 ? -3.289 2.130 -6.967 1.00 97.25 306 VAL A O 1
ATOM 2564 N N . ALA A 1 307 ? -4.920 3.483 -6.212 1.00 96.00 307 ALA A N 1
ATOM 2565 C CA . ALA A 1 307 ? -4.790 4.472 -7.289 1.00 96.00 307 ALA A CA 1
ATOM 2566 C C . ALA A 1 307 ? -3.384 5.086 -7.342 1.00 96.00 307 ALA A C 1
ATOM 2568 O O . ALA A 1 307 ? -2.735 5.088 -8.391 1.00 96.00 307 ALA A O 1
ATOM 2569 N N . LEU A 1 308 ? -2.878 5.568 -6.201 1.00 94.62 308 LEU A N 1
ATOM 2570 C CA . LEU A 1 308 ? -1.525 6.117 -6.112 1.00 94.62 308 LEU A CA 1
ATOM 2571 C C . LEU A 1 308 ? -0.486 5.058 -6.456 1.00 94.62 308 LEU A C 1
ATOM 2573 O O . LEU A 1 308 ? 0.450 5.326 -7.210 1.00 94.62 308 LEU A O 1
ATOM 2577 N N . GLY A 1 309 ? -0.653 3.852 -5.920 1.00 92.00 309 GLY A N 1
ATOM 2578 C CA . GLY A 1 309 ? 0.283 2.764 -6.107 1.00 92.00 309 GLY A CA 1
ATOM 2579 C C . GLY A 1 309 ? 0.434 2.346 -7.563 1.00 92.00 309 GLY A C 1
ATOM 2580 O O . GLY A 1 309 ? 1.558 2.110 -8.007 1.00 92.00 309 GLY A O 1
ATOM 2581 N N . ALA A 1 310 ? -0.684 2.295 -8.289 1.00 89.50 310 ALA A N 1
ATOM 2582 C CA . ALA A 1 310 ? -0.746 1.880 -9.684 1.00 89.50 310 ALA A CA 1
ATOM 2583 C C . ALA A 1 310 ? -0.234 2.942 -10.666 1.00 89.50 310 ALA A C 1
ATOM 2585 O O . ALA A 1 310 ? 0.243 2.578 -11.734 1.00 89.50 310 ALA A O 1
ATOM 2586 N N . ILE A 1 311 ? -0.334 4.237 -10.335 1.00 88.31 311 ILE A N 1
ATOM 2587 C CA . ILE A 1 311 ? -0.092 5.327 -11.303 1.00 88.31 311 ILE A CA 1
ATOM 2588 C C . ILE A 1 311 ? 1.181 6.124 -11.022 1.00 88.31 311 ILE A C 1
ATOM 2590 O O . ILE A 1 311 ? 1.788 6.657 -11.942 1.00 88.31 311 ILE A O 1
ATOM 2594 N N . THR A 1 312 ? 1.625 6.220 -9.769 1.00 88.62 312 THR A N 1
ATOM 2595 C CA . THR A 1 312 ? 2.805 7.043 -9.426 1.00 88.62 312 THR A CA 1
ATOM 2596 C C . THR A 1 312 ? 4.127 6.282 -9.546 1.00 88.62 312 THR A C 1
ATOM 2598 O O . THR A 1 312 ? 5.212 6.860 -9.408 1.00 88.62 312 THR A O 1
ATOM 2601 N N . ALA A 1 313 ? 4.063 4.963 -9.744 1.00 86.38 313 ALA A N 1
ATOM 2602 C CA . ALA A 1 313 ? 5.215 4.070 -9.788 1.00 86.38 313 ALA A CA 1
ATOM 2603 C C . ALA A 1 313 ? 6.135 4.174 -8.554 1.00 86.38 313 ALA A C 1
ATOM 2605 O O . ALA A 1 313 ? 7.331 3.927 -8.664 1.00 86.38 313 ALA A O 1
ATOM 2606 N N . ARG A 1 314 ? 5.632 4.571 -7.377 1.00 88.69 314 ARG A N 1
ATOM 2607 C CA . ARG A 1 314 ? 6.433 4.748 -6.146 1.00 88.69 314 ARG A CA 1
ATOM 2608 C C . ARG A 1 314 ? 6.591 3.454 -5.344 1.00 88.69 314 ARG A C 1
ATOM 2610 O O . ARG A 1 314 ? 5.801 2.516 -5.462 1.00 88.69 314 ARG A O 1
ATOM 2617 N N . ARG A 1 315 ? 7.616 3.382 -4.494 1.00 86.12 315 ARG A N 1
ATOM 2618 C CA . ARG A 1 315 ? 7.731 2.336 -3.463 1.00 86.12 315 ARG A CA 1
ATOM 2619 C C . ARG A 1 315 ? 6.741 2.600 -2.332 1.00 86.12 315 ARG A C 1
ATOM 2621 O O . ARG A 1 315 ? 6.380 3.739 -2.068 1.00 86.12 315 ARG A O 1
ATOM 2628 N N . ASN A 1 316 ? 6.377 1.548 -1.599 1.00 88.06 316 ASN A N 1
ATOM 2629 C CA . ASN A 1 316 ? 5.493 1.643 -0.426 1.00 88.06 316 ASN A CA 1
ATOM 2630 C C . ASN A 1 316 ? 5.912 2.755 0.533 1.00 88.06 316 ASN A C 1
ATOM 2632 O O . ASN A 1 316 ? 5.148 3.635 0.909 1.00 88.06 316 ASN A O 1
ATOM 2636 N N . SER A 1 317 ? 7.190 2.740 0.858 1.00 85.56 317 SER A N 1
ATOM 2637 C CA . SER A 1 317 ? 7.768 3.605 1.855 1.00 85.56 317 SER A CA 1
ATOM 2638 C C . SER A 1 317 ? 7.987 5.042 1.338 1.00 85.56 317 SER A C 1
ATOM 2640 O O . SER A 1 317 ? 8.144 5.938 2.157 1.00 85.56 317 SER A O 1
ATOM 2642 N N . GLU A 1 318 ? 7.949 5.271 0.017 1.00 90.50 318 GLU A N 1
ATOM 2643 C CA . GLU A 1 318 ? 7.914 6.604 -0.617 1.00 90.50 318 GLU A CA 1
ATOM 2644 C C . GLU A 1 318 ? 6.490 7.188 -0.573 1.00 90.50 318 GLU A C 1
ATOM 2646 O O . GLU A 1 318 ? 6.331 8.365 -0.284 1.00 90.50 318 GLU A O 1
ATOM 2651 N N . ILE A 1 319 ? 5.451 6.363 -0.781 1.00 93.19 319 ILE A N 1
ATOM 2652 C CA . ILE A 1 319 ? 4.040 6.788 -0.667 1.00 93.19 319 ILE A CA 1
ATOM 2653 C C . ILE A 1 319 ? 3.684 7.126 0.783 1.00 93.19 319 ILE A C 1
ATOM 2655 O O . ILE A 1 319 ? 3.051 8.146 1.045 1.00 93.19 319 ILE A O 1
ATOM 2659 N N . ILE A 1 320 ? 4.089 6.274 1.731 1.00 92.81 320 ILE A N 1
ATOM 2660 C CA . ILE A 1 320 ? 3.805 6.475 3.159 1.00 92.81 320 ILE A CA 1
ATOM 2661 C C . ILE A 1 320 ? 4.396 7.794 3.663 1.00 92.81 320 ILE A C 1
ATOM 2663 O O . ILE A 1 320 ? 3.771 8.433 4.501 1.00 92.81 320 ILE A O 1
ATOM 2667 N N . GLU A 1 321 ? 5.578 8.185 3.183 1.00 93.00 321 GLU A N 1
ATOM 2668 C CA . GLU A 1 321 ? 6.324 9.363 3.653 1.00 93.00 321 GLU A CA 1
ATOM 2669 C C . GLU A 1 321 ? 6.018 10.654 2.885 1.00 93.00 321 GLU A C 1
ATOM 2671 O O . GLU A 1 321 ? 6.635 11.675 3.176 1.00 93.00 321 GLU A O 1
ATOM 2676 N N . LEU A 1 322 ? 5.064 10.651 1.945 1.00 95.62 322 LEU A N 1
ATOM 2677 C CA . LEU A 1 322 ? 4.666 11.877 1.249 1.00 95.62 322 LEU A CA 1
ATOM 2678 C C . LEU A 1 322 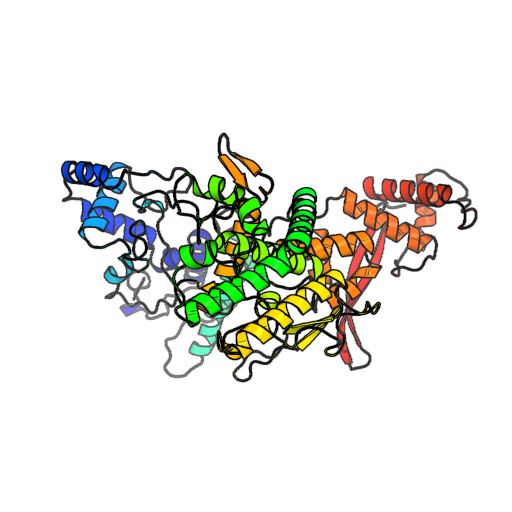? 4.295 12.971 2.256 1.00 95.62 322 LEU A C 1
ATOM 2680 O O . LEU A 1 322 ? 3.485 12.748 3.161 1.00 95.62 322 LEU A O 1
ATOM 2684 N N . HIS A 1 323 ? 4.877 14.159 2.084 1.00 95.81 323 HIS A N 1
ATOM 2685 C CA . HIS A 1 323 ? 4.660 15.282 2.990 1.00 95.81 323 HIS A CA 1
ATOM 2686 C C . HIS A 1 323 ? 3.169 15.679 3.020 1.00 95.81 323 HIS A C 1
ATOM 2688 O O . HIS A 1 323 ? 2.539 15.737 1.961 1.00 95.81 323 HIS A O 1
ATOM 2694 N N . PRO A 1 324 ? 2.580 15.990 4.193 1.00 96.06 324 PRO A N 1
ATOM 2695 C CA . PRO A 1 324 ? 1.141 16.240 4.322 1.00 96.06 324 PRO A CA 1
ATOM 2696 C C . PRO A 1 324 ? 0.625 17.431 3.509 1.00 96.06 324 PRO A C 1
ATOM 2698 O O . PRO A 1 324 ? -0.541 17.424 3.116 1.00 96.06 324 PRO A O 1
ATOM 2701 N N . LEU A 1 325 ? 1.477 18.438 3.273 1.00 95.00 325 LEU A N 1
ATOM 2702 C CA . LEU A 1 325 ? 1.098 19.724 2.667 1.00 95.00 325 LEU A CA 1
ATOM 2703 C C . LEU A 1 325 ? 1.940 20.132 1.445 1.00 95.00 325 LEU A C 1
ATOM 2705 O O . LEU A 1 325 ? 1.527 21.006 0.684 1.00 95.00 325 LEU A O 1
ATOM 2709 N N . ASP A 1 326 ? 3.108 19.511 1.269 1.00 93.12 326 ASP A N 1
ATOM 2710 C CA . ASP A 1 326 ? 4.159 19.934 0.324 1.00 93.12 326 ASP A CA 1
ATOM 2711 C C . ASP A 1 326 ? 4.669 18.736 -0.485 1.00 93.12 326 ASP A C 1
ATOM 2713 O O . ASP A 1 326 ? 5.831 18.338 -0.427 1.00 93.12 326 ASP A O 1
ATOM 271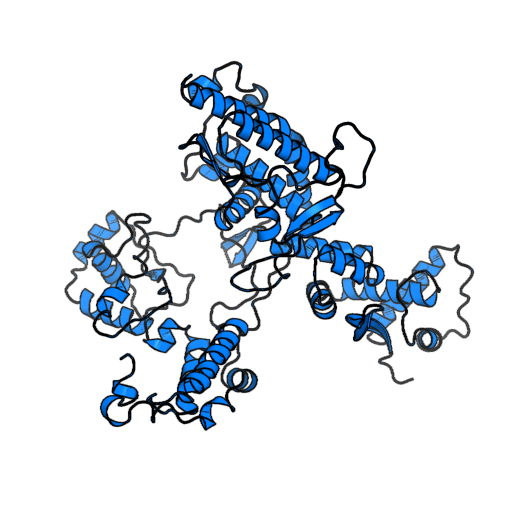7 N N . CYS A 1 327 ? 3.738 18.072 -1.162 1.00 93.75 327 CYS A N 1
ATOM 2718 C CA . CYS A 1 327 ? 4.033 16.924 -2.013 1.00 93.75 327 CYS A CA 1
ATOM 2719 C C . CYS A 1 327 ? 3.478 17.070 -3.432 1.00 93.75 327 CYS A C 1
ATOM 2721 O O . CYS A 1 327 ? 3.611 16.134 -4.211 1.00 93.75 327 CYS A O 1
ATOM 2723 N N . LEU A 1 328 ? 2.867 18.210 -3.774 1.00 95.62 328 LEU A N 1
ATOM 2724 C CA . LEU A 1 328 ? 2.242 18.459 -5.072 1.00 95.62 328 LEU A CA 1
ATOM 2725 C C . LEU A 1 328 ? 2.814 19.735 -5.693 1.00 95.62 328 LEU A C 1
ATOM 2727 O O . LEU A 1 328 ? 2.774 20.796 -5.067 1.00 95.62 328 LEU A O 1
ATOM 2731 N N . LEU A 1 329 ? 3.300 19.621 -6.926 1.00 93.50 329 LEU A N 1
ATOM 2732 C CA . LEU A 1 329 ? 3.726 20.737 -7.761 1.00 93.50 329 LEU A CA 1
ATOM 2733 C C . LEU A 1 329 ? 2.776 20.920 -8.948 1.00 93.50 329 LEU A C 1
ATOM 2735 O O . LEU A 1 329 ? 2.305 19.917 -9.486 1.00 93.50 329 LEU A O 1
ATOM 2739 N N . PRO A 1 330 ? 2.553 22.169 -9.393 1.00 92.69 330 PRO A N 1
ATOM 2740 C CA . PRO A 1 330 ? 2.958 23.417 -8.735 1.00 92.69 330 PRO A CA 1
ATOM 2741 C C . PRO A 1 330 ? 2.166 23.679 -7.441 1.00 92.69 330 PRO A C 1
ATOM 2743 O O . PRO A 1 330 ? 0.973 23.397 -7.366 1.00 92.69 330 PRO A O 1
ATOM 2746 N N . GLN A 1 331 ? 2.810 24.241 -6.410 1.00 86.69 331 GLN A N 1
ATOM 2747 C CA . GLN A 1 331 ? 2.201 24.375 -5.071 1.00 86.69 331 GLN A CA 1
ATOM 2748 C C . GLN A 1 331 ? 0.984 25.315 -5.017 1.00 86.69 331 GLN A C 1
ATOM 2750 O O . GLN A 1 331 ? 0.107 25.131 -4.167 1.00 86.69 331 GLN A O 1
ATOM 2755 N N . TYR A 1 332 ? 0.955 26.327 -5.888 1.00 85.62 332 TYR A N 1
ATOM 2756 C CA . TYR A 1 332 ? -0.022 27.423 -5.872 1.00 85.62 332 TYR A CA 1
ATOM 2757 C C . TYR A 1 332 ? -1.180 27.230 -6.855 1.00 85.62 332 TYR A C 1
ATOM 2759 O O . TYR A 1 332 ? -2.006 28.125 -7.011 1.00 85.62 332 TYR A O 1
ATOM 2767 N N . ILE A 1 333 ? -1.246 26.078 -7.521 1.00 88.69 333 ILE A N 1
ATOM 2768 C CA . ILE A 1 333 ? -2.296 25.770 -8.487 1.00 88.69 333 ILE A CA 1
ATOM 2769 C C . ILE A 1 333 ? -3.308 24.828 -7.836 1.00 88.69 333 ILE A C 1
ATOM 2771 O O . ILE A 1 333 ? -2.942 23.779 -7.306 1.00 88.69 333 ILE A O 1
ATOM 2775 N N . ASP A 1 334 ? -4.589 25.200 -7.886 1.00 91.62 334 ASP A N 1
ATOM 2776 C CA . ASP A 1 334 ? -5.688 24.312 -7.515 1.00 91.62 334 ASP A CA 1
ATOM 2777 C C . ASP A 1 334 ? -6.089 23.451 -8.729 1.00 91.62 334 ASP A C 1
ATOM 2779 O O . ASP A 1 334 ? -6.704 23.977 -9.661 1.00 91.62 334 ASP A O 1
ATOM 2783 N N . PRO A 1 335 ? -5.789 22.136 -8.737 1.00 92.00 335 PRO A N 1
ATOM 2784 C CA . PRO A 1 335 ? -6.131 21.240 -9.838 1.00 92.00 335 PRO A CA 1
ATOM 2785 C C . PRO A 1 335 ? -7.642 21.074 -10.050 1.00 92.00 335 PRO A C 1
ATOM 2787 O O . PRO A 1 335 ? -8.042 20.488 -11.053 1.00 92.00 335 PRO A O 1
ATOM 2790 N N . LEU A 1 336 ? -8.491 21.522 -9.120 1.00 90.56 336 LEU A N 1
ATOM 2791 C CA . LEU A 1 336 ? -9.948 21.439 -9.230 1.00 90.56 336 LEU A CA 1
ATOM 2792 C C . LEU A 1 336 ? -10.551 22.579 -10.058 1.00 90.56 336 LEU A C 1
ATOM 2794 O O . LEU A 1 336 ? -11.656 22.413 -10.569 1.00 90.56 336 LEU A O 1
ATOM 2798 N N . LEU A 1 337 ? -9.845 23.706 -10.192 1.00 89.00 337 LEU A N 1
ATOM 2799 C CA . LEU A 1 337 ? -10.371 24.957 -10.759 1.00 89.00 337 LEU A CA 1
ATOM 2800 C C . LEU A 1 337 ? -9.627 25.415 -12.022 1.00 89.00 337 LEU A C 1
ATOM 2802 O O . LEU A 1 337 ? -9.828 26.532 -12.490 1.00 89.00 337 LEU A O 1
ATOM 2806 N N . THR A 1 338 ? -8.739 24.581 -12.557 1.00 84.50 338 THR A N 1
ATOM 2807 C CA . THR A 1 338 ? -7.851 24.932 -13.668 1.00 84.50 338 THR A CA 1
ATOM 2808 C C . THR A 1 338 ? -7.863 23.871 -14.761 1.00 84.50 338 THR A C 1
ATOM 2810 O O . THR A 1 338 ? -8.026 22.679 -14.487 1.00 84.50 338 THR A O 1
ATOM 2813 N N . ASP A 1 339 ? -7.604 24.310 -15.992 1.00 84.06 339 ASP A N 1
ATOM 2814 C CA . ASP A 1 339 ? -7.305 23.437 -17.127 1.00 84.06 339 ASP A CA 1
ATOM 2815 C C . ASP A 1 339 ? -5.828 23.027 -17.194 1.00 84.06 339 ASP A C 1
ATOM 2817 O O . ASP A 1 339 ? -5.455 22.222 -18.048 1.00 84.06 339 ASP A O 1
ATOM 2821 N N . PHE A 1 340 ? -4.977 23.552 -16.304 1.00 83.56 340 PHE A N 1
ATOM 2822 C CA . PHE A 1 340 ? -3.577 23.151 -16.186 1.00 83.56 340 PHE A CA 1
ATOM 2823 C C . PHE A 1 340 ? -3.466 21.648 -15.870 1.00 83.56 340 PHE A C 1
ATOM 2825 O O . PHE A 1 340 ? -4.209 21.125 -15.037 1.00 83.56 340 PHE A O 1
ATOM 2832 N N . LYS A 1 341 ? -2.553 20.930 -16.543 1.00 84.50 341 LYS A N 1
ATOM 2833 C CA . LYS A 1 341 ? -2.444 19.454 -16.457 1.00 84.50 341 LYS A CA 1
ATOM 2834 C C . LYS A 1 341 ? -1.080 18.937 -16.004 1.00 84.50 341 LYS A C 1
ATOM 2836 O O . LYS A 1 341 ? -0.973 17.746 -15.715 1.00 84.50 341 LYS A O 1
ATOM 2841 N N . GLU A 1 342 ? -0.066 19.791 -15.929 1.00 91.00 342 GLU A N 1
ATOM 2842 C CA . GLU A 1 342 ? 1.323 19.396 -15.670 1.00 91.00 342 GLU A CA 1
ATOM 2843 C C . GLU A 1 342 ? 1.617 19.374 -14.168 1.00 91.00 342 GLU A C 1
ATOM 2845 O O . GLU A 1 342 ? 2.242 20.272 -13.612 1.00 91.00 342 GLU A O 1
ATOM 2850 N N . PHE A 1 343 ? 1.118 18.345 -13.488 1.00 94.50 343 PHE A N 1
ATOM 2851 C CA . PHE A 1 343 ? 1.344 18.176 -12.056 1.00 94.50 343 PHE A CA 1
ATOM 2852 C C . PHE A 1 343 ? 2.449 17.172 -11.773 1.00 94.50 343 PHE A C 1
ATOM 2854 O O . PHE A 1 343 ? 2.579 16.171 -12.474 1.00 94.50 343 PHE A O 1
ATOM 2861 N N . GLU A 1 344 ? 3.173 17.383 -10.678 1.00 94.88 344 GLU A N 1
ATOM 2862 C CA . GLU A 1 344 ? 4.185 16.449 -10.192 1.00 94.88 344 GLU A CA 1
ATOM 2863 C C . GLU A 1 344 ? 4.003 16.131 -8.708 1.00 94.88 344 GLU A C 1
ATOM 2865 O O . GLU A 1 344 ? 3.541 16.963 -7.926 1.00 94.88 344 GLU A O 1
ATOM 2870 N N . VAL A 1 345 ? 4.399 14.922 -8.305 1.00 94.56 345 VAL A N 1
ATOM 2871 C CA . VAL A 1 345 ? 4.471 14.510 -6.901 1.00 94.56 345 VAL A CA 1
ATOM 2872 C C . VAL A 1 345 ? 5.911 14.556 -6.407 1.00 94.56 345 VAL A C 1
ATOM 2874 O O . VAL A 1 345 ? 6.798 13.993 -7.050 1.00 94.56 345 VAL A O 1
ATOM 2877 N N . ILE A 1 346 ? 6.140 15.187 -5.256 1.00 93.75 346 ILE A N 1
ATOM 2878 C CA . ILE A 1 346 ? 7.454 15.260 -4.608 1.00 93.75 346 ILE A CA 1
ATOM 2879 C C . ILE A 1 346 ? 7.602 14.139 -3.573 1.00 93.75 346 ILE A C 1
ATOM 2881 O O . ILE A 1 346 ? 6.704 13.923 -2.759 1.00 93.75 346 ILE A O 1
ATOM 2885 N N . PHE A 1 347 ? 8.742 13.449 -3.574 1.00 91.00 347 PHE A N 1
ATOM 2886 C CA . PHE A 1 347 ? 9.063 12.364 -2.643 1.00 91.00 347 PHE A CA 1
ATOM 2887 C C . PHE A 1 347 ? 10.576 12.237 -2.419 1.00 91.00 347 PHE A C 1
ATOM 2889 O O . PHE A 1 347 ? 11.386 12.666 -3.242 1.00 91.00 347 PHE A O 1
ATOM 2896 N N . ASP A 1 348 ? 10.954 11.565 -1.333 1.00 85.12 348 ASP A N 1
ATOM 2897 C CA . ASP A 1 348 ? 12.350 11.241 -1.034 1.00 85.12 348 ASP A CA 1
ATOM 2898 C C . ASP A 1 348 ? 12.708 9.856 -1.593 1.00 85.12 348 ASP A C 1
ATOM 2900 O O . ASP A 1 348 ? 12.141 8.839 -1.176 1.00 85.12 348 ASP A O 1
ATOM 2904 N N . ASN A 1 349 ? 13.660 9.775 -2.529 1.00 79.31 349 ASN A N 1
ATOM 2905 C CA . ASN A 1 349 ? 14.015 8.499 -3.154 1.00 79.31 349 ASN A CA 1
ATOM 2906 C C . ASN A 1 349 ? 14.724 7.565 -2.164 1.00 79.31 349 ASN A C 1
ATOM 2908 O O . ASN A 1 349 ? 15.839 7.815 -1.699 1.00 79.31 349 ASN A O 1
ATOM 2912 N N . ARG A 1 350 ? 14.098 6.416 -1.889 1.00 71.88 350 ARG A N 1
ATOM 2913 C CA . ARG A 1 350 ? 14.547 5.463 -0.863 1.00 71.88 350 ARG A CA 1
ATOM 2914 C C . ARG A 1 350 ? 15.907 4.834 -1.121 1.00 71.88 350 ARG A C 1
ATOM 2916 O O . ARG A 1 350 ? 16.556 4.446 -0.155 1.00 71.88 350 ARG A O 1
ATOM 2923 N N . LYS A 1 351 ? 16.300 4.683 -2.389 1.00 66.06 351 LYS A N 1
ATOM 2924 C CA . LYS A 1 351 ? 17.577 4.064 -2.790 1.00 66.06 351 LYS A CA 1
ATOM 2925 C C . LYS A 1 351 ? 18.673 5.088 -3.121 1.00 66.06 351 LYS A C 1
ATOM 2927 O O . LYS A 1 351 ? 19.674 4.717 -3.717 1.00 66.06 351 LYS A O 1
ATOM 2932 N N . SER A 1 352 ? 18.476 6.351 -2.751 1.00 59.16 352 SER A N 1
ATOM 2933 C CA . SER A 1 352 ? 19.438 7.436 -2.969 1.00 59.16 352 SER A CA 1
ATOM 2934 C C . SER A 1 352 ? 20.017 7.941 -1.647 1.00 59.16 352 SER A C 1
ATOM 2936 O O . SER A 1 352 ? 19.440 7.697 -0.582 1.00 59.16 352 SER A O 1
ATOM 2938 N N . GLY A 1 353 ? 21.117 8.691 -1.735 1.00 54.19 353 GLY A N 1
ATOM 2939 C CA . GLY A 1 353 ? 21.715 9.383 -0.597 1.00 54.19 353 GLY A CA 1
ATOM 2940 C C . GLY A 1 353 ? 22.875 8.653 0.079 1.00 54.19 353 GLY A C 1
ATOM 2941 O O . GLY A 1 353 ? 23.208 7.510 -0.241 1.00 54.19 353 GLY A O 1
ATOM 2942 N N . VAL A 1 354 ? 23.499 9.336 1.038 1.00 48.12 354 VAL A N 1
ATOM 2943 C CA . VAL A 1 354 ? 24.620 8.812 1.830 1.00 48.12 354 VAL A CA 1
ATOM 2944 C C . VAL A 1 354 ? 24.068 8.173 3.107 1.00 48.12 354 VAL A C 1
ATOM 2946 O O . VAL A 1 354 ? 23.315 8.794 3.856 1.00 48.12 354 VAL A O 1
ATOM 2949 N N . SER A 1 355 ? 24.432 6.915 3.364 1.00 41.88 355 SER A N 1
ATOM 2950 C CA . SER A 1 355 ? 24.121 6.246 4.635 1.00 41.88 355 SER A CA 1
ATOM 2951 C C . SER A 1 355 ? 25.147 6.639 5.704 1.00 41.88 355 SER A C 1
ATOM 2953 O O . SER A 1 355 ? 26.346 6.538 5.462 1.00 41.88 355 SER A O 1
ATOM 2955 N N . GLY A 1 356 ? 24.692 7.063 6.888 1.00 46.00 356 GLY A N 1
ATOM 2956 C CA . GLY A 1 356 ? 25.556 7.492 7.995 1.00 46.00 356 GLY A CA 1
ATOM 2957 C C . GLY A 1 356 ? 24.825 8.383 9.007 1.00 46.00 356 GLY A C 1
ATOM 2958 O O . GLY A 1 356 ? 23.598 8.433 9.010 1.00 46.00 356 GLY A O 1
ATOM 2959 N N . ILE A 1 357 ? 25.587 9.089 9.852 1.00 39.69 357 ILE A N 1
ATOM 2960 C CA . ILE A 1 357 ? 25.079 9.996 10.907 1.00 39.69 357 ILE A CA 1
ATOM 2961 C C . ILE A 1 357 ? 24.262 11.164 10.314 1.00 39.69 357 ILE A C 1
ATOM 2963 O O . ILE A 1 357 ? 23.276 11.584 10.912 1.00 39.69 357 ILE A O 1
ATOM 2967 N N . ASN A 1 358 ? 24.603 11.613 9.101 1.00 41.12 358 ASN A N 1
ATOM 2968 C CA . ASN A 1 358 ? 23.859 12.623 8.344 1.00 41.12 358 ASN A CA 1
ATOM 2969 C C . ASN A 1 358 ? 23.024 11.944 7.251 1.00 41.12 358 ASN A C 1
ATOM 2971 O O . ASN A 1 358 ? 23.413 11.891 6.083 1.00 41.12 358 ASN A O 1
ATOM 2975 N N . PHE A 1 359 ? 21.899 11.354 7.656 1.00 50.38 359 PHE A N 1
ATOM 2976 C CA . PHE A 1 359 ? 20.987 10.669 6.748 1.00 50.38 359 PHE A CA 1
ATOM 2977 C C . PHE A 1 359 ? 20.264 11.676 5.842 1.00 50.38 359 PHE A C 1
ATOM 2979 O O . PHE A 1 359 ? 19.322 12.341 6.272 1.00 50.38 359 PHE A O 1
ATOM 2986 N N . HIS A 1 360 ? 20.668 11.753 4.574 1.00 57.34 360 HIS A N 1
ATOM 2987 C CA . HIS A 1 360 ? 20.007 12.584 3.567 1.00 57.34 360 HIS A CA 1
ATOM 2988 C C . HIS A 1 360 ? 19.650 11.737 2.350 1.00 57.34 360 HIS A C 1
ATOM 2990 O O . HIS A 1 360 ? 20.531 11.126 1.748 1.00 57.34 360 HIS A O 1
ATOM 2996 N N . ARG A 1 361 ? 18.361 11.700 1.996 1.00 74.31 361 ARG A N 1
ATOM 2997 C CA . ARG A 1 361 ? 17.872 11.150 0.724 1.00 74.31 361 ARG A CA 1
ATOM 2998 C C . ARG A 1 361 ? 17.731 12.270 -0.294 1.00 74.31 361 ARG A C 1
ATOM 3000 O O . ARG A 1 361 ? 17.464 13.410 0.071 1.00 74.31 361 ARG A O 1
ATOM 3007 N N . GLU A 1 362 ? 17.874 11.927 -1.564 1.00 77.25 362 GLU A N 1
ATOM 3008 C CA . GLU A 1 362 ? 17.604 12.849 -2.658 1.00 77.25 362 GLU A CA 1
ATOM 3009 C C . GLU A 1 362 ? 16.091 13.088 -2.775 1.00 77.25 362 GLU A C 1
ATOM 3011 O O . GLU A 1 362 ? 15.307 12.141 -2.922 1.00 77.25 362 GLU A O 1
ATOM 3016 N N . LYS A 1 363 ? 15.686 14.360 -2.699 1.00 83.19 363 LYS A N 1
ATOM 3017 C CA . LYS A 1 363 ? 14.308 14.806 -2.922 1.00 83.19 363 LYS A CA 1
ATOM 3018 C C . LYS A 1 363 ? 14.091 14.968 -4.424 1.00 83.19 363 LYS A C 1
ATOM 3020 O O . LYS A 1 363 ? 14.831 15.694 -5.079 1.00 83.19 363 LYS A O 1
ATOM 3025 N N . MET A 1 364 ? 13.083 14.295 -4.963 1.00 87.19 364 MET A N 1
ATOM 3026 C CA . MET A 1 364 ? 12.760 14.309 -6.391 1.00 87.19 364 MET A CA 1
ATOM 3027 C C . MET A 1 364 ? 11.280 14.581 -6.620 1.00 87.19 364 MET A C 1
ATOM 3029 O O . MET A 1 364 ? 10.455 14.315 -5.747 1.00 87.19 364 MET A O 1
ATOM 3033 N N . SER A 1 365 ? 10.935 15.023 -7.825 1.00 90.31 365 SER A N 1
ATOM 3034 C CA . SER A 1 365 ? 9.555 15.121 -8.295 1.00 90.31 365 SER A CA 1
ATOM 3035 C C . SER A 1 365 ? 9.322 14.244 -9.526 1.00 90.31 365 SER A C 1
ATOM 3037 O O . SER A 1 365 ? 10.254 13.965 -10.284 1.00 90.31 365 SER A O 1
ATOM 3039 N N . ARG A 1 366 ? 8.100 13.729 -9.703 1.00 90.25 366 ARG A N 1
ATOM 3040 C CA . ARG A 1 366 ? 7.701 12.980 -10.907 1.00 90.25 366 ARG A CA 1
ATOM 3041 C C . ARG A 1 366 ? 6.315 13.386 -11.382 1.00 90.25 366 ARG A C 1
ATOM 3043 O O . ARG A 1 366 ? 5.437 13.545 -10.531 1.00 90.25 366 ARG A O 1
ATOM 3050 N N . PRO A 1 367 ? 6.091 13.481 -12.702 1.00 92.25 367 PRO A N 1
ATOM 3051 C CA . PRO A 1 367 ? 4.800 13.877 -13.235 1.00 92.25 367 PRO A CA 1
ATOM 3052 C C . PRO A 1 367 ? 3.714 12.857 -12.890 1.00 92.25 367 PRO A C 1
ATOM 3054 O O . PRO A 1 367 ? 3.951 11.648 -12.826 1.00 92.25 367 PRO A O 1
ATOM 3057 N N . ILE A 1 368 ? 2.511 13.368 -12.652 1.00 93.12 368 ILE A N 1
ATOM 3058 C CA . ILE A 1 368 ? 1.321 12.599 -12.305 1.00 93.12 368 ILE A CA 1
ATOM 3059 C C . ILE A 1 368 ? 0.118 13.087 -13.120 1.00 93.12 368 ILE A C 1
ATOM 3061 O O . ILE A 1 368 ? -0.006 14.278 -13.405 1.00 93.12 368 ILE A O 1
ATOM 3065 N N . PRO A 1 369 ? -0.827 12.198 -13.466 1.00 92.06 369 PRO A N 1
ATOM 3066 C CA . PRO A 1 369 ? -2.061 12.617 -14.115 1.00 92.06 369 PRO A CA 1
ATOM 3067 C C . PRO A 1 369 ? -2.886 13.572 -13.242 1.00 92.06 369 PRO A C 1
ATOM 3069 O O . PRO A 1 369 ? -2.968 13.400 -12.023 1.00 92.06 369 PRO A O 1
ATOM 3072 N N . SER A 1 370 ? -3.596 14.510 -13.880 1.00 91.88 370 SER A N 1
ATOM 3073 C CA . SER A 1 370 ? -4.471 15.487 -13.205 1.00 91.88 370 SER A CA 1
ATOM 3074 C C . SER A 1 370 ? -5.467 14.835 -12.234 1.00 91.88 370 SER A C 1
ATOM 3076 O O . SER A 1 370 ? -5.696 15.353 -11.146 1.00 91.88 370 SER A O 1
ATOM 3078 N N . ILE A 1 371 ? -6.009 13.653 -12.558 1.00 92.38 371 ILE A N 1
ATOM 3079 C CA . ILE A 1 371 ? -6.922 12.936 -11.652 1.00 92.38 371 ILE A CA 1
ATOM 3080 C C . ILE A 1 371 ? -6.263 12.594 -10.305 1.00 92.38 371 ILE A C 1
ATOM 3082 O O . ILE A 1 371 ? -6.888 12.753 -9.260 1.00 92.38 371 ILE A O 1
ATOM 3086 N N . ILE A 1 372 ? -4.984 12.203 -10.306 1.00 95.19 372 ILE A N 1
ATOM 3087 C CA . ILE A 1 372 ? -4.221 11.937 -9.082 1.00 95.19 372 ILE A CA 1
ATOM 3088 C C . ILE A 1 372 ? -3.892 13.246 -8.365 1.00 95.19 372 ILE A C 1
ATOM 3090 O O . ILE A 1 372 ? -4.036 13.316 -7.146 1.00 95.19 372 ILE A O 1
ATOM 3094 N N . ALA A 1 373 ? -3.522 14.295 -9.104 1.00 95.94 373 ALA A N 1
ATOM 3095 C CA . ALA A 1 373 ? -3.272 15.615 -8.528 1.00 95.94 373 ALA A CA 1
ATOM 3096 C C . ALA A 1 373 ? -4.499 16.145 -7.767 1.00 95.94 373 ALA A C 1
ATOM 3098 O O . ALA A 1 373 ? -4.367 16.601 -6.634 1.00 95.94 373 ALA A O 1
ATOM 3099 N N . LYS A 1 374 ? -5.705 15.993 -8.334 1.00 95.44 374 LYS A N 1
ATOM 3100 C CA . LYS A 1 374 ? -6.982 16.345 -7.686 1.00 95.44 374 LYS A CA 1
ATOM 3101 C C . LYS A 1 374 ? -7.200 15.576 -6.380 1.00 95.44 374 LYS A C 1
ATOM 3103 O O . LYS A 1 374 ? -7.601 16.172 -5.383 1.00 95.44 374 LYS A O 1
ATOM 3108 N N . VAL A 1 375 ? -6.910 14.273 -6.361 1.00 97.12 375 VAL A N 1
ATOM 3109 C CA . VAL A 1 375 ? -7.016 13.444 -5.146 1.00 97.12 375 VAL A CA 1
ATOM 3110 C C . VAL A 1 375 ? -6.014 13.899 -4.082 1.00 97.12 375 VAL A C 1
ATOM 3112 O O . VAL A 1 375 ? -6.409 14.149 -2.944 1.00 97.12 375 VAL A O 1
ATOM 3115 N N . ILE A 1 376 ? -4.738 14.071 -4.446 1.00 97.06 376 ILE A N 1
ATOM 3116 C CA . ILE A 1 376 ? -3.688 14.552 -3.532 1.00 97.06 376 ILE A CA 1
ATOM 3117 C C . ILE A 1 376 ? -4.057 15.924 -2.965 1.00 97.06 376 ILE A C 1
ATOM 3119 O O . ILE A 1 376 ? -3.948 16.139 -1.759 1.00 97.06 376 ILE A O 1
ATOM 3123 N N . TYR A 1 377 ? -4.543 16.835 -3.808 1.00 96.88 377 TYR A N 1
ATOM 3124 C CA . TYR A 1 377 ? -4.943 18.175 -3.397 1.00 96.88 377 TYR A CA 1
ATOM 3125 C C . TYR A 1 377 ? -6.083 18.154 -2.373 1.00 96.88 377 TYR A C 1
ATOM 3127 O O . TYR A 1 377 ? -5.993 18.811 -1.336 1.00 96.88 377 TYR A O 1
ATOM 3135 N N . LYS A 1 378 ? -7.125 17.346 -2.602 1.00 97.25 378 LYS A N 1
ATOM 3136 C CA . LYS A 1 378 ? -8.233 17.181 -1.647 1.00 97.25 378 LYS A CA 1
ATOM 3137 C C . LYS A 1 378 ? -7.757 16.633 -0.300 1.00 97.25 378 LYS A C 1
ATOM 3139 O O . LYS A 1 378 ? -8.162 17.135 0.746 1.00 97.25 378 LYS A O 1
ATOM 3144 N N . ILE A 1 379 ? -6.848 15.658 -0.309 1.00 97.75 379 ILE A N 1
ATOM 3145 C CA . ILE A 1 379 ? -6.265 15.099 0.921 1.00 97.75 379 ILE A CA 1
ATOM 3146 C C . ILE A 1 379 ? -5.377 16.133 1.632 1.00 97.75 379 ILE A C 1
ATOM 3148 O O . ILE A 1 379 ? -5.438 16.256 2.853 1.00 97.75 379 ILE A O 1
ATOM 3152 N N . LYS A 1 380 ? -4.603 16.931 0.887 1.00 96.94 380 LYS A N 1
ATOM 3153 C CA . LYS A 1 380 ? -3.850 18.071 1.431 1.00 96.94 380 LYS A CA 1
ATOM 3154 C C . LYS A 1 380 ? -4.784 19.048 2.148 1.00 96.94 380 LYS A C 1
ATOM 3156 O O . LYS A 1 380 ? -4.517 19.397 3.294 1.00 96.94 380 LYS A O 1
ATOM 3161 N N . LYS A 1 381 ? -5.902 19.442 1.526 1.00 96.69 381 LYS A N 1
ATOM 3162 C CA . LYS A 1 381 ? -6.909 20.317 2.156 1.00 96.69 381 LYS A CA 1
ATOM 3163 C C . LYS A 1 381 ? -7.526 19.698 3.405 1.00 96.69 381 LYS A C 1
ATOM 3165 O O . LYS A 1 381 ? -7.671 20.374 4.418 1.00 96.69 381 LYS A O 1
ATOM 3170 N N . PHE A 1 382 ? -7.803 18.402 3.379 1.00 98.00 382 PHE A N 1
ATOM 3171 C CA . PHE A 1 382 ? -8.232 17.667 4.563 1.00 98.00 382 PHE A CA 1
ATOM 3172 C C . PHE A 1 382 ? -7.181 17.700 5.693 1.00 98.00 382 PHE A C 1
ATOM 3174 O O . PHE A 1 382 ? -7.528 17.970 6.843 1.00 98.00 382 PHE A O 1
ATOM 3181 N N . ASN A 1 383 ? -5.893 17.531 5.381 1.00 98.06 383 ASN A N 1
ATOM 3182 C CA . ASN A 1 383 ? -4.811 17.642 6.365 1.00 98.06 383 ASN A CA 1
ATOM 3183 C C . ASN A 1 383 ? -4.666 19.069 6.928 1.00 98.06 383 ASN A C 1
ATOM 3185 O O . ASN A 1 383 ? -4.442 19.219 8.128 1.00 98.06 383 ASN A O 1
ATOM 3189 N N . GLU A 1 384 ? -4.848 20.117 6.113 1.00 97.56 384 GLU A N 1
ATOM 3190 C CA . GLU A 1 384 ? -4.900 21.511 6.594 1.00 97.56 384 GLU A CA 1
ATOM 3191 C C . GLU A 1 384 ? -5.998 21.684 7.661 1.00 97.56 384 GLU A C 1
ATOM 3193 O O . GLU A 1 384 ? -5.768 22.313 8.696 1.00 97.56 384 GLU A O 1
ATOM 3198 N N . VAL A 1 385 ? -7.172 21.073 7.456 1.00 97.94 385 VAL A N 1
ATOM 3199 C CA . VAL A 1 385 ? -8.285 21.104 8.419 1.00 97.94 385 VAL A CA 1
ATOM 3200 C C . VAL A 1 385 ? -7.953 20.336 9.703 1.00 97.94 385 VAL A C 1
ATOM 3202 O O . VAL A 1 385 ? -8.250 20.840 10.789 1.00 97.94 385 VAL A O 1
ATOM 3205 N N . ILE A 1 386 ? -7.308 19.166 9.618 1.00 97.69 386 ILE A N 1
ATOM 3206 C CA . ILE A 1 386 ? -6.840 18.403 10.795 1.00 97.69 386 ILE A CA 1
ATOM 3207 C C . ILE A 1 386 ? -5.911 19.263 11.660 1.00 97.69 386 ILE A C 1
ATOM 3209 O O . ILE A 1 386 ? -6.099 19.353 12.877 1.00 97.69 386 ILE A O 1
ATOM 3213 N N . LEU A 1 387 ? -4.931 19.914 11.028 1.00 97.69 387 LEU A N 1
ATOM 3214 C CA . LEU A 1 387 ? -3.932 20.740 11.708 1.00 97.69 387 LEU A CA 1
ATOM 3215 C C . LEU A 1 387 ? -4.559 21.996 12.317 1.00 97.69 387 LEU A C 1
ATOM 3217 O O . LEU A 1 387 ? -4.355 22.269 13.497 1.00 97.69 387 LEU A O 1
ATOM 3221 N N . LYS A 1 388 ? -5.389 22.720 11.554 1.00 97.69 388 LYS A N 1
ATOM 3222 C CA . LYS A 1 388 ? -6.078 23.933 12.028 1.00 97.69 388 LYS A CA 1
ATOM 3223 C C . LYS A 1 388 ? -6.947 23.667 13.259 1.00 97.69 388 LYS A C 1
ATOM 3225 O O . LYS A 1 388 ? -7.078 24.531 14.121 1.00 97.69 388 LYS A O 1
ATOM 3230 N N . ASN A 1 389 ? -7.535 22.476 13.346 1.00 96.38 389 ASN A N 1
ATOM 3231 C CA . ASN A 1 389 ? -8.383 22.080 14.464 1.00 96.38 389 ASN A CA 1
ATOM 3232 C C . ASN A 1 389 ? -7.622 21.378 15.596 1.00 96.38 389 ASN A C 1
ATOM 3234 O O . ASN A 1 389 ? -8.274 20.879 16.511 1.00 96.38 389 ASN A O 1
ATOM 3238 N N . ASN A 1 390 ? -6.284 21.328 15.584 1.00 95.44 390 ASN A N 1
ATOM 3239 C CA . ASN A 1 390 ? -5.471 20.643 16.598 1.00 95.44 390 ASN A CA 1
ATOM 3240 C C . ASN A 1 390 ? -5.944 19.194 16.843 1.00 95.44 390 ASN A C 1
ATOM 3242 O O . ASN A 1 390 ? -6.182 18.795 17.987 1.00 95.44 390 ASN A O 1
ATOM 3246 N N . LEU A 1 391 ? -6.201 18.450 15.763 1.00 95.12 391 LEU A N 1
ATOM 3247 C CA . LEU A 1 391 ? -6.570 17.027 15.806 1.00 95.12 391 LEU A CA 1
ATOM 3248 C C . LEU A 1 391 ? -5.343 16.106 15.679 1.00 95.12 391 LEU A C 1
ATOM 3250 O O . LEU A 1 391 ? -5.408 14.947 16.085 1.00 95.12 391 LEU A O 1
ATOM 3254 N N . SER A 1 392 ? -4.237 16.652 15.162 1.00 96.88 392 SER A N 1
ATOM 3255 C CA . SER A 1 392 ? -2.882 16.085 15.131 1.00 96.88 392 SER A CA 1
ATOM 3256 C C . SER A 1 392 ? -1.859 17.211 14.935 1.00 96.88 392 SER A C 1
ATOM 3258 O O . SER A 1 392 ? -2.237 18.349 14.651 1.00 96.88 392 SER A O 1
ATOM 3260 N N . THR A 1 393 ? -0.568 16.893 15.034 1.00 96.12 393 THR A N 1
ATOM 3261 C CA . THR A 1 393 ? 0.533 17.817 14.712 1.00 96.12 393 THR A CA 1
ATOM 3262 C C . THR A 1 393 ? 1.196 17.486 13.369 1.00 96.12 393 THR A C 1
ATOM 3264 O O . THR A 1 393 ? 1.094 16.362 12.875 1.00 96.12 393 THR A O 1
ATOM 3267 N N . LEU A 1 394 ? 1.906 18.453 12.768 1.00 94.94 394 LEU A N 1
ATOM 3268 C CA . LEU A 1 394 ? 2.562 18.285 11.460 1.00 94.94 394 LEU A CA 1
ATOM 3269 C C . LEU A 1 394 ? 3.586 17.136 11.451 1.00 94.94 394 LEU A C 1
ATOM 3271 O O . LEU A 1 394 ? 3.713 16.430 10.456 1.00 94.94 394 LEU A O 1
ATOM 3275 N N . SER A 1 395 ? 4.291 16.912 12.563 1.00 94.06 395 SER A N 1
ATOM 3276 C CA . SER A 1 395 ? 5.287 15.842 12.700 1.00 94.06 395 SER A CA 1
ATOM 3277 C C . SER A 1 395 ? 4.671 14.446 12.864 1.00 94.06 395 SER A C 1
ATOM 3279 O O . SER A 1 395 ? 5.372 13.444 12.693 1.00 94.06 395 SER A O 1
ATOM 3281 N N . GLU A 1 396 ? 3.374 14.357 13.159 1.00 94.38 396 GLU A N 1
ATOM 3282 C CA . GLU A 1 396 ? 2.642 13.113 13.429 1.00 94.38 396 GLU A CA 1
ATOM 3283 C C . GLU A 1 396 ? 1.786 12.637 12.256 1.00 94.38 396 GLU A C 1
ATOM 3285 O O . GLU A 1 396 ? 1.188 11.561 12.340 1.00 94.38 396 GLU A O 1
ATOM 3290 N N . ILE A 1 397 ? 1.741 13.394 11.159 1.00 96.38 397 ILE A N 1
ATOM 3291 C CA . ILE A 1 397 ? 0.964 13.063 9.966 1.00 96.38 397 ILE A CA 1
ATOM 3292 C C . ILE A 1 397 ? 1.826 13.107 8.702 1.00 96.38 397 ILE A C 1
ATOM 3294 O O . ILE A 1 397 ? 2.848 13.783 8.644 1.00 96.38 397 ILE A O 1
ATOM 3298 N N . ASN A 1 398 ? 1.395 12.363 7.693 1.00 96.88 398 ASN A N 1
ATOM 3299 C CA . ASN A 1 398 ? 1.872 12.401 6.314 1.00 96.88 398 ASN A CA 1
ATOM 3300 C C . ASN A 1 398 ? 0.693 12.781 5.402 1.00 96.88 398 ASN A C 1
ATOM 3302 O O . ASN A 1 398 ? -0.358 13.194 5.892 1.00 96.88 398 ASN A O 1
ATOM 3306 N N . LEU A 1 399 ? 0.824 12.648 4.080 1.00 97.12 399 LEU A N 1
ATOM 3307 C CA . LEU A 1 399 ? -0.299 12.875 3.168 1.00 97.12 399 LEU A CA 1
ATOM 3308 C C . LEU A 1 399 ? -1.484 11.965 3.517 1.00 97.12 399 LEU A C 1
ATOM 3310 O O . LEU A 1 399 ? -2.595 12.453 3.684 1.00 97.12 399 LEU A O 1
ATOM 3314 N N . ILE A 1 400 ? -1.242 10.663 3.684 1.00 96.88 400 ILE A N 1
ATOM 3315 C CA . ILE A 1 400 ? -2.275 9.678 4.025 1.00 96.88 400 ILE A CA 1
ATOM 3316 C C . ILE A 1 400 ? -2.039 9.168 5.443 1.00 96.88 400 ILE A C 1
ATOM 3318 O O . ILE A 1 400 ? -0.945 8.713 5.785 1.00 96.88 400 ILE A O 1
ATOM 3322 N N . ASN A 1 401 ? -3.089 9.219 6.262 1.00 96.38 401 ASN A N 1
ATOM 3323 C CA . ASN A 1 401 ? -3.009 9.019 7.705 1.00 96.38 401 ASN A CA 1
ATOM 3324 C C . ASN A 1 401 ? -3.989 7.953 8.191 1.00 96.38 401 ASN A C 1
ATOM 3326 O O . ASN A 1 401 ? -5.084 7.805 7.660 1.00 96.38 401 ASN A O 1
ATOM 3330 N N . SER A 1 402 ? -3.617 7.247 9.257 1.00 95.19 402 SER A N 1
ATOM 3331 C CA . SER A 1 402 ? -4.531 6.381 10.000 1.00 95.19 402 SER A CA 1
ATOM 3332 C C . SER A 1 402 ? -5.319 7.211 11.005 1.00 95.19 402 SER A C 1
ATOM 3334 O O . SER A 1 402 ? -4.719 7.903 11.828 1.00 95.19 402 SER A O 1
ATOM 3336 N N . TYR A 1 403 ? -6.642 7.059 11.020 1.00 96.38 403 TYR A N 1
ATOM 3337 C CA . TYR A 1 403 ? -7.500 7.632 12.057 1.00 96.38 403 TYR A CA 1
ATOM 3338 C C . TYR A 1 403 ? -7.745 6.634 13.197 1.00 96.38 403 TYR A C 1
ATOM 3340 O O . TYR A 1 403 ? -8.057 5.463 12.969 1.00 96.38 403 TYR A O 1
ATOM 3348 N N . SER A 1 404 ? -7.608 7.085 14.445 1.00 94.75 404 SER A N 1
ATOM 3349 C CA . SER A 1 404 ? -7.906 6.294 15.639 1.00 94.75 404 SER A CA 1
ATOM 3350 C C . SER A 1 404 ? -9.169 6.817 16.312 1.00 94.75 404 SER A C 1
ATOM 3352 O O . SER A 1 404 ? -9.089 7.726 17.124 1.00 94.75 404 SER A O 1
ATOM 3354 N N . TYR A 1 405 ? -10.324 6.197 16.060 1.00 91.25 405 TYR A N 1
ATOM 3355 C CA . TYR A 1 405 ? -11.597 6.604 16.683 1.00 91.25 405 TYR A CA 1
ATOM 3356 C C . TYR A 1 405 ? -11.587 6.541 18.223 1.00 91.25 405 TYR A C 1
ATOM 3358 O O . TYR A 1 405 ? -12.304 7.293 18.866 1.00 91.25 405 TYR A O 1
ATOM 3366 N N . LYS A 1 406 ? -10.752 5.676 18.827 1.00 91.06 406 LYS A N 1
ATOM 3367 C CA . LYS A 1 406 ? -10.590 5.592 20.292 1.00 91.06 406 LYS A CA 1
ATOM 3368 C C . LYS A 1 406 ? -9.871 6.806 20.880 1.00 91.06 406 LYS A C 1
ATOM 3370 O O . LYS A 1 406 ? -10.212 7.249 21.966 1.00 91.06 406 LYS A O 1
ATOM 3375 N N . ARG A 1 407 ? -8.838 7.293 20.186 1.00 92.50 407 ARG A N 1
ATOM 3376 C CA . ARG A 1 407 ? -8.045 8.460 20.608 1.00 92.50 407 ARG A CA 1
ATOM 3377 C C . ARG A 1 407 ? -8.554 9.763 19.995 1.00 92.50 407 ARG A C 1
ATOM 3379 O O . ARG A 1 407 ? -8.150 10.828 20.433 1.00 92.50 407 ARG A O 1
ATOM 3386 N N . ASN A 1 408 ? -9.423 9.658 18.994 1.00 95.62 408 ASN A N 1
ATOM 3387 C CA . ASN A 1 408 ? -9.887 10.735 18.136 1.00 95.62 408 ASN A CA 1
ATOM 3388 C C . ASN A 1 408 ? -8.740 11.550 17.502 1.00 95.62 408 ASN A C 1
ATOM 3390 O O . ASN A 1 408 ? -8.774 12.775 17.486 1.00 95.62 408 ASN A O 1
ATOM 3394 N N . THR A 1 409 ? -7.710 10.865 16.998 1.00 95.56 409 THR A N 1
ATOM 3395 C CA . THR A 1 409 ? -6.524 11.501 16.401 1.00 95.56 409 THR A CA 1
ATOM 3396 C C . THR A 1 409 ? -6.085 10.812 15.114 1.00 95.56 409 THR A C 1
ATOM 3398 O O . THR A 1 409 ? -6.345 9.618 14.909 1.00 95.56 409 THR A O 1
ATOM 3401 N N . TRP A 1 410 ? -5.387 11.557 14.253 1.00 97.44 410 TRP A N 1
ATOM 3402 C CA . TRP A 1 410 ? -4.693 11.019 13.082 1.00 97.44 410 TRP A CA 1
ATOM 3403 C C . TRP A 1 410 ? -3.221 10.758 13.394 1.00 97.44 410 TRP A C 1
ATOM 3405 O O . TRP A 1 410 ? -2.594 11.452 14.192 1.00 97.44 410 TRP A O 1
ATOM 3415 N N . SER A 1 411 ? -2.666 9.732 12.758 1.00 96.31 411 SER A N 1
ATOM 3416 C CA . SER A 1 411 ? -1.255 9.368 12.891 1.00 96.31 411 SER A CA 1
ATOM 3417 C C . SER A 1 411 ? -0.711 8.790 11.588 1.00 96.31 411 SER A C 1
ATOM 3419 O O . SER A 1 411 ? -1.475 8.237 10.789 1.00 96.31 411 SER A O 1
ATOM 3421 N N . LYS A 1 412 ? 0.607 8.883 11.387 1.00 95.62 412 LYS A N 1
ATOM 3422 C CA . LYS A 1 412 ? 1.310 8.296 10.235 1.00 95.62 412 LYS A CA 1
ATOM 3423 C C . LYS A 1 412 ? 0.926 6.833 10.015 1.00 95.62 412 LYS A C 1
ATOM 3425 O O . LYS A 1 412 ? 0.811 6.042 10.955 1.00 95.62 412 LYS A O 1
ATOM 3430 N N . LEU A 1 413 ? 0.781 6.453 8.749 1.00 93.06 413 LEU A N 1
ATOM 3431 C CA . LEU A 1 413 ? 0.619 5.052 8.378 1.00 93.06 413 LEU A CA 1
ATOM 3432 C C . LEU A 1 413 ? 1.903 4.262 8.658 1.00 93.06 413 LEU A C 1
ATOM 3434 O O . LEU A 1 413 ? 3.001 4.671 8.297 1.00 93.06 413 LEU A O 1
ATOM 3438 N N . SER A 1 414 ? 1.750 3.082 9.257 1.00 89.06 414 SER A N 1
ATOM 3439 C CA . SER A 1 414 ? 2.816 2.078 9.312 1.00 89.06 414 SER A CA 1
ATOM 3440 C C . SER A 1 414 ? 2.749 1.155 8.089 1.00 89.06 414 SER A C 1
ATOM 3442 O O . SER A 1 414 ? 1.682 0.995 7.497 1.00 89.06 414 SER A O 1
ATOM 3444 N N . ASN A 1 415 ? 3.843 0.457 7.761 1.00 86.06 415 ASN A N 1
ATOM 3445 C CA . ASN A 1 415 ? 3.845 -0.571 6.704 1.00 86.06 415 ASN A CA 1
ATOM 3446 C C . ASN A 1 415 ? 2.762 -1.646 6.919 1.00 86.06 415 ASN A C 1
ATOM 3448 O O . ASN A 1 415 ? 2.147 -2.127 5.966 1.00 86.06 415 ASN A O 1
ATOM 3452 N N . ASN A 1 416 ? 2.510 -2.010 8.180 1.00 84.75 416 ASN A N 1
ATOM 3453 C CA . ASN A 1 416 ? 1.468 -2.966 8.538 1.00 84.75 416 ASN A CA 1
ATOM 3454 C C . ASN A 1 416 ? 0.069 -2.370 8.322 1.00 84.75 416 ASN A C 1
ATOM 3456 O O . ASN A 1 416 ? -0.782 -3.023 7.728 1.00 84.75 416 ASN A O 1
ATOM 3460 N N . SER A 1 417 ? -0.166 -1.125 8.748 1.00 89.38 417 SER A N 1
ATOM 3461 C CA . SER A 1 417 ? -1.441 -0.427 8.516 1.00 89.38 417 SER A CA 1
ATOM 3462 C C . SER A 1 417 ? -1.731 -0.282 7.023 1.00 89.38 417 SER A C 1
ATOM 3464 O O . SER A 1 417 ? -2.827 -0.611 6.591 1.00 89.38 417 SER A O 1
ATOM 3466 N N . TYR A 1 418 ? -0.731 0.119 6.236 1.00 92.81 418 TYR A N 1
ATOM 3467 C CA . TYR A 1 418 ? -0.811 0.208 4.779 1.00 92.81 418 TYR A CA 1
ATOM 3468 C C . TYR A 1 418 ? -1.236 -1.128 4.152 1.00 92.81 418 TYR A C 1
ATOM 3470 O O . TYR A 1 418 ? -2.185 -1.188 3.376 1.00 92.81 418 TYR A O 1
ATOM 3478 N N . SER A 1 419 ? -0.580 -2.225 4.546 1.00 91.25 419 SER A N 1
ATOM 3479 C CA . SER A 1 419 ? -0.905 -3.565 4.038 1.00 91.25 419 SER A CA 1
ATOM 3480 C C . SER A 1 419 ? -2.318 -4.003 4.434 1.00 91.25 419 SER A C 1
ATOM 3482 O O . SER A 1 419 ? -3.022 -4.605 3.631 1.00 91.25 419 SER A O 1
ATOM 3484 N N . ASN A 1 420 ? -2.766 -3.660 5.646 1.00 92.88 420 ASN A N 1
ATOM 3485 C CA . ASN A 1 420 ? -4.126 -3.959 6.094 1.00 92.88 420 ASN A CA 1
ATOM 3486 C C . ASN A 1 420 ? -5.186 -3.156 5.325 1.00 92.88 420 ASN A C 1
ATOM 3488 O O . ASN A 1 420 ? -6.248 -3.702 5.056 1.00 92.88 420 ASN A O 1
ATOM 3492 N N . LEU A 1 421 ? -4.911 -1.902 4.946 1.00 96.81 421 LEU A N 1
ATOM 3493 C CA . LEU A 1 421 ? -5.818 -1.107 4.107 1.00 96.81 421 LEU A CA 1
ATOM 3494 C C 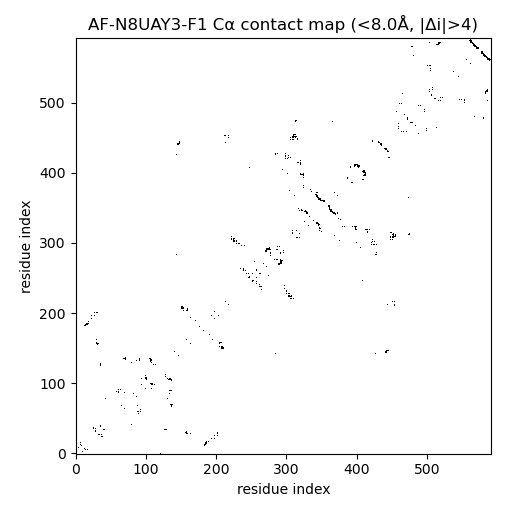. LEU A 1 421 ? -5.957 -1.705 2.703 1.00 96.81 421 LEU A C 1
ATOM 3496 O O . LEU A 1 421 ? -7.070 -1.812 2.194 1.00 96.81 421 LEU A O 1
ATOM 3500 N N . LEU A 1 422 ? -4.851 -2.159 2.102 1.00 96.25 422 LEU A N 1
ATOM 3501 C CA . LEU A 1 422 ? -4.904 -2.892 0.833 1.00 96.25 422 LEU A CA 1
ATOM 3502 C C . LEU A 1 422 ? -5.660 -4.218 0.968 1.00 96.25 422 LEU A C 1
ATOM 3504 O O . LEU A 1 422 ? -6.413 -4.589 0.071 1.00 96.25 422 LEU A O 1
ATOM 3508 N N . ASN A 1 423 ? -5.494 -4.925 2.090 1.00 95.38 423 ASN A N 1
ATOM 3509 C CA . ASN A 1 423 ? -6.252 -6.146 2.337 1.00 95.38 423 ASN A CA 1
ATOM 3510 C C . ASN A 1 423 ? -7.754 -5.871 2.455 1.00 95.38 423 ASN A C 1
ATOM 3512 O O . ASN A 1 423 ? -8.541 -6.546 1.801 1.00 95.38 423 ASN A O 1
ATOM 3516 N N . LEU A 1 424 ? -8.131 -4.838 3.212 1.00 96.44 424 LEU A N 1
ATOM 3517 C CA . LEU A 1 424 ? -9.521 -4.423 3.384 1.00 96.44 424 LEU A CA 1
ATOM 3518 C C . LEU A 1 424 ? -10.167 -4.033 2.050 1.00 96.44 424 LEU A C 1
ATOM 3520 O O . LEU A 1 424 ? -11.296 -4.431 1.780 1.00 96.44 424 LEU A O 1
ATOM 3524 N N . PHE A 1 425 ? -9.433 -3.312 1.196 1.00 98.12 425 PHE A N 1
ATOM 3525 C CA . PHE A 1 425 ? -9.853 -3.023 -0.176 1.00 98.12 425 PHE A CA 1
ATOM 3526 C C . PHE A 1 425 ? -10.159 -4.317 -0.949 1.00 98.12 425 PHE A C 1
ATOM 3528 O O . PHE A 1 425 ? -11.227 -4.450 -1.542 1.00 98.12 425 PHE A O 1
ATOM 3535 N N . CYS A 1 426 ? -9.253 -5.298 -0.905 1.00 96.88 426 CYS A N 1
ATOM 3536 C CA . CYS A 1 426 ? -9.429 -6.571 -1.609 1.00 96.88 426 CYS A CA 1
ATOM 3537 C C . CYS A 1 426 ? -10.599 -7.400 -1.055 1.00 96.88 426 CYS A C 1
ATOM 3539 O O . CYS A 1 426 ? -11.287 -8.082 -1.818 1.00 96.88 426 CYS A O 1
ATOM 3541 N N . ASP A 1 427 ? -10.822 -7.358 0.261 1.00 96.25 427 ASP A N 1
ATOM 3542 C CA . ASP A 1 427 ? -11.940 -8.026 0.934 1.00 96.25 427 ASP A CA 1
ATOM 3543 C C . ASP A 1 427 ? -13.287 -7.413 0.524 1.00 96.25 427 ASP A C 1
ATOM 3545 O O . ASP A 1 427 ? -14.217 -8.146 0.174 1.00 96.25 427 ASP A O 1
ATOM 3549 N N . TYR A 1 428 ? -13.358 -6.078 0.490 1.00 97.75 428 TYR A N 1
ATOM 3550 C CA . TYR A 1 428 ? -14.549 -5.316 0.120 1.00 97.75 428 TYR A CA 1
ATOM 3551 C C . TYR A 1 428 ? -14.921 -5.473 -1.364 1.00 97.75 428 TYR A C 1
ATOM 3553 O O . TYR A 1 428 ? -16.042 -5.873 -1.668 1.00 97.75 428 TYR A O 1
ATOM 3561 N N . PHE A 1 429 ? -13.980 -5.241 -2.288 1.00 97.44 429 PHE A N 1
ATOM 3562 C CA . PHE A 1 429 ? -14.223 -5.316 -3.743 1.00 97.44 429 PHE A CA 1
ATOM 3563 C C . PHE A 1 429 ? -14.172 -6.727 -4.328 1.00 97.44 429 PHE A C 1
ATOM 3565 O O . PHE A 1 429 ? -14.319 -6.907 -5.542 1.00 97.44 429 PHE A O 1
ATOM 3572 N N . GLN A 1 430 ? -13.939 -7.724 -3.474 1.00 95.56 430 GLN A N 1
ATOM 3573 C CA . GLN A 1 430 ? -13.902 -9.128 -3.856 1.00 95.56 430 GLN A CA 1
ATOM 3574 C C . GLN A 1 430 ? -12.941 -9.387 -5.016 1.00 95.56 430 GLN A C 1
ATOM 3576 O O . GLN A 1 430 ? -13.335 -9.850 -6.088 1.00 95.56 430 GLN A O 1
ATOM 3581 N N . THR A 1 431 ? -11.658 -9.067 -4.812 1.00 93.50 431 THR A N 1
ATOM 3582 C CA . THR A 1 431 ? -10.630 -9.412 -5.803 1.00 93.50 431 THR A CA 1
ATOM 3583 C C . THR A 1 431 ? -10.649 -10.913 -6.093 1.00 93.50 431 THR A C 1
ATOM 3585 O O . THR A 1 431 ? -11.064 -11.728 -5.262 1.00 93.50 431 THR A O 1
ATOM 3588 N N . LYS A 1 432 ? -10.229 -11.275 -7.311 1.00 89.31 432 LYS A N 1
ATOM 3589 C CA . LYS A 1 432 ? -10.330 -12.638 -7.843 1.00 89.31 432 LYS A CA 1
ATOM 3590 C C . LYS A 1 432 ? -9.784 -13.668 -6.846 1.00 89.31 432 LYS A C 1
ATOM 3592 O O . LYS A 1 432 ? -8.730 -13.474 -6.232 1.00 89.31 432 LYS A O 1
ATOM 3597 N N . LYS A 1 433 ? -10.523 -14.765 -6.698 1.00 89.00 433 LYS A N 1
ATOM 3598 C CA . LYS A 1 433 ? -10.100 -15.960 -5.967 1.00 89.00 433 LYS A CA 1
ATOM 3599 C C . LYS A 1 433 ? -9.714 -17.052 -6.955 1.00 89.00 433 LYS A C 1
ATOM 3601 O O . LYS A 1 433 ? -10.282 -17.108 -8.044 1.00 89.00 433 LYS A O 1
ATOM 3606 N N . ILE A 1 434 ? -8.780 -17.906 -6.565 1.00 77.56 434 ILE A N 1
ATOM 3607 C CA . ILE A 1 434 ? -8.433 -19.117 -7.307 1.00 77.56 434 ILE A CA 1
ATOM 3608 C C . ILE A 1 434 ? -8.471 -20.305 -6.358 1.00 77.56 434 ILE A C 1
ATOM 3610 O O . ILE A 1 434 ? -8.238 -20.153 -5.156 1.00 77.56 434 ILE A O 1
ATOM 3614 N N . GLU A 1 435 ? -8.776 -21.469 -6.906 1.00 75.94 435 GLU A N 1
ATOM 3615 C CA . GLU A 1 435 ? -8.555 -22.731 -6.217 1.00 75.94 435 GLU A CA 1
ATOM 3616 C C . GLU A 1 435 ? -7.047 -22.995 -6.203 1.00 75.94 435 GLU A C 1
ATOM 3618 O O . GLU A 1 435 ? -6.415 -23.062 -7.256 1.00 75.94 435 GLU A O 1
ATOM 3623 N N . TYR A 1 436 ? -6.459 -23.002 -5.009 1.00 67.19 436 TYR A N 1
ATOM 3624 C CA . TYR A 1 436 ? -5.022 -23.197 -4.817 1.00 67.19 436 TYR A CA 1
ATOM 3625 C C . TYR A 1 436 ? -4.691 -24.675 -4.602 1.00 67.19 436 TYR A C 1
ATOM 3627 O O . TYR A 1 436 ? -3.711 -25.180 -5.142 1.00 67.19 436 TYR A O 1
ATOM 3635 N N . SER A 1 437 ? -5.533 -25.363 -3.835 1.00 58.94 437 SER A N 1
ATOM 3636 C CA . SER A 1 437 ? -5.529 -26.810 -3.640 1.00 58.94 437 SER A CA 1
ATOM 3637 C C . SER A 1 437 ? -6.988 -27.294 -3.558 1.00 58.94 437 SER A C 1
ATOM 3639 O O . SER A 1 437 ? -7.882 -26.450 -3.417 1.00 58.94 437 SER A O 1
ATOM 3641 N N . PRO A 1 438 ? -7.276 -28.606 -3.685 1.00 56.94 438 PRO A N 1
ATOM 3642 C CA . PRO A 1 438 ? -8.645 -29.113 -3.619 1.00 56.94 438 PRO A CA 1
ATOM 3643 C C . PRO A 1 438 ? -9.365 -28.617 -2.359 1.00 56.94 438 PRO A C 1
ATOM 3645 O O . PRO A 1 438 ? -8.916 -28.868 -1.242 1.00 56.94 438 PRO A O 1
ATOM 3648 N N . ASN A 1 439 ? -10.488 -27.917 -2.540 1.00 67.88 439 ASN A N 1
ATOM 3649 C CA . ASN A 1 439 ? -11.274 -27.268 -1.477 1.00 67.88 439 ASN A CA 1
ATOM 3650 C C . ASN A 1 439 ? -10.597 -26.086 -0.743 1.00 67.88 439 ASN A C 1
ATOM 3652 O O . ASN A 1 439 ? -11.148 -25.588 0.241 1.00 67.88 439 ASN A O 1
ATOM 3656 N N . GLU A 1 440 ? -9.463 -25.572 -1.224 1.00 72.56 440 GLU A N 1
ATOM 3657 C CA . GLU A 1 440 ? -8.798 -24.389 -0.670 1.00 72.56 440 GLU A CA 1
ATOM 3658 C C . GLU A 1 440 ? -8.795 -23.233 -1.676 1.00 72.56 440 GLU A C 1
ATOM 3660 O O . GLU A 1 440 ? -8.041 -23.205 -2.653 1.00 72.56 440 GLU A O 1
ATOM 3665 N N . TYR A 1 441 ? -9.604 -22.211 -1.400 1.00 76.00 441 TYR A N 1
ATOM 3666 C CA . TYR A 1 441 ? -9.620 -20.986 -2.193 1.00 76.00 441 TYR A CA 1
ATOM 3667 C C . TYR A 1 441 ? -8.719 -19.920 -1.576 1.00 76.00 441 TYR A C 1
ATOM 3669 O O . TYR A 1 441 ? -8.844 -19.579 -0.399 1.00 76.00 441 TYR A O 1
ATOM 3677 N N . ARG A 1 442 ? -7.864 -19.316 -2.400 1.00 82.56 442 ARG A N 1
ATOM 3678 C CA . ARG A 1 442 ? -7.027 -18.173 -2.014 1.00 82.56 442 ARG A CA 1
ATOM 3679 C C . ARG A 1 442 ? -7.371 -16.945 -2.846 1.00 82.56 442 ARG A C 1
ATOM 3681 O O . ARG A 1 442 ? -7.798 -17.058 -3.994 1.00 82.56 442 ARG A O 1
ATOM 3688 N N . ARG A 1 443 ? -7.186 -15.755 -2.271 1.00 85.44 443 ARG A N 1
ATOM 3689 C CA . ARG A 1 443 ? -7.491 -14.468 -2.921 1.00 85.44 443 ARG A CA 1
ATOM 3690 C C . ARG A 1 443 ? -6.223 -13.714 -3.307 1.00 85.44 443 ARG A C 1
ATOM 3692 O O . ARG A 1 443 ? -5.223 -13.725 -2.583 1.00 85.44 443 ARG A O 1
ATOM 3699 N N . TYR A 1 444 ? -6.288 -13.002 -4.432 1.00 87.31 444 TYR A N 1
ATOM 3700 C CA . TYR A 1 444 ? -5.271 -12.019 -4.798 1.00 87.31 444 TYR A CA 1
ATOM 3701 C C . TYR A 1 444 ? -5.363 -10.790 -3.889 1.00 87.31 444 TYR A C 1
ATOM 3703 O O . TYR A 1 444 ? -6.179 -9.894 -4.116 1.00 87.31 444 TYR A O 1
ATOM 3711 N N . TYR A 1 445 ? -4.502 -10.727 -2.872 1.00 90.88 445 TYR A N 1
ATOM 3712 C CA . TYR A 1 445 ? -4.308 -9.510 -2.088 1.00 90.88 445 TYR A CA 1
ATOM 3713 C C . TYR A 1 445 ? -3.186 -8.667 -2.676 1.00 90.88 445 TYR A C 1
ATOM 3715 O O . TYR A 1 445 ? -2.031 -9.086 -2.743 1.00 90.88 445 TYR A O 1
ATOM 3723 N N . ILE A 1 446 ? -3.537 -7.448 -3.064 1.00 90.81 446 ILE A N 1
ATOM 3724 C CA . ILE A 1 446 ? -2.645 -6.526 -3.759 1.00 90.81 446 ILE A CA 1
ATOM 3725 C C . ILE A 1 446 ? -1.526 -6.050 -2.824 1.00 90.81 446 ILE A C 1
ATOM 3727 O O . ILE A 1 446 ? -1.744 -5.742 -1.647 1.00 90.81 446 ILE A O 1
ATOM 3731 N N . ARG A 1 447 ? -0.305 -5.959 -3.356 1.00 89.50 447 ARG A N 1
ATOM 3732 C CA . ARG A 1 447 ? 0.856 -5.351 -2.692 1.00 89.50 447 ARG A CA 1
ATOM 3733 C C . ARG A 1 447 ? 1.399 -4.194 -3.518 1.00 89.50 447 ARG A C 1
ATOM 3735 O O . ARG A 1 447 ? 1.416 -4.248 -4.743 1.00 89.50 447 ARG A O 1
ATOM 3742 N N . GLN A 1 448 ? 1.951 -3.184 -2.846 1.00 88.88 448 GLN A N 1
ATOM 3743 C CA . GLN A 1 448 ? 2.481 -1.999 -3.529 1.00 88.88 448 GLN A CA 1
ATOM 3744 C C . GLN A 1 448 ? 3.590 -2.316 -4.538 1.00 88.88 448 GLN A C 1
ATOM 3746 O O . GLN A 1 448 ? 3.673 -1.688 -5.587 1.00 88.88 448 GLN A O 1
ATOM 3751 N N . HIS A 1 449 ? 4.434 -3.307 -4.242 1.00 82.69 449 HIS A N 1
ATOM 3752 C CA . HIS A 1 449 ? 5.426 -3.789 -5.201 1.00 82.69 449 HIS A CA 1
ATOM 3753 C C . HIS A 1 449 ? 4.769 -4.228 -6.524 1.00 82.69 449 HIS A C 1
ATOM 3755 O O . HIS A 1 449 ? 5.278 -3.899 -7.590 1.00 82.69 449 HIS A O 1
ATOM 3761 N N . GLN A 1 450 ? 3.640 -4.943 -6.456 1.00 84.81 450 GLN A N 1
ATOM 3762 C CA . GLN A 1 450 ? 2.948 -5.452 -7.640 1.00 84.81 450 GLN A CA 1
ATOM 3763 C C . GLN A 1 450 ? 2.320 -4.308 -8.442 1.00 84.81 450 GLN A C 1
ATOM 3765 O O . GLN A 1 450 ? 2.425 -4.311 -9.661 1.00 84.81 450 GLN A O 1
ATOM 3770 N N . LEU A 1 451 ? 1.754 -3.297 -7.771 1.00 88.62 451 LEU A N 1
ATOM 3771 C CA . LEU A 1 451 ? 1.227 -2.093 -8.427 1.00 88.62 451 LEU A CA 1
ATOM 3772 C C . LEU A 1 451 ? 2.328 -1.288 -9.133 1.00 88.62 451 LEU A C 1
ATOM 3774 O O . LEU A 1 451 ? 2.172 -0.891 -10.285 1.00 88.62 451 LEU A O 1
ATOM 3778 N N . ARG A 1 452 ? 3.482 -1.110 -8.476 1.00 85.94 452 ARG A N 1
ATOM 3779 C CA . ARG A 1 452 ? 4.656 -0.477 -9.091 1.00 85.94 452 ARG A CA 1
ATOM 3780 C C . ARG A 1 452 ? 5.167 -1.272 -10.297 1.00 85.94 452 ARG A C 1
ATOM 3782 O O . ARG A 1 452 ? 5.539 -0.665 -11.298 1.00 85.94 452 ARG A O 1
ATOM 3789 N N . ARG A 1 453 ? 5.189 -2.607 -10.209 1.00 79.19 453 ARG A N 1
ATOM 3790 C CA . ARG A 1 453 ? 5.579 -3.485 -11.323 1.00 79.19 453 ARG A CA 1
ATOM 3791 C C . ARG A 1 453 ? 4.611 -3.357 -12.494 1.00 79.19 453 ARG A C 1
ATOM 3793 O O . ARG A 1 453 ? 5.053 -3.198 -13.623 1.00 79.19 453 ARG A O 1
ATOM 3800 N N . PHE A 1 454 ? 3.311 -3.363 -12.209 1.00 83.44 454 PHE A N 1
ATOM 3801 C CA . PHE A 1 454 ? 2.265 -3.183 -13.208 1.00 83.44 454 PHE A CA 1
ATOM 3802 C C . PHE A 1 454 ? 2.430 -1.868 -13.976 1.00 83.44 454 PHE A C 1
ATOM 3804 O O . PHE A 1 454 ? 2.379 -1.884 -15.201 1.00 83.44 454 PHE A O 1
ATOM 3811 N N . PHE A 1 455 ? 2.716 -0.754 -13.289 1.00 86.12 455 PHE A N 1
ATOM 3812 C CA . PHE A 1 455 ? 3.030 0.511 -13.963 1.00 86.12 455 PHE A CA 1
ATOM 3813 C C . PHE A 1 455 ? 4.194 0.356 -14.948 1.00 86.12 455 PHE A C 1
ATOM 3815 O O . PHE A 1 455 ? 4.095 0.788 -16.093 1.00 86.12 455 PHE A O 1
ATOM 3822 N N . ALA A 1 456 ? 5.291 -0.269 -14.510 1.00 82.00 456 ALA A N 1
ATOM 3823 C CA . ALA A 1 456 ? 6.473 -0.452 -15.347 1.00 82.00 456 ALA A CA 1
ATOM 3824 C C . ALA A 1 456 ? 6.178 -1.318 -16.581 1.00 82.00 456 ALA A C 1
ATOM 3826 O O . ALA A 1 456 ? 6.605 -0.975 -17.680 1.00 82.00 456 ALA A O 1
ATOM 3827 N N . MET A 1 457 ? 5.392 -2.385 -16.411 1.00 77.38 457 MET A N 1
ATOM 3828 C CA . MET A 1 457 ? 4.945 -3.242 -17.511 1.00 77.38 457 MET A CA 1
ATOM 3829 C C . MET A 1 457 ? 4.047 -2.487 -18.493 1.00 77.38 457 MET A C 1
ATOM 3831 O O . MET A 1 457 ? 4.308 -2.516 -19.687 1.00 77.38 457 MET A O 1
ATOM 3835 N N . MET A 1 458 ? 3.040 -1.760 -18.005 1.00 78.88 458 MET A N 1
ATOM 3836 C CA . MET A 1 458 ? 2.143 -0.965 -18.851 1.00 78.88 458 MET A CA 1
ATOM 3837 C C . MET A 1 458 ? 2.892 0.112 -19.636 1.00 78.88 458 MET A C 1
ATOM 3839 O O . MET A 1 458 ? 2.646 0.303 -20.826 1.00 78.88 458 MET A O 1
ATOM 3843 N N . PHE A 1 459 ? 3.828 0.802 -18.983 1.00 81.06 459 PHE A N 1
ATOM 3844 C CA . PHE A 1 459 ? 4.658 1.807 -19.633 1.00 81.06 459 PHE A CA 1
ATOM 3845 C C . PHE A 1 459 ? 5.505 1.177 -20.742 1.00 81.06 459 PHE A C 1
ATOM 3847 O O . PHE A 1 459 ? 5.508 1.675 -21.868 1.00 81.06 459 PHE A O 1
ATOM 3854 N N . PHE A 1 460 ? 6.153 0.046 -20.451 1.00 76.75 460 PHE A N 1
ATOM 3855 C CA . PHE A 1 460 ? 6.952 -0.690 -21.425 1.00 76.75 460 PHE A CA 1
ATOM 3856 C C . PHE A 1 460 ? 6.109 -1.241 -22.581 1.00 76.75 460 PHE A C 1
ATOM 3858 O O . PHE A 1 460 ? 6.521 -1.134 -23.725 1.00 76.75 460 PHE A O 1
ATOM 3865 N N . TRP A 1 461 ? 4.893 -1.735 -22.339 1.00 72.31 461 TRP A N 1
ATOM 3866 C CA . TRP A 1 461 ? 3.985 -2.134 -23.423 1.00 72.31 461 TRP A CA 1
ATOM 3867 C C . TRP A 1 461 ? 3.581 -0.963 -24.316 1.00 72.31 461 TRP A C 1
ATOM 3869 O O . TRP A 1 461 ? 3.417 -1.137 -25.517 1.00 72.31 461 TRP A O 1
ATOM 3879 N N . SER A 1 462 ? 3.436 0.236 -23.747 1.00 72.56 462 SER A N 1
ATOM 3880 C CA . SER A 1 462 ? 3.005 1.418 -24.501 1.00 72.56 462 SER A CA 1
ATOM 3881 C C . SER A 1 462 ? 4.116 2.101 -25.303 1.00 72.56 462 SER A C 1
ATOM 3883 O O . SER A 1 462 ? 3.829 2.759 -26.302 1.00 72.56 462 SER A O 1
ATOM 3885 N N . LYS A 1 463 ? 5.368 2.011 -24.839 1.00 72.50 463 LYS A N 1
ATOM 3886 C CA . LYS A 1 463 ? 6.512 2.767 -25.378 1.00 72.50 463 LYS A CA 1
ATOM 3887 C C . LYS A 1 463 ? 7.721 1.906 -25.727 1.00 72.50 463 LYS A C 1
ATOM 3889 O O . LYS A 1 463 ? 8.704 2.442 -26.218 1.00 72.50 463 LYS A O 1
ATOM 3894 N N . SER A 1 464 ? 7.656 0.594 -25.520 1.00 72.56 464 SER A N 1
ATOM 3895 C CA . SER A 1 464 ? 8.735 -0.357 -25.794 1.00 72.56 464 SER A CA 1
ATOM 3896 C C . SER A 1 464 ? 10.093 0.132 -25.262 1.00 72.56 464 SER A C 1
ATOM 3898 O O . SER A 1 464 ? 10.186 0.651 -24.144 1.00 72.56 464 SER A O 1
ATOM 3900 N N . PHE A 1 465 ? 11.143 -0.017 -26.062 1.00 71.25 465 PHE A N 1
ATOM 3901 C CA . PHE A 1 465 ? 12.499 0.393 -25.734 1.00 71.25 465 PHE A CA 1
ATOM 3902 C C . PHE A 1 465 ? 12.693 1.919 -25.724 1.00 71.25 465 PHE A C 1
ATOM 3904 O O . PHE A 1 465 ? 13.498 2.398 -24.926 1.00 71.25 465 PHE A O 1
ATOM 3911 N N . ASP A 1 466 ? 11.905 2.691 -26.485 1.00 69.44 466 ASP A N 1
ATOM 3912 C CA . ASP A 1 466 ? 11.948 4.170 -26.466 1.00 69.44 466 ASP A CA 1
ATOM 3913 C C . ASP A 1 466 ? 11.612 4.748 -25.093 1.00 69.44 466 ASP A C 1
ATOM 3915 O O . ASP A 1 466 ? 12.084 5.809 -24.684 1.00 69.44 466 ASP A O 1
ATOM 3919 N N . GLY A 1 467 ? 10.771 4.029 -24.356 1.00 74.50 467 GLY A N 1
ATOM 3920 C CA . GLY A 1 467 ? 10.332 4.424 -23.034 1.00 74.50 467 GLY A CA 1
ATOM 3921 C C . GLY A 1 467 ? 11.314 4.105 -21.911 1.00 74.50 467 GLY A C 1
ATOM 3922 O O . GLY A 1 467 ? 11.079 4.560 -20.794 1.00 74.50 467 GLY A O 1
ATOM 3923 N N . LEU A 1 468 ? 12.376 3.323 -22.134 1.00 76.44 468 LEU A N 1
ATOM 3924 C CA . LEU A 1 468 ? 13.163 2.754 -21.030 1.00 76.44 468 LEU A CA 1
ATOM 3925 C C . LEU A 1 468 ? 13.879 3.807 -20.187 1.00 76.44 468 LEU A C 1
ATOM 3927 O O . LEU A 1 468 ? 13.852 3.710 -18.960 1.00 76.44 468 LEU A O 1
ATOM 3931 N N . ASP A 1 469 ? 14.462 4.833 -20.807 1.00 75.00 469 ASP A N 1
ATOM 3932 C CA . ASP A 1 469 ? 15.110 5.907 -20.050 1.00 75.00 469 ASP A CA 1
ATOM 3933 C C . ASP A 1 469 ? 14.089 6.763 -19.285 1.00 75.00 469 ASP A C 1
ATOM 3935 O O . ASP A 1 469 ? 14.264 7.066 -18.103 1.00 75.00 469 ASP A O 1
ATOM 3939 N N . THR A 1 470 ? 12.943 7.045 -19.909 1.00 82.44 470 THR A N 1
ATOM 3940 C CA . THR A 1 470 ? 11.827 7.722 -19.233 1.00 82.44 470 THR A CA 1
ATOM 3941 C C . THR A 1 470 ? 11.337 6.890 -18.049 1.00 82.44 470 THR A C 1
ATOM 3943 O O . THR A 1 470 ? 11.142 7.406 -16.950 1.00 82.44 470 THR A O 1
ATOM 3946 N N . LEU A 1 471 ? 11.189 5.578 -18.220 1.00 82.06 471 LEU A N 1
ATOM 3947 C CA . LEU A 1 471 ? 10.754 4.670 -17.169 1.00 82.06 471 LEU A CA 1
ATOM 3948 C C . LEU A 1 471 ? 11.791 4.558 -16.043 1.00 82.06 471 LEU A C 1
ATOM 3950 O O . LEU A 1 471 ? 11.416 4.541 -14.867 1.00 82.06 471 LEU A O 1
ATOM 3954 N N . ARG A 1 472 ? 13.087 4.548 -16.380 1.00 79.88 472 ARG A N 1
ATOM 3955 C CA . ARG A 1 472 ? 14.205 4.640 -15.430 1.00 79.88 472 ARG A CA 1
ATOM 3956 C C . ARG A 1 472 ? 14.107 5.918 -14.609 1.00 79.88 472 ARG A C 1
ATOM 3958 O O . ARG A 1 472 ? 14.140 5.845 -13.374 1.00 79.88 472 ARG A O 1
ATOM 3965 N N . HIS A 1 473 ? 13.903 7.051 -15.283 1.00 81.88 473 HIS A N 1
ATOM 3966 C CA . HIS A 1 473 ? 13.663 8.336 -14.647 1.00 81.88 473 HIS A CA 1
ATOM 3967 C C . HIS A 1 473 ? 12.470 8.229 -13.700 1.00 81.88 473 HIS A C 1
ATOM 3969 O O . HIS A 1 473 ? 12.664 8.407 -12.496 1.00 81.88 473 HIS A O 1
ATOM 3975 N N . PHE A 1 474 ? 11.278 7.838 -14.173 1.00 83.19 474 PHE A N 1
ATOM 3976 C CA . PHE A 1 474 ? 10.090 7.639 -13.338 1.00 83.19 474 PHE A CA 1
ATOM 3977 C C . PHE A 1 474 ? 10.429 6.806 -12.106 1.00 83.19 474 PHE A C 1
ATOM 3979 O O . PHE A 1 474 ? 10.324 7.309 -10.991 1.00 83.19 474 PHE A O 1
ATOM 3986 N N . LEU A 1 475 ? 10.914 5.578 -12.257 1.00 79.06 475 LEU A N 1
ATOM 3987 C CA . LEU A 1 475 ? 11.165 4.658 -11.147 1.00 79.06 475 LEU A CA 1
ATOM 3988 C C . LEU A 1 475 ? 12.279 5.111 -10.185 1.00 79.06 475 LEU A C 1
ATOM 3990 O O . LEU A 1 475 ? 12.359 4.570 -9.076 1.00 79.06 475 LEU A O 1
ATOM 3994 N N . GLY A 1 476 ? 13.114 6.086 -10.553 1.00 70.44 476 GLY A N 1
ATOM 3995 C CA . GLY A 1 476 ? 14.262 6.507 -9.746 1.00 70.44 476 GLY A CA 1
ATOM 3996 C C . GLY A 1 476 ? 15.277 5.372 -9.589 1.00 70.44 476 GLY A C 1
ATOM 3997 O O . GLY A 1 476 ? 15.798 5.145 -8.493 1.00 70.44 476 GLY A O 1
ATOM 3998 N N . HIS A 1 477 ? 15.447 4.576 -10.649 1.00 71.25 477 HIS A N 1
ATOM 3999 C CA . HIS A 1 477 ? 16.465 3.532 -10.740 1.00 71.25 477 HIS A CA 1
ATOM 4000 C C . HIS A 1 477 ? 17.725 4.125 -11.367 1.00 71.25 477 HIS A C 1
ATOM 4002 O O . HIS A 1 477 ? 17.636 4.888 -12.321 1.00 71.25 477 HIS A O 1
ATOM 4008 N N . THR A 1 478 ? 18.888 3.760 -10.842 1.00 57.28 478 THR A N 1
ATOM 4009 C CA . THR A 1 478 ? 20.183 4.106 -11.444 1.00 57.28 478 THR A CA 1
ATOM 4010 C C . THR A 1 478 ? 20.620 3.075 -12.483 1.00 57.28 478 THR A C 1
ATOM 4012 O O . THR A 1 478 ? 21.378 3.413 -13.382 1.00 57.28 478 THR A O 1
ATOM 4015 N N . ASP A 1 479 ? 20.121 1.840 -12.371 1.00 66.12 479 ASP A N 1
ATOM 4016 C CA . ASP A 1 479 ? 20.537 0.703 -13.191 1.00 66.12 479 ASP A CA 1
ATOM 4017 C C . ASP A 1 479 ? 19.446 0.296 -14.193 1.00 66.12 479 ASP A C 1
ATOM 4019 O O . ASP A 1 479 ? 18.305 0.010 -13.802 1.00 66.12 479 ASP A O 1
ATOM 4023 N N . ILE A 1 480 ? 19.797 0.322 -15.481 1.00 69.50 480 ILE A N 1
ATOM 4024 C CA . ILE A 1 480 ? 18.879 0.071 -16.599 1.00 69.50 480 ILE A CA 1
ATOM 4025 C C . ILE A 1 480 ? 18.793 -1.416 -16.973 1.00 69.50 480 ILE A C 1
ATOM 4027 O O . ILE A 1 480 ? 17.735 -1.869 -17.405 1.00 69.50 480 ILE A O 1
ATOM 4031 N N . GLU A 1 481 ? 19.849 -2.191 -16.723 1.00 71.44 481 GLU A N 1
ATOM 4032 C CA . GLU A 1 481 ? 19.881 -3.643 -16.927 1.00 71.44 481 GLU A CA 1
ATOM 4033 C C . GLU A 1 481 ? 18.968 -4.328 -15.906 1.00 71.44 481 GLU A C 1
ATOM 4035 O O . GLU A 1 481 ? 18.056 -5.085 -16.251 1.00 71.44 481 GLU A O 1
ATOM 4040 N N . HIS A 1 482 ? 19.111 -3.953 -14.632 1.00 67.38 482 HIS A N 1
ATOM 4041 C CA . HIS A 1 482 ? 18.208 -4.389 -13.574 1.00 67.38 482 HIS A CA 1
ATOM 4042 C C . HIS A 1 482 ? 16.756 -3.973 -13.832 1.00 67.38 482 HIS A C 1
ATOM 4044 O O . HIS A 1 482 ? 15.838 -4.694 -13.441 1.00 67.38 482 HIS A O 1
ATOM 4050 N N . LEU A 1 483 ? 16.524 -2.822 -14.471 1.00 70.62 483 LEU A N 1
ATOM 4051 C CA . LEU A 1 483 ? 15.183 -2.392 -14.860 1.00 70.62 483 LEU A CA 1
ATOM 4052 C C . LEU A 1 483 ? 14.612 -3.256 -15.990 1.00 70.62 483 LEU A C 1
ATOM 4054 O O . LEU A 1 483 ? 13.462 -3.679 -15.894 1.00 70.62 483 LEU A O 1
ATOM 4058 N N . TYR A 1 484 ? 15.401 -3.521 -17.030 1.00 72.81 484 TYR A N 1
ATOM 4059 C CA . TYR A 1 484 ? 14.979 -4.336 -18.163 1.00 72.81 484 TYR A CA 1
ATOM 4060 C C . TYR A 1 484 ? 14.578 -5.738 -17.706 1.00 72.81 484 TYR A C 1
ATOM 4062 O O . TYR A 1 484 ? 13.439 -6.142 -17.930 1.00 72.81 484 TYR A O 1
ATOM 4070 N N . HIS A 1 485 ? 15.445 -6.426 -16.957 1.00 71.25 485 HIS A N 1
ATOM 4071 C CA . HIS A 1 485 ? 15.127 -7.749 -16.415 1.00 71.25 485 HIS A CA 1
ATOM 4072 C C . HIS A 1 485 ? 13.902 -7.721 -15.496 1.00 71.25 485 HIS A C 1
ATOM 4074 O O . HIS A 1 485 ? 13.045 -8.595 -15.578 1.00 71.25 485 HIS A O 1
ATOM 4080 N N . TYR A 1 486 ? 13.757 -6.680 -14.671 1.00 66.62 486 TYR A N 1
ATOM 4081 C CA . TYR A 1 486 ? 12.587 -6.515 -13.807 1.00 66.62 486 TYR A CA 1
ATOM 4082 C C . TYR A 1 486 ? 11.255 -6.451 -14.585 1.00 66.62 486 TYR A C 1
ATOM 4084 O O . TYR A 1 486 ? 10.225 -6.940 -14.094 1.00 66.62 486 TYR A O 1
ATOM 4092 N N . ILE A 1 487 ? 11.276 -5.857 -15.785 1.00 70.38 487 ILE A N 1
ATOM 4093 C CA . ILE A 1 487 ? 10.111 -5.660 -16.657 1.00 70.38 487 ILE A CA 1
ATOM 4094 C C . ILE A 1 487 ? 9.837 -6.865 -17.551 1.00 70.38 487 ILE A C 1
ATOM 4096 O O . ILE A 1 487 ? 8.665 -7.180 -17.729 1.00 70.38 487 ILE A O 1
ATOM 4100 N N . THR A 1 488 ? 10.867 -7.494 -18.129 1.00 68.69 488 THR A N 1
ATOM 4101 C CA . THR A 1 488 ? 10.712 -8.534 -19.164 1.00 68.69 488 THR A CA 1
ATOM 4102 C C . THR A 1 488 ? 10.539 -9.938 -18.607 1.00 68.69 488 THR A C 1
ATOM 4104 O O . THR A 1 488 ? 9.835 -10.742 -19.202 1.00 68.69 488 THR A O 1
ATOM 4107 N N . GLU A 1 489 ? 11.067 -10.211 -17.416 1.00 65.56 489 GLU A N 1
ATOM 4108 C CA . GLU A 1 489 ? 10.946 -11.506 -16.739 1.00 65.56 489 GLU A CA 1
ATOM 4109 C C . GLU A 1 489 ? 9.505 -12.042 -16.528 1.00 65.56 489 GLU A C 1
ATOM 4111 O O . GLU A 1 489 ? 9.323 -13.254 -16.608 1.00 65.56 489 GLU A O 1
ATOM 4116 N N . PRO A 1 490 ? 8.468 -11.225 -16.241 1.00 57.31 490 PRO A N 1
ATOM 4117 C CA . PRO A 1 490 ? 7.092 -11.695 -16.103 1.00 57.31 490 PRO A CA 1
ATOM 4118 C C . PRO A 1 490 ? 6.305 -11.674 -17.423 1.00 57.31 490 PRO A C 1
ATOM 4120 O O . PRO A 1 490 ? 5.120 -12.010 -17.407 1.00 57.31 490 PRO A O 1
ATOM 4123 N N . LEU A 1 491 ? 6.889 -11.187 -18.524 1.00 64.38 491 LEU A N 1
ATOM 4124 C CA . LEU A 1 491 ? 6.194 -11.100 -19.806 1.00 64.38 491 LEU A CA 1
ATOM 4125 C C . LEU A 1 491 ? 6.129 -12.478 -20.450 1.00 64.38 491 LEU A C 1
ATOM 4127 O O . LEU A 1 491 ? 7.090 -13.242 -20.410 1.00 64.38 491 LEU A O 1
ATOM 4131 N N . THR A 1 492 ? 4.990 -12.794 -21.065 1.00 61.72 492 THR A N 1
ATOM 4132 C CA . THR A 1 492 ? 4.917 -13.970 -21.930 1.00 61.72 492 THR A CA 1
ATOM 4133 C C . THR A 1 492 ? 5.823 -13.754 -23.137 1.00 61.72 492 THR A C 1
ATOM 4135 O O . THR A 1 492 ? 5.954 -12.623 -23.618 1.00 61.72 492 THR A O 1
ATOM 4138 N N . GLY A 1 493 ? 6.403 -14.841 -23.655 1.00 63.59 493 GLY A N 1
ATOM 4139 C CA . GLY A 1 493 ? 7.213 -14.798 -24.877 1.00 63.59 493 GLY A CA 1
ATOM 4140 C C . GLY A 1 493 ? 6.482 -14.085 -26.015 1.00 63.59 493 GLY A C 1
ATOM 4141 O O . GLY A 1 493 ? 7.035 -13.176 -26.610 1.00 63.59 493 GLY A O 1
ATOM 4142 N N . SER A 1 494 ? 5.186 -14.355 -26.196 1.00 63.53 494 SER A N 1
ATOM 4143 C CA . SER A 1 494 ? 4.347 -13.702 -27.212 1.00 63.53 494 SER A CA 1
ATOM 4144 C C . SER A 1 494 ? 4.250 -12.176 -27.083 1.00 63.53 494 SER A C 1
ATOM 4146 O O . SER A 1 494 ? 4.304 -11.465 -28.083 1.00 63.53 494 SER A O 1
ATOM 4148 N N . VAL A 1 495 ? 4.122 -11.643 -25.862 1.00 64.69 495 VAL A N 1
ATOM 4149 C CA . VAL A 1 495 ? 4.058 -10.190 -25.637 1.00 64.69 495 VAL A CA 1
ATOM 4150 C C . VAL A 1 495 ? 5.422 -9.564 -25.896 1.00 64.69 495 VAL A C 1
ATOM 4152 O O . VAL A 1 495 ? 5.506 -8.496 -26.498 1.00 64.69 495 VAL A O 1
ATOM 4155 N N . LEU A 1 496 ? 6.495 -10.230 -25.468 1.00 72.62 496 LEU A N 1
ATOM 4156 C CA . LEU A 1 496 ? 7.851 -9.762 -25.715 1.00 72.62 496 LEU A CA 1
ATOM 4157 C C . LEU A 1 496 ? 8.189 -9.794 -27.215 1.00 72.62 496 LEU A C 1
ATOM 4159 O O . LEU A 1 496 ? 8.736 -8.818 -27.719 1.00 72.62 496 LEU A O 1
ATOM 4163 N N . ASN A 1 497 ? 7.796 -10.848 -27.930 1.00 76.62 497 ASN A N 1
ATOM 4164 C CA . ASN A 1 497 ? 7.971 -10.995 -29.376 1.00 76.62 497 ASN A CA 1
ATOM 4165 C C . ASN A 1 497 ? 7.212 -9.905 -30.138 1.00 76.62 497 ASN A C 1
ATOM 4167 O O . ASN A 1 497 ? 7.791 -9.263 -31.008 1.00 76.62 497 ASN A O 1
ATOM 4171 N N . GLY A 1 498 ? 5.974 -9.598 -29.735 1.00 75.06 498 GLY A N 1
ATOM 4172 C CA . GLY A 1 498 ? 5.205 -8.482 -30.294 1.00 75.06 498 GLY A CA 1
ATOM 4173 C C . GLY A 1 498 ? 5.862 -7.110 -30.084 1.00 75.06 498 GLY A C 1
ATOM 4174 O O . GLY A 1 498 ? 5.827 -6.257 -30.969 1.00 75.06 498 GLY A O 1
ATOM 4175 N N . VAL A 1 499 ? 6.496 -6.885 -28.927 1.00 75.81 499 VAL A N 1
ATOM 4176 C CA . VAL A 1 499 ? 7.261 -5.652 -28.672 1.00 75.81 499 VAL A CA 1
ATOM 4177 C C . VAL A 1 499 ? 8.522 -5.608 -29.538 1.00 75.81 499 VAL A C 1
ATOM 4179 O O . VAL A 1 499 ? 8.786 -4.589 -30.173 1.00 75.81 499 VAL A O 1
ATOM 4182 N N . LYS A 1 500 ? 9.281 -6.709 -29.602 1.00 82.44 500 LYS A N 1
ATOM 4183 C CA . LYS A 1 500 ? 10.497 -6.819 -30.421 1.00 82.44 500 LYS A CA 1
ATOM 4184 C C . LYS A 1 500 ? 10.195 -6.600 -31.904 1.00 82.44 500 LYS A C 1
ATOM 4186 O O . LYS A 1 500 ? 10.868 -5.794 -32.542 1.00 82.44 500 LYS A O 1
ATOM 4191 N N . SER A 1 501 ? 9.161 -7.249 -32.439 1.00 81.38 501 SER A N 1
ATOM 4192 C CA . SER A 1 501 ? 8.772 -7.115 -33.845 1.00 81.38 501 SER A CA 1
ATOM 4193 C C . SER A 1 501 ? 8.346 -5.700 -34.192 1.00 81.38 501 SER A C 1
ATOM 4195 O O . SER A 1 501 ? 8.737 -5.188 -35.241 1.00 81.38 501 SER A O 1
ATOM 4197 N N . HIS A 1 502 ? 7.598 -5.041 -33.304 1.00 81.19 502 HIS A N 1
ATOM 4198 C CA . HIS A 1 502 ? 7.225 -3.647 -33.479 1.00 81.19 502 HIS A CA 1
ATOM 4199 C C . HIS A 1 502 ? 8.466 -2.750 -33.525 1.00 81.19 502 HIS A C 1
ATOM 4201 O O . HIS A 1 502 ? 8.619 -1.983 -34.471 1.00 81.19 502 HIS A O 1
ATOM 4207 N N . THR A 1 503 ? 9.395 -2.899 -32.574 1.00 81.00 503 THR A N 1
ATOM 4208 C CA . THR A 1 503 ? 10.635 -2.108 -32.542 1.00 81.00 503 THR A CA 1
ATOM 4209 C C . THR A 1 503 ? 11.512 -2.335 -33.777 1.00 81.00 503 THR A C 1
ATOM 4211 O O . THR A 1 503 ? 11.994 -1.364 -34.354 1.00 81.00 503 THR A O 1
ATOM 4214 N N . ILE A 1 504 ? 11.677 -3.583 -34.230 1.00 84.44 504 ILE A N 1
ATOM 4215 C CA . ILE A 1 504 ? 12.409 -3.898 -35.468 1.00 84.44 504 ILE A CA 1
ATOM 4216 C C . ILE A 1 504 ? 11.717 -3.258 -36.678 1.00 84.44 504 ILE A C 1
ATOM 4218 O O . ILE A 1 504 ? 12.383 -2.656 -37.516 1.00 84.44 504 ILE A O 1
ATOM 4222 N N . THR A 1 505 ? 10.386 -3.353 -36.762 1.00 82.44 505 THR A N 1
ATOM 4223 C CA . THR A 1 505 ? 9.602 -2.777 -37.867 1.00 82.44 505 THR A CA 1
ATOM 4224 C C . THR A 1 505 ? 9.791 -1.263 -37.945 1.00 82.44 505 THR A C 1
ATOM 4226 O O . THR A 1 505 ? 10.056 -0.732 -39.020 1.00 82.44 505 THR A O 1
ATOM 4229 N N . GLU A 1 506 ? 9.676 -0.561 -36.817 1.00 79.94 506 GLU A N 1
ATOM 4230 C CA . GLU A 1 506 ? 9.841 0.895 -36.762 1.00 79.94 506 GLU A CA 1
ATOM 4231 C C . GLU A 1 506 ? 11.275 1.317 -37.118 1.00 79.94 506 GLU A C 1
ATOM 4233 O O . GLU A 1 506 ? 11.451 2.228 -37.930 1.00 79.94 506 GLU A O 1
ATOM 4238 N N . ALA A 1 507 ? 12.287 0.608 -36.597 1.00 82.88 507 ALA A N 1
ATOM 4239 C CA . ALA A 1 507 ? 13.693 0.856 -36.914 1.00 82.88 507 ALA A CA 1
ATOM 4240 C C . ALA A 1 507 ? 13.998 0.633 -38.405 1.00 82.88 507 ALA A C 1
ATOM 4242 O O . ALA A 1 507 ? 14.627 1.479 -39.038 1.00 82.88 507 ALA A O 1
ATOM 4243 N N . TYR A 1 508 ? 13.499 -0.460 -38.990 1.00 83.50 508 TYR A N 1
ATOM 4244 C CA . TYR A 1 508 ? 13.681 -0.780 -40.409 1.00 83.50 508 TYR A CA 1
ATOM 4245 C C . TYR A 1 508 ? 12.988 0.227 -41.339 1.00 83.50 508 TYR A C 1
ATOM 4247 O O . TYR A 1 508 ? 13.500 0.560 -42.404 1.00 83.50 508 TYR A O 1
ATOM 4255 N N . LEU A 1 509 ? 11.831 0.759 -40.930 1.00 79.38 509 LEU A N 1
ATOM 4256 C CA . LEU A 1 509 ? 11.118 1.808 -41.667 1.00 79.38 509 LEU A CA 1
ATOM 4257 C C . LEU A 1 509 ? 11.730 3.209 -41.482 1.00 79.38 509 LEU A C 1
ATOM 4259 O O . LEU A 1 509 ? 11.196 4.175 -42.033 1.00 79.38 509 LEU A O 1
ATOM 4263 N N . GLY A 1 510 ? 12.804 3.344 -40.694 1.00 72.00 510 GLY A N 1
ATOM 4264 C CA . GLY A 1 510 ? 13.426 4.629 -40.374 1.00 72.00 510 GLY A CA 1
ATOM 4265 C C . GLY A 1 510 ? 12.509 5.572 -39.586 1.00 72.00 510 GLY A C 1
ATOM 4266 O O . GLY A 1 510 ? 12.666 6.793 -39.662 1.00 72.00 510 GLY A O 1
ATOM 4267 N N . ARG A 1 511 ? 11.512 5.034 -38.869 1.00 67.19 511 ARG A N 1
ATOM 4268 C CA . ARG A 1 511 ? 10.647 5.818 -37.978 1.00 67.19 511 ARG A CA 1
ATOM 4269 C C . ARG A 1 511 ? 11.406 6.152 -36.690 1.00 67.19 511 ARG A C 1
ATOM 4271 O O . ARG A 1 511 ? 12.392 5.506 -36.346 1.00 67.19 511 ARG A O 1
ATOM 4278 N N . SER A 1 512 ? 10.977 7.205 -35.992 1.00 58.56 512 SER A N 1
ATOM 4279 C CA . SER A 1 512 ? 11.558 7.580 -34.697 1.00 58.56 512 SER A CA 1
ATOM 4280 C C . SER A 1 512 ? 11.499 6.393 -33.732 1.00 58.56 512 SER A C 1
ATOM 4282 O O . SER A 1 512 ? 10.427 5.831 -33.537 1.00 58.56 512 SER A O 1
ATOM 4284 N N . GLY A 1 513 ? 12.639 6.029 -33.150 1.00 62.22 513 GLY A N 1
ATOM 4285 C CA . GLY A 1 513 ? 12.778 4.844 -32.310 1.00 62.22 513 GLY A CA 1
ATOM 4286 C C . GLY A 1 513 ? 14.218 4.664 -31.810 1.00 62.22 513 GLY A C 1
ATOM 4287 O O . GLY A 1 513 ? 15.079 5.500 -32.119 1.00 62.22 513 GLY A O 1
ATOM 4288 N N . PRO A 1 514 ? 14.527 3.581 -31.077 1.00 66.19 514 PRO A N 1
ATOM 4289 C CA . PRO A 1 514 ? 15.868 3.316 -30.589 1.00 66.19 514 PRO A CA 1
ATOM 4290 C C . PRO A 1 514 ? 16.735 2.823 -31.749 1.00 66.19 514 PRO A C 1
ATOM 4292 O O . PRO A 1 514 ? 16.264 2.100 -32.627 1.00 66.19 514 PRO A O 1
ATOM 4295 N N . ILE A 1 515 ? 18.021 3.175 -31.746 1.00 76.56 515 ILE A N 1
ATOM 4296 C CA . ILE A 1 515 ? 18.956 2.685 -32.764 1.00 76.56 515 ILE A CA 1
ATOM 4297 C C . ILE A 1 515 ? 19.114 1.169 -32.593 1.00 76.56 515 ILE A C 1
ATOM 4299 O O . ILE A 1 515 ? 19.550 0.699 -31.538 1.00 76.56 515 ILE A O 1
ATOM 4303 N N . VAL A 1 516 ? 18.772 0.420 -33.643 1.00 83.00 516 VAL A N 1
ATOM 4304 C CA . VAL A 1 516 ? 18.977 -1.029 -33.725 1.00 83.00 516 VAL A CA 1
ATOM 4305 C C . VAL A 1 516 ? 20.214 -1.298 -34.576 1.00 83.00 516 VAL A C 1
ATOM 4307 O O . VAL A 1 516 ? 20.243 -0.996 -35.768 1.00 83.00 516 VAL A O 1
ATOM 4310 N N . LYS A 1 517 ? 21.255 -1.865 -33.965 1.00 85.06 517 LYS A N 1
ATOM 4311 C CA . LYS A 1 517 ? 22.434 -2.349 -34.685 1.00 85.06 517 LYS A CA 1
ATOM 4312 C C . LYS A 1 517 ? 22.075 -3.558 -35.541 1.00 85.06 517 LYS A C 1
ATOM 4314 O O . LYS A 1 517 ? 21.259 -4.378 -35.129 1.00 85.06 517 LYS A O 1
ATOM 4319 N N . ASN A 1 518 ? 22.735 -3.662 -36.694 1.00 88.00 518 ASN A N 1
ATOM 4320 C CA . ASN A 1 518 ? 22.570 -4.731 -37.686 1.00 88.00 518 ASN A CA 1
ATOM 4321 C C . ASN A 1 518 ? 21.184 -4.764 -38.354 1.00 88.00 518 ASN A C 1
ATOM 4323 O O . ASN A 1 518 ? 20.819 -5.749 -38.982 1.00 88.00 518 ASN A O 1
ATOM 4327 N N . ILE A 1 519 ? 20.402 -3.681 -38.262 1.00 85.81 519 ILE A N 1
ATOM 4328 C CA . ILE A 1 519 ? 19.073 -3.616 -38.888 1.00 85.81 519 ILE A CA 1
ATOM 4329 C C . ILE A 1 519 ? 19.123 -3.746 -40.418 1.00 85.81 519 ILE A C 1
ATOM 4331 O O . ILE A 1 519 ? 18.176 -4.235 -41.028 1.00 85.81 519 ILE A O 1
ATOM 4335 N N . GLU A 1 520 ? 20.241 -3.350 -41.029 1.00 83.19 520 GLU A N 1
ATOM 4336 C CA . GLU A 1 520 ? 20.489 -3.444 -42.473 1.00 83.19 520 GLU A CA 1
ATOM 4337 C C . GLU A 1 520 ? 20.436 -4.903 -42.965 1.00 83.19 520 GLU A C 1
ATOM 4339 O O . GLU A 1 520 ? 19.927 -5.185 -44.054 1.00 83.19 520 GLU A O 1
ATOM 4344 N N . ASP A 1 521 ? 20.883 -5.843 -42.123 1.00 85.81 521 ASP A N 1
ATOM 4345 C CA . ASP A 1 521 ? 20.954 -7.273 -42.438 1.00 85.81 521 ASP A CA 1
ATOM 4346 C C . ASP A 1 521 ? 19.555 -7.913 -42.524 1.00 85.81 521 ASP A C 1
ATOM 4348 O O . ASP A 1 521 ? 19.363 -8.929 -43.198 1.00 85.81 521 ASP A O 1
ATOM 4352 N N . LEU A 1 522 ? 18.536 -7.272 -41.930 1.00 85.12 522 LEU A N 1
ATOM 4353 C CA . LEU A 1 522 ? 17.147 -7.736 -41.966 1.00 85.12 522 LEU A CA 1
ATOM 4354 C C . LEU A 1 522 ? 16.608 -7.849 -43.396 1.00 85.12 522 LEU A C 1
ATOM 4356 O O . LEU A 1 522 ? 15.790 -8.727 -43.673 1.00 85.12 522 LEU A O 1
ATOM 4360 N N . ARG A 1 523 ? 17.053 -6.983 -44.321 1.00 82.38 523 ARG A N 1
ATOM 4361 C CA . ARG A 1 523 ? 16.601 -7.040 -45.721 1.00 82.38 523 ARG A CA 1
ATOM 4362 C C . ARG A 1 523 ? 16.971 -8.380 -46.353 1.00 82.38 523 ARG A C 1
ATOM 4364 O O . ARG A 1 523 ? 16.127 -8.986 -47.005 1.00 82.38 523 ARG A O 1
ATOM 4371 N N . THR A 1 524 ? 18.201 -8.837 -46.140 1.00 82.19 524 THR A N 1
ATOM 4372 C CA . THR A 1 524 ? 18.700 -10.110 -46.672 1.00 82.19 524 THR A CA 1
ATOM 4373 C C . THR A 1 524 ? 17.895 -11.279 -46.115 1.00 82.19 524 THR A C 1
ATOM 4375 O O . THR A 1 524 ? 17.420 -12.115 -46.881 1.00 82.19 524 THR A O 1
ATOM 4378 N N . VAL A 1 525 ? 17.643 -11.284 -44.801 1.00 83.31 525 VAL A N 1
ATOM 4379 C CA . VAL A 1 525 ? 16.830 -12.319 -44.140 1.00 83.31 525 VAL A CA 1
ATOM 4380 C C . VAL A 1 525 ? 15.403 -12.348 -44.696 1.00 83.31 525 VAL A C 1
ATOM 4382 O O . VAL A 1 525 ? 14.893 -13.412 -45.037 1.00 83.31 525 VAL A O 1
ATOM 4385 N N . LEU A 1 526 ? 14.760 -11.186 -44.854 1.00 81.00 526 LEU A N 1
ATOM 4386 C CA . LEU A 1 526 ? 13.399 -11.099 -45.392 1.00 81.00 526 LEU A CA 1
ATOM 4387 C C . LEU A 1 526 ? 13.302 -11.578 -46.850 1.00 81.00 526 LEU A C 1
ATOM 4389 O O . LEU A 1 526 ? 12.306 -12.206 -47.210 1.00 81.00 526 LEU A O 1
ATOM 4393 N N . LEU A 1 527 ? 14.295 -11.279 -47.693 1.00 79.25 527 LEU A N 1
ATOM 4394 C CA . LEU A 1 527 ? 14.309 -11.719 -49.094 1.00 79.25 527 LEU A CA 1
ATOM 4395 C C . LEU A 1 527 ? 14.507 -13.236 -49.199 1.00 79.25 527 LEU A C 1
ATOM 4397 O O . LEU A 1 527 ? 13.738 -13.902 -49.896 1.00 79.25 527 LEU A O 1
ATOM 4401 N N . ASN A 1 528 ? 15.479 -13.774 -48.454 1.00 79.06 528 ASN A N 1
ATOM 4402 C CA . ASN A 1 528 ? 15.812 -15.198 -48.451 1.00 79.06 528 ASN A CA 1
ATOM 4403 C C . ASN A 1 528 ? 14.667 -16.044 -47.882 1.00 79.06 528 ASN A C 1
ATOM 4405 O O . ASN A 1 528 ? 14.249 -17.018 -48.501 1.00 79.06 528 ASN A O 1
ATOM 4409 N N . HIS A 1 529 ? 14.117 -15.658 -46.730 1.00 74.69 529 HIS A N 1
ATOM 4410 C CA . HIS A 1 529 ? 13.145 -16.491 -46.022 1.00 74.69 529 HIS A CA 1
ATOM 4411 C C . HIS A 1 529 ? 11.754 -16.495 -46.680 1.00 74.69 529 HIS A C 1
ATOM 4413 O O . HIS A 1 529 ? 11.016 -17.473 -46.584 1.00 74.69 529 HIS A O 1
ATOM 4419 N N . PHE A 1 530 ? 11.381 -15.419 -47.383 1.00 76.00 530 PHE A N 1
ATOM 4420 C CA . PHE A 1 530 ? 10.088 -15.321 -48.072 1.00 76.00 530 PHE A CA 1
ATOM 4421 C C . PHE A 1 530 ? 10.171 -15.539 -49.594 1.00 76.00 530 PHE A C 1
ATOM 4423 O O . PHE A 1 530 ? 9.159 -15.341 -50.269 1.00 76.00 530 PHE A O 1
ATOM 4430 N N . ASN A 1 531 ? 11.328 -15.953 -50.135 1.00 69.94 531 ASN A N 1
ATOM 4431 C CA . ASN A 1 531 ? 11.556 -16.207 -51.568 1.00 69.94 531 ASN A CA 1
ATOM 4432 C C . ASN A 1 531 ? 11.044 -15.075 -52.482 1.00 69.94 531 ASN A C 1
ATOM 4434 O O . ASN A 1 531 ? 10.337 -15.305 -53.467 1.00 69.94 531 ASN A O 1
ATOM 4438 N N . VAL A 1 532 ? 11.382 -13.831 -52.143 1.00 70.88 532 VAL A N 1
ATOM 4439 C CA . VAL A 1 532 ? 10.984 -12.643 -52.913 1.00 70.88 532 VAL A CA 1
ATOM 4440 C C . VAL A 1 532 ? 12.211 -11.920 -53.455 1.00 70.88 532 VAL A C 1
ATOM 4442 O O . VAL A 1 532 ? 13.178 -11.707 -52.736 1.00 70.88 532 VAL A O 1
ATOM 4445 N N . ASN A 1 533 ? 12.158 -11.528 -54.732 1.00 55.94 533 ASN A N 1
ATOM 4446 C CA . ASN A 1 533 ? 13.274 -10.871 -55.428 1.00 55.94 533 ASN A CA 1
ATOM 4447 C C . ASN A 1 533 ? 13.415 -9.384 -55.071 1.00 55.94 533 ASN A C 1
ATOM 4449 O O . ASN A 1 533 ? 14.497 -8.821 -55.209 1.00 55.94 533 ASN A O 1
ATOM 4453 N N . ASP A 1 534 ? 12.327 -8.748 -54.632 1.00 58.19 534 ASP A N 1
ATOM 4454 C CA . ASP A 1 534 ? 12.348 -7.390 -54.102 1.00 58.19 534 ASP A CA 1
ATOM 4455 C C . ASP A 1 534 ? 11.204 -7.190 -53.101 1.00 58.19 534 ASP A C 1
ATOM 4457 O O . ASP A 1 534 ? 10.142 -7.814 -53.198 1.00 58.19 534 ASP A O 1
ATOM 4461 N N . LEU A 1 535 ? 11.425 -6.310 -52.128 1.00 62.09 535 LEU A N 1
ATOM 4462 C CA . LEU A 1 535 ? 10.403 -5.867 -51.188 1.00 62.09 535 LEU A CA 1
ATOM 4463 C C . LEU A 1 535 ? 9.943 -4.487 -51.650 1.00 62.09 535 LEU A C 1
ATOM 4465 O O . LEU A 1 535 ? 10.558 -3.479 -51.307 1.00 62.09 535 LEU A O 1
ATOM 4469 N N . GLU A 1 536 ? 8.852 -4.423 -52.416 1.00 55.41 536 GLU A N 1
ATOM 4470 C CA . GLU A 1 536 ? 8.184 -3.150 -52.699 1.00 55.41 536 GLU A CA 1
ATOM 4471 C C . GLU A 1 536 ? 7.590 -2.586 -51.398 1.00 55.41 536 GLU A C 1
ATOM 4473 O O . GLU A 1 536 ? 6.434 -2.822 -51.036 1.00 55.41 536 GLU A O 1
ATOM 4478 N N . ILE A 1 537 ? 8.392 -1.817 -50.663 1.00 54.22 537 ILE A N 1
ATOM 4479 C CA . ILE A 1 537 ? 7.922 -1.009 -49.539 1.00 54.22 537 ILE A CA 1
ATOM 4480 C C . ILE A 1 537 ? 7.278 0.237 -50.146 1.00 54.22 537 ILE A C 1
ATOM 4482 O O . ILE A 1 537 ? 7.863 1.319 -50.200 1.00 54.22 537 ILE A O 1
ATOM 4486 N N . ILE A 1 538 ? 6.065 0.075 -50.675 1.00 45.94 538 ILE A N 1
ATOM 4487 C CA . ILE A 1 538 ? 5.287 1.194 -51.205 1.00 45.94 538 ILE A CA 1
ATOM 4488 C C . ILE A 1 538 ? 4.976 2.121 -50.030 1.00 45.94 538 ILE A C 1
ATOM 4490 O O . ILE A 1 538 ? 4.176 1.776 -49.163 1.00 45.94 538 ILE A O 1
ATOM 4494 N N . SER A 1 539 ? 5.655 3.272 -50.011 1.00 46.31 539 SER A N 1
ATOM 4495 C CA . SER A 1 539 ? 5.299 4.528 -49.342 1.00 46.31 539 SER A CA 1
ATOM 4496 C C . SER A 1 539 ? 4.326 4.406 -48.158 1.00 46.31 539 SER A C 1
ATOM 4498 O O . SER A 1 539 ? 3.124 4.232 -48.342 1.00 46.31 539 SER A O 1
ATOM 4500 N N . ILE A 1 540 ? 4.896 4.573 -46.959 1.00 48.16 540 ILE A N 1
ATOM 4501 C CA . ILE A 1 540 ? 4.463 5.136 -45.653 1.00 48.16 540 ILE A CA 1
ATOM 4502 C C . ILE A 1 540 ? 2.959 5.394 -45.351 1.00 48.16 540 ILE A C 1
ATOM 4504 O O . ILE A 1 540 ? 2.595 5.440 -44.178 1.00 48.16 540 ILE A O 1
ATOM 4508 N N . LYS A 1 541 ? 2.060 5.544 -46.328 1.00 47.34 541 LYS A N 1
ATOM 4509 C CA . LYS A 1 541 ? 0.631 5.858 -46.141 1.00 47.34 541 LYS A CA 1
ATOM 4510 C C . LYS A 1 541 ? -0.317 4.650 -46.130 1.00 47.34 541 LYS A C 1
ATOM 4512 O O . LYS A 1 541 ? -1.475 4.825 -45.762 1.00 47.34 541 LYS A O 1
ATOM 4517 N N . ASN A 1 542 ? 0.139 3.444 -46.477 1.00 50.72 542 ASN A N 1
ATOM 4518 C CA . ASN A 1 542 ? -0.711 2.246 -46.470 1.00 50.72 542 ASN A CA 1
ATOM 4519 C C . ASN A 1 542 ? -0.559 1.446 -45.166 1.00 50.72 542 ASN A C 1
ATOM 4521 O O . ASN A 1 542 ? 0.393 0.685 -44.996 1.00 50.72 542 ASN A O 1
ATOM 4525 N N . PHE A 1 543 ? -1.539 1.585 -44.267 1.00 49.78 543 PHE A N 1
ATOM 4526 C CA . PHE A 1 543 ? -1.670 0.822 -43.014 1.00 49.78 543 PHE A CA 1
ATOM 4527 C C . PHE A 1 543 ? -1.540 -0.705 -43.223 1.00 49.78 543 PHE A C 1
ATOM 4529 O O . PHE A 1 543 ? -0.916 -1.396 -42.418 1.00 49.78 543 PHE A O 1
ATOM 4536 N N . ASP A 1 544 ? -2.031 -1.220 -44.356 1.00 52.44 544 ASP A N 1
ATOM 4537 C CA . ASP A 1 544 ? -1.944 -2.641 -44.720 1.00 52.44 544 ASP A CA 1
ATOM 4538 C C . ASP A 1 544 ? -0.512 -3.140 -44.957 1.00 52.44 544 ASP A C 1
ATOM 4540 O O . ASP A 1 544 ? -0.195 -4.282 -44.621 1.00 52.44 544 ASP A O 1
ATOM 4544 N N . SER A 1 545 ? 0.376 -2.310 -45.509 1.00 58.84 545 SER A N 1
ATOM 4545 C CA . SER A 1 545 ? 1.763 -2.708 -45.786 1.00 58.84 545 SER A CA 1
ATOM 4546 C C . SER A 1 545 ? 2.589 -2.802 -44.501 1.00 58.84 545 SER A C 1
ATOM 4548 O O . SER A 1 545 ? 3.391 -3.723 -44.352 1.00 58.84 545 SER A O 1
ATOM 4550 N N . THR A 1 546 ? 2.357 -1.900 -43.538 1.00 58.00 546 THR A N 1
ATOM 4551 C CA . THR A 1 546 ? 3.010 -1.944 -42.218 1.00 58.00 546 THR A CA 1
ATOM 4552 C C . THR A 1 546 ? 2.574 -3.173 -41.420 1.00 58.00 546 THR A C 1
ATOM 4554 O O . THR A 1 546 ? 3.424 -3.852 -40.851 1.00 58.00 546 THR A O 1
ATOM 4557 N N . ASN A 1 547 ? 1.283 -3.520 -41.437 1.00 60.25 547 ASN A N 1
ATOM 4558 C CA . ASN A 1 547 ? 0.794 -4.722 -40.755 1.00 60.25 547 ASN A CA 1
ATOM 4559 C C . ASN A 1 547 ? 1.337 -6.015 -41.385 1.00 60.25 547 ASN A C 1
ATOM 4561 O O . ASN A 1 547 ? 1.688 -6.939 -40.656 1.00 60.25 547 ASN A O 1
ATOM 4565 N N . LYS A 1 548 ? 1.474 -6.065 -42.719 1.00 67.94 548 LYS A N 1
ATOM 4566 C CA . LYS A 1 548 ? 2.092 -7.202 -43.428 1.00 67.94 548 LYS A CA 1
ATOM 4567 C C . LYS A 1 548 ? 3.582 -7.365 -43.113 1.00 67.94 548 LYS A C 1
ATOM 4569 O O . LYS A 1 548 ? 4.063 -8.491 -43.022 1.00 67.94 548 LYS A O 1
ATOM 4574 N N . LEU A 1 549 ? 4.323 -6.266 -42.960 1.00 74.50 549 LEU A N 1
ATOM 4575 C CA . LEU A 1 549 ? 5.730 -6.314 -42.550 1.00 74.50 549 LEU A CA 1
ATOM 4576 C C . LEU A 1 549 ? 5.862 -6.762 -41.087 1.00 74.50 549 LEU A C 1
ATOM 4578 O O . LEU A 1 549 ? 6.636 -7.669 -40.790 1.00 74.50 549 LEU A O 1
ATOM 4582 N N . LEU A 1 550 ? 5.041 -6.198 -40.198 1.00 76.56 550 LEU A N 1
ATOM 4583 C CA . LEU A 1 550 ? 4.999 -6.561 -38.783 1.00 76.56 550 LEU A CA 1
ATOM 4584 C C . LEU A 1 550 ? 4.672 -8.048 -38.579 1.00 76.56 550 LEU A C 1
ATOM 4586 O O . LEU A 1 550 ? 5.295 -8.701 -37.746 1.00 76.56 550 LEU A O 1
ATOM 4590 N N . SER A 1 551 ? 3.724 -8.612 -39.336 1.00 72.38 551 SER A N 1
ATOM 4591 C CA . SER A 1 551 ? 3.399 -10.042 -39.246 1.00 72.38 551 SER A CA 1
ATOM 4592 C C . SER A 1 551 ? 4.549 -10.935 -39.716 1.00 72.38 551 SER A C 1
ATOM 4594 O O . SER A 1 551 ? 4.796 -11.970 -39.108 1.00 72.38 551 SER A O 1
ATOM 4596 N N . LYS A 1 552 ? 5.280 -10.526 -40.764 1.00 76.69 552 LYS A N 1
ATOM 4597 C CA . LYS A 1 552 ? 6.460 -11.256 -41.255 1.00 76.69 552 LYS A CA 1
ATOM 4598 C C . LYS A 1 552 ? 7.604 -11.235 -40.243 1.00 76.69 552 LYS A C 1
ATOM 4600 O O . LYS A 1 552 ? 8.213 -12.267 -40.005 1.00 76.69 552 LYS A O 1
ATOM 4605 N N . ILE A 1 553 ? 7.866 -10.086 -39.621 1.00 83.06 553 ILE A N 1
ATOM 4606 C CA . ILE A 1 553 ? 8.895 -9.961 -38.580 1.00 83.06 553 ILE A CA 1
ATOM 4607 C C . ILE A 1 553 ? 8.497 -10.750 -37.325 1.00 83.06 553 ILE A C 1
ATOM 4609 O O . ILE A 1 553 ? 9.343 -11.429 -36.760 1.00 83.06 553 ILE A O 1
ATOM 4613 N N . ASN A 1 554 ? 7.223 -10.714 -36.908 1.00 78.19 554 ASN A N 1
ATOM 4614 C CA . ASN A 1 554 ? 6.739 -11.557 -35.804 1.00 78.19 554 ASN A CA 1
ATOM 4615 C C . ASN A 1 554 ? 6.987 -13.043 -36.073 1.00 78.19 554 ASN A C 1
ATOM 4617 O O . ASN A 1 554 ? 7.517 -13.720 -35.205 1.00 78.19 554 ASN A O 1
ATOM 4621 N N . TYR A 1 555 ? 6.664 -13.517 -37.280 1.00 76.06 555 TYR A N 1
ATOM 4622 C CA . TYR A 1 555 ? 6.923 -14.899 -37.679 1.00 76.06 555 TYR A CA 1
ATOM 4623 C C . TYR A 1 555 ? 8.411 -15.263 -37.564 1.00 76.06 555 TYR A C 1
ATOM 4625 O O . TYR A 1 555 ? 8.738 -16.274 -36.959 1.00 76.06 555 TYR A O 1
ATOM 4633 N N . LEU A 1 556 ? 9.323 -14.413 -38.057 1.00 77.69 556 LEU A N 1
ATOM 4634 C CA . LEU A 1 556 ? 10.766 -14.673 -37.948 1.00 77.69 556 LEU A CA 1
ATOM 4635 C C . LEU A 1 556 ? 11.264 -14.737 -36.491 1.00 77.69 556 LEU A C 1
ATOM 4637 O O . LEU A 1 556 ? 12.212 -15.462 -36.209 1.00 77.69 556 LEU A O 1
ATOM 4641 N N . ILE A 1 557 ? 10.645 -13.993 -35.568 1.00 79.31 557 ILE A N 1
ATOM 4642 C CA . ILE A 1 557 ? 10.975 -14.052 -34.134 1.00 79.31 557 ILE A CA 1
ATOM 4643 C C . ILE A 1 557 ? 10.392 -15.311 -33.483 1.00 79.31 557 ILE A C 1
ATOM 4645 O O . ILE A 1 557 ? 11.061 -15.944 -32.669 1.00 79.31 557 ILE A O 1
ATOM 4649 N N . ASP A 1 558 ? 9.151 -15.671 -33.821 1.00 75.00 558 ASP A N 1
ATOM 4650 C CA . ASP A 1 558 ? 8.484 -16.864 -33.287 1.00 75.00 558 ASP A CA 1
ATOM 4651 C C . ASP A 1 558 ? 9.186 -18.158 -33.735 1.00 75.00 558 ASP A C 1
ATOM 4653 O O . ASP A 1 558 ? 9.297 -19.091 -32.944 1.00 75.00 558 ASP A O 1
ATOM 4657 N N . GLU A 1 559 ? 9.729 -18.184 -34.955 1.00 75.50 559 GLU A N 1
ATOM 4658 C CA . GLU A 1 559 ? 10.539 -19.289 -35.491 1.00 75.50 559 GLU A CA 1
ATOM 4659 C C . GLU A 1 559 ? 12.017 -19.235 -35.059 1.00 75.50 559 GLU A C 1
ATOM 4661 O O . GLU A 1 559 ? 12.821 -20.037 -35.525 1.00 75.50 559 GLU A O 1
ATOM 4666 N N . HIS A 1 560 ? 12.394 -18.307 -34.170 1.00 80.88 560 HIS A N 1
ATOM 4667 C CA . HIS A 1 560 ? 13.766 -18.140 -33.672 1.00 80.88 560 HIS A CA 1
ATOM 4668 C C . HIS A 1 560 ? 14.824 -17.848 -34.756 1.00 80.88 560 HIS A C 1
ATOM 4670 O O . HIS A 1 560 ? 15.999 -18.117 -34.553 1.00 80.88 560 HIS A O 1
ATOM 4676 N N . ILE A 1 561 ? 14.440 -17.261 -35.892 1.00 78.19 561 ILE A N 1
ATOM 4677 C CA . ILE A 1 561 ? 15.356 -16.913 -36.997 1.00 78.19 561 ILE A CA 1
ATOM 4678 C C . ILE A 1 561 ? 16.068 -15.585 -36.720 1.00 78.19 561 ILE A C 1
ATOM 4680 O O . ILE A 1 561 ? 17.242 -15.396 -37.051 1.00 78.19 561 ILE A O 1
ATOM 4684 N N . ILE A 1 562 ? 15.345 -14.642 -36.113 1.00 86.25 562 ILE A N 1
ATOM 4685 C CA . ILE A 1 562 ? 15.887 -13.362 -35.656 1.00 86.25 562 ILE A CA 1
ATOM 4686 C C . ILE A 1 562 ? 15.479 -13.103 -34.208 1.00 86.25 562 ILE A C 1
ATOM 4688 O O . ILE A 1 562 ? 14.382 -13.462 -33.783 1.00 86.25 562 ILE A O 1
ATOM 4692 N N . ASP A 1 563 ? 16.320 -12.389 -33.468 1.00 86.50 563 ASP A N 1
ATOM 4693 C CA . ASP A 1 563 ? 15.997 -11.884 -32.139 1.00 86.50 563 ASP A CA 1
ATOM 4694 C C . ASP A 1 563 ? 16.439 -10.424 -31.969 1.00 86.50 563 ASP A C 1
ATOM 4696 O O . ASP A 1 563 ? 17.293 -9.909 -32.687 1.00 86.50 563 ASP A O 1
ATOM 4700 N N . LEU A 1 564 ? 15.852 -9.731 -30.997 1.00 85.25 564 LEU A N 1
ATOM 4701 C CA . LEU A 1 564 ? 16.249 -8.385 -30.598 1.00 85.25 564 LEU A CA 1
ATOM 4702 C C . LEU A 1 564 ? 16.615 -8.377 -29.119 1.00 85.25 564 LEU A C 1
ATOM 4704 O O . LEU A 1 564 ? 15.755 -8.590 -28.256 1.00 85.25 564 LEU A O 1
ATOM 4708 N N . GLN A 1 565 ? 17.875 -8.069 -28.817 1.00 83.81 565 GLN A N 1
ATOM 4709 C CA . GLN A 1 565 ? 18.367 -8.031 -27.441 1.00 83.81 565 GLN A CA 1
ATOM 4710 C C . GLN A 1 565 ? 19.059 -6.705 -27.111 1.00 83.81 565 GLN A C 1
ATOM 4712 O O . GLN A 1 565 ? 19.785 -6.157 -27.945 1.00 83.81 565 GLN A O 1
ATOM 4717 N N . PRO A 1 566 ? 18.865 -6.169 -25.891 1.00 83.81 566 PRO A N 1
ATOM 4718 C CA . PRO A 1 566 ? 19.641 -5.036 -25.422 1.00 83.81 566 PRO A CA 1
ATOM 4719 C C . PRO A 1 566 ? 21.037 -5.477 -24.972 1.00 83.81 566 PRO A C 1
ATOM 4721 O O . PRO A 1 566 ? 21.193 -6.434 -24.213 1.00 83.81 566 PRO A O 1
ATOM 4724 N N . ARG A 1 567 ? 22.052 -4.714 -25.370 1.00 82.75 567 ARG A N 1
ATOM 4725 C CA . ARG A 1 567 ? 23.407 -4.781 -24.827 1.00 82.75 567 ARG A CA 1
ATOM 4726 C C . ARG A 1 567 ? 23.644 -3.580 -23.923 1.00 82.75 567 ARG A C 1
ATOM 4728 O O . ARG A 1 567 ? 23.625 -2.442 -24.383 1.00 82.75 567 ARG A O 1
ATOM 4735 N N . PHE A 1 568 ? 23.904 -3.844 -22.648 1.00 81.81 568 PHE A N 1
ATOM 4736 C CA . PHE A 1 568 ? 24.167 -2.817 -21.643 1.00 81.81 568 PHE A CA 1
ATOM 4737 C C . PHE A 1 568 ? 25.653 -2.469 -21.578 1.00 81.81 568 PHE A C 1
ATOM 4739 O O . PHE A 1 568 ? 26.518 -3.343 -21.679 1.00 81.81 568 PHE A O 1
ATOM 4746 N N . PHE A 1 569 ? 25.963 -1.187 -21.405 1.00 78.94 569 PHE A N 1
ATOM 4747 C CA . PHE A 1 569 ? 27.331 -0.710 -21.243 1.00 78.94 569 PHE A CA 1
ATOM 4748 C C . PHE A 1 569 ? 27.383 0.544 -20.369 1.00 78.94 569 PHE A C 1
ATOM 4750 O O . PHE A 1 569 ? 26.389 1.232 -20.150 1.00 78.94 569 PHE A O 1
ATOM 4757 N N . THR A 1 570 ? 28.570 0.840 -19.848 1.00 80.69 570 THR A N 1
ATOM 4758 C CA . THR A 1 570 ? 28.808 2.002 -18.991 1.00 80.69 570 THR A CA 1
ATOM 4759 C C . THR A 1 570 ? 29.584 3.055 -19.769 1.00 80.69 570 THR A C 1
ATOM 4761 O O . THR A 1 570 ? 30.628 2.750 -20.343 1.00 80.69 570 THR A O 1
ATOM 4764 N N . THR A 1 571 ? 29.109 4.296 -19.747 1.00 79.62 571 THR A N 1
ATOM 4765 C CA . THR A 1 571 ? 29.779 5.453 -20.347 1.00 79.62 571 THR A CA 1
ATOM 4766 C C . THR A 1 571 ? 29.875 6.605 -19.342 1.00 79.62 571 THR A C 1
ATOM 4768 O O . THR A 1 571 ? 29.401 6.505 -18.207 1.00 79.62 571 THR A O 1
ATOM 4771 N N . LYS A 1 572 ? 30.553 7.689 -19.722 1.00 79.25 572 LYS A N 1
ATOM 4772 C CA . LYS A 1 572 ? 30.627 8.916 -18.926 1.00 79.25 572 LYS A CA 1
ATOM 4773 C C . LYS A 1 572 ? 29.801 10.009 -19.584 1.00 79.25 572 LYS A C 1
ATOM 4775 O O . LYS A 1 572 ? 29.933 10.239 -20.784 1.00 79.25 572 LYS A O 1
ATOM 4780 N N . ASP A 1 573 ? 28.974 10.684 -18.794 1.00 75.62 573 ASP A N 1
ATOM 4781 C CA . ASP A 1 573 ? 28.229 11.849 -19.264 1.00 75.62 573 ASP A CA 1
ATOM 4782 C C . ASP A 1 573 ? 29.156 13.067 -19.474 1.00 75.62 573 ASP A C 1
ATOM 4784 O O . ASP A 1 573 ? 30.352 13.048 -19.163 1.00 75.62 573 ASP A O 1
ATOM 4788 N N . LYS A 1 574 ? 28.585 14.172 -19.973 1.00 75.44 574 LYS A N 1
ATOM 4789 C CA . LYS A 1 574 ? 29.298 15.448 -20.182 1.00 75.44 574 LYS A CA 1
ATOM 4790 C C . LYS A 1 574 ? 29.906 16.036 -18.897 1.00 75.44 574 LYS A C 1
ATOM 4792 O O . LYS A 1 574 ? 30.809 16.862 -18.983 1.00 75.44 574 LYS A O 1
ATOM 4797 N N . ASN A 1 575 ? 29.434 15.600 -17.731 1.00 72.25 575 ASN A N 1
ATOM 4798 C CA . ASN A 1 575 ? 29.882 16.024 -16.408 1.00 72.25 575 ASN A CA 1
ATOM 4799 C C . ASN A 1 575 ? 30.823 14.992 -15.756 1.00 72.25 575 ASN A C 1
ATOM 4801 O O . ASN A 1 575 ? 31.131 15.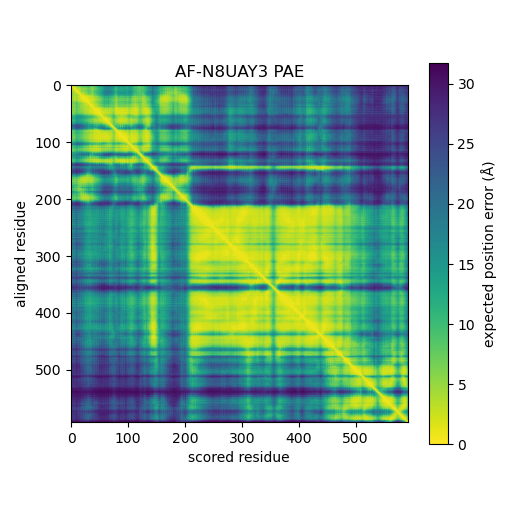103 -14.570 1.00 72.25 575 ASN A O 1
ATOM 4805 N N . ASN A 1 576 ? 31.311 14.011 -16.526 1.00 70.62 576 ASN A N 1
ATOM 4806 C CA . ASN A 1 576 ? 32.210 12.942 -16.090 1.00 70.62 576 ASN A CA 1
ATOM 4807 C C . ASN A 1 576 ? 31.587 11.963 -15.069 1.00 70.62 576 ASN A C 1
ATOM 4809 O O . ASN A 1 576 ? 32.313 11.187 -14.440 1.00 70.62 576 ASN A O 1
ATOM 4813 N N . ASN A 1 577 ? 30.259 11.968 -14.917 1.00 70.88 577 ASN A N 1
ATOM 4814 C CA . ASN A 1 577 ? 29.537 10.998 -14.101 1.00 70.88 577 ASN A CA 1
ATOM 4815 C C . ASN A 1 577 ? 29.399 9.678 -14.853 1.00 70.88 577 ASN A C 1
ATOM 4817 O O . ASN A 1 577 ? 29.160 9.648 -16.059 1.00 70.88 577 ASN A O 1
ATOM 4821 N N . ILE A 1 578 ? 29.512 8.575 -14.119 1.00 73.06 578 ILE A N 1
ATOM 4822 C CA . ILE A 1 578 ? 29.318 7.230 -14.657 1.00 73.06 578 ILE A CA 1
ATOM 4823 C C . ILE A 1 578 ? 27.819 7.010 -14.888 1.00 73.06 578 ILE A C 1
ATOM 4825 O O . ILE A 1 578 ? 27.044 7.014 -13.931 1.00 73.06 578 ILE A O 1
ATOM 4829 N N . ILE A 1 579 ? 27.423 6.788 -16.140 1.00 71.56 579 ILE A N 1
ATOM 4830 C CA . ILE A 1 579 ? 26.051 6.461 -16.535 1.00 71.56 579 ILE A CA 1
ATOM 4831 C C . ILE A 1 579 ? 26.017 5.102 -17.244 1.00 71.56 579 ILE A C 1
ATOM 4833 O O . ILE A 1 579 ? 26.955 4.728 -17.945 1.00 71.56 579 ILE A O 1
ATOM 4837 N N . GLN A 1 580 ? 24.941 4.343 -17.047 1.00 71.94 580 GLN A N 1
ATOM 4838 C CA . GLN A 1 580 ? 24.671 3.134 -17.828 1.00 71.94 580 GLN A CA 1
ATOM 4839 C C . GLN A 1 580 ? 23.761 3.469 -19.009 1.00 71.94 580 GLN A C 1
ATOM 4841 O O . GLN A 1 580 ? 22.746 4.153 -18.843 1.00 71.94 580 GLN A O 1
ATOM 4846 N N . GLU A 1 581 ? 24.109 2.944 -20.174 1.00 74.69 581 GLU A N 1
ATOM 4847 C CA . GLU A 1 581 ? 23.366 3.045 -21.426 1.00 74.69 581 GLU A CA 1
ATOM 4848 C C . GLU A 1 581 ? 23.139 1.647 -22.014 1.00 74.69 581 GLU A C 1
ATOM 4850 O O . GLU A 1 581 ? 23.658 0.642 -21.514 1.00 74.69 581 GLU A O 1
ATOM 4855 N N . PHE A 1 582 ? 22.312 1.572 -23.053 1.00 79.75 582 PHE A N 1
ATOM 4856 C CA . PHE A 1 582 ? 22.083 0.341 -23.791 1.00 79.75 582 PHE A CA 1
ATOM 4857 C C . PHE A 1 582 ? 21.949 0.625 -25.281 1.00 79.75 582 PHE A C 1
ATOM 4859 O O . PHE A 1 582 ? 21.542 1.711 -25.689 1.00 79.75 582 PHE A O 1
ATOM 4866 N N . GLU A 1 583 ? 22.259 -0.383 -26.081 1.00 82.19 583 GLU A N 1
ATOM 4867 C CA . GLU A 1 583 ? 21.970 -0.416 -27.510 1.00 82.19 583 GLU A CA 1
ATOM 4868 C C . GLU A 1 583 ? 21.174 -1.674 -27.836 1.00 82.19 583 GLU A C 1
ATOM 4870 O O . GLU A 1 583 ? 21.324 -2.694 -27.162 1.00 82.19 583 GLU A O 1
ATOM 4875 N N . LEU A 1 584 ? 20.314 -1.609 -28.848 1.00 85.31 584 LEU A N 1
ATOM 4876 C CA . LEU A 1 584 ? 19.599 -2.785 -29.328 1.00 85.31 584 LEU A CA 1
ATOM 4877 C C . LEU A 1 584 ? 20.395 -3.439 -30.443 1.00 85.31 584 LEU A C 1
ATOM 4879 O O . LEU A 1 584 ? 20.898 -2.754 -31.331 1.00 85.31 584 LEU A O 1
ATOM 4883 N N . ILE A 1 585 ? 20.497 -4.760 -30.399 1.00 87.25 585 ILE A N 1
ATOM 4884 C CA . ILE A 1 585 ? 21.188 -5.555 -31.407 1.00 87.25 585 ILE A CA 1
ATOM 4885 C C . ILE A 1 585 ? 20.166 -6.500 -32.023 1.00 87.25 585 ILE A C 1
ATOM 4887 O O . ILE A 1 585 ? 19.542 -7.281 -31.300 1.00 87.25 585 ILE A O 1
ATOM 4891 N N . LEU A 1 586 ? 19.997 -6.406 -33.344 1.00 88.94 586 LEU A N 1
ATOM 4892 C CA . LEU A 1 586 ? 19.354 -7.457 -34.118 1.00 88.94 586 LEU A CA 1
ATOM 4893 C C . LEU A 1 586 ? 20.331 -8.635 -34.205 1.00 88.94 586 LEU A C 1
ATOM 4895 O O . LEU A 1 586 ? 21.454 -8.491 -34.695 1.00 88.94 586 LEU A O 1
ATOM 4899 N N . ILE A 1 587 ? 19.907 -9.776 -33.684 1.00 87.56 587 ILE A N 1
ATOM 4900 C CA . ILE A 1 587 ? 20.610 -11.051 -33.762 1.00 87.56 587 ILE A CA 1
ATOM 4901 C C . ILE A 1 587 ? 19.932 -11.855 -34.866 1.00 87.56 587 ILE A C 1
ATOM 4903 O O . ILE A 1 587 ? 18.707 -11.930 -34.908 1.00 87.56 587 ILE A O 1
ATOM 4907 N N . ILE A 1 588 ? 20.724 -12.428 -35.763 1.00 84.88 588 ILE A N 1
ATOM 4908 C CA . ILE A 1 588 ? 20.262 -13.381 -36.770 1.00 84.88 588 ILE A CA 1
ATOM 4909 C C . ILE A 1 588 ? 20.820 -14.727 -36.316 1.00 84.88 588 ILE A C 1
ATOM 4911 O O . ILE A 1 588 ? 22.036 -14.852 -36.169 1.00 84.88 588 ILE A O 1
ATOM 4915 N N . GLU A 1 589 ? 19.939 -15.666 -35.979 1.00 78.25 589 GLU A N 1
ATOM 4916 C CA . GLU A 1 589 ? 20.335 -16.978 -35.447 1.00 78.25 589 GLU A CA 1
ATOM 4917 C C . GLU A 1 589 ? 20.562 -18.010 -36.559 1.00 78.25 589 GLU A C 1
ATOM 4919 O O . GLU A 1 589 ? 21.310 -18.965 -36.352 1.00 78.25 589 GLU A O 1
ATOM 4924 N N . ASP A 1 590 ? 20.005 -17.777 -37.750 1.00 59.91 590 ASP A N 1
ATOM 4925 C CA . ASP A 1 590 ? 20.330 -18.555 -38.945 1.00 59.91 590 ASP A CA 1
ATOM 4926 C C . ASP A 1 590 ? 21.701 -18.140 -39.507 1.00 59.91 590 ASP A C 1
ATOM 4928 O O . ASP A 1 590 ? 21.926 -16.987 -39.891 1.00 59.91 590 ASP A O 1
ATOM 4932 N N . GLU A 1 591 ? 22.620 -19.104 -39.603 1.00 49.56 591 GLU A N 1
ATOM 4933 C CA . GLU A 1 591 ? 23.734 -19.011 -40.547 1.00 49.56 591 GLU A CA 1
ATOM 4934 C C . GLU A 1 591 ? 23.136 -18.965 -41.964 1.00 49.56 591 GLU A C 1
ATOM 4936 O O . GLU A 1 591 ? 22.421 -19.881 -42.367 1.00 49.56 591 GLU A O 1
ATOM 4941 N N . ILE A 1 592 ? 23.389 -17.869 -42.687 1.00 41.59 592 ILE A N 1
ATOM 4942 C CA . ILE A 1 592 ? 23.031 -17.698 -44.107 1.00 41.59 592 ILE A CA 1
ATOM 4943 C C . ILE A 1 592 ? 23.551 -18.863 -44.951 1.00 41.59 592 ILE A C 1
ATOM 4945 O O . ILE A 1 592 ? 24.749 -19.203 -44.799 1.00 41.59 592 ILE A O 1
#

Sequence (592 aa):
MINSHILELSKYGLNKISEDYIIDYLVKISNHGKINASINYNEFVTNFLKEKMKEIDIHDVIKFEEKYPFFINYNHNDELKLTLEELRKSKYWLYCNEGYSTYSPNKVKKNYFIKYLEDRIIIFNQQPVAFQQLNLIDDKSKTEYLCLPYTTSDDEHFSYQDLQSQIKNLKKIVFVHSQNDCAQISISNFNTISMKRINKITPLKDLGRFATLPADVTFKAIRDSFEFIHMYLDILLDTIIKYSLFIKNKEGNFDNFYESSKFPGTLKKIGIKELKITKDQNYFINLRSNHGFIDFYNILLGSILVALGAITARRNSEIIELHPLDCLLPQYIDPLLTDFKEFEVIFDNRKSGVSGINFHREKMSRPIPSIIAKVIYKIKKFNEVILKNNLSTLSEINLINSYSYKRNTWSKLSNNSYSNLLNLFCDYFQTKKIEYSPNEYRRYYIRQHQLRRFFAMMFFWSKSFDGLDTLRHFLGHTDIEHLYHYITEPLTGSVLNGVKSHTITEAYLGRSGPIVKNIEDLRTVLLNHFNVNDLEIISIKNFDSTNKLLSKINYLIDEHIIDLQPRFFTTKDKNNNIIQEFELILIIEDEI